Protein AF-A0A4V1M4Z1-F1 (afdb_monomer)

Solvent-accessible surface area (backbone atoms only — not comparable to full-atom values): 20330 Å² total; per-residue (Å²): 121,73,70,60,56,55,55,50,53,53,51,50,53,51,52,58,56,52,64,67,70,72,60,86,66,78,75,68,73,80,76,71,78,88,70,66,73,50,43,65,43,52,66,77,45,54,61,70,54,52,51,51,39,46,54,44,11,52,50,54,45,50,39,28,75,74,64,36,64,85,61,44,74,51,61,30,59,83,36,34,34,40,38,39,26,65,61,94,60,65,68,65,48,55,18,49,43,54,26,27,50,56,24,39,22,48,60,43,83,38,39,56,91,75,52,48,62,80,76,82,34,51,65,68,58,47,32,55,55,51,40,73,76,32,54,24,36,38,34,29,46,61,54,50,66,58,56,52,53,42,50,79,63,30,91,36,31,35,34,37,59,26,29,58,54,29,25,36,52,53,54,48,6,47,52,45,40,51,24,52,73,75,31,91,50,87,76,66,48,81,56,50,74,40,26,41,12,36,35,37,63,62,43,19,63,52,40,36,45,58,43,35,42,40,75,51,47,18,33,40,18,39,9,14,40,91,94,38,55,68,75,54,66,77,49,50,49,52,23,52,77,67,72,33,52,92,36,51,45,82,44,69,38,52,47,71,22,27,39,64,13,44,30,43,36,42,51,58,75,64,52,95,91,36,71,90,48,42,69,64,46,60,61,61,46,64,87,47,48,44,39,64,67,56,43,56,75,25,45,29,41,96,82,37,33,35,44,45,87,67,79,83,54,74,69,45,33,38,67,69,43,65,74,27,96,44,36,40,36,66,61,27,60,55,30,33,24,33,36,41,36,23,49,45,52,63,57,45,34,73,67,73,69,76,88,80,75,77,81,78,78,74,79,77,75,83,77,80,78,81,89,82,137

Sequence (373 aa):
MASQATSQAIRQAKSTVSRFTGQQQILRPLRRPSVPEHLLTLADLSPAQISSLLVSAITSKYLCKTYGNNAHRTGLSGSTIALLFSKRSTRTRVASESASMLLGAHPMFLGSGDIQMGVNESVLDTIKVVASMVDGIMARVGEHSEIEEMAKHSPVPVINALSKLYHPTQILADLLTLSETYSDSIPLPNLEGKKIAWVGDTNNITNELLVTCPRLGMKMSVAAPKGYDKVEEVVWNRVLEGGHADSVTLTNSPEEALHDADIVVTDTWISMGMEDEKAARLEAFKGYQITNSMVESAGAKPDWKFLHCLPRKPQEVDDEVFYGPRSLVFPEAENRKWTTVACFNQWFGSRTAPVLANREVSEHEPTQEPEVD

Secondary structure (DSSP, 8-state):
-HHHHHHHHHHHHHHHHHHHSS--------------SSBS-GGGS-HHHHHHHHHHHHHHHHHHHHH-GGGS--TTTT-EEEEEESS--SHHHHHHHHHHHHTT-EEEEEETTTS-BTTTB-HHHHHHHHTTT-SEEEEE-SSHHHHHHHHHH-SS-EEEEE-SS--HHHHHHHHHHHHHHH-SSSSPPP-TTPEEEEES---HHHHHHHHHGGGGT-EEEEE--TTS----HHHHHHHHHTT-GGGEEEES-HHHHHTT-SEEEE--SS-TT-GGGHHHHHHHTTT--B-HHHHHHTT--TT-EEEE-S---TTTB-HHHHTSTTB-HHHHHHHHHHHHHHHHHHHTTTS-----------PPPPPPPPP--

Organism: Tremella mesenterica (NCBI:txid5217)

Radius of gyration: 25.56 Å; Cα contacts (8 Å, |Δi|>4): 625; chains: 1; bounding box: 89×76×73 Å

Foldseek 3Di:
DVVVVVVVVVVVVVVVVVVVVPDPPPPPPPPQPDAPLAALACLRPAPVNLLLLLVQLVVQVCQCVPPNLVSDALLQAPFEEEEAEADDDDLLVVLQCVLCVSNNYHYDYHYPVRDCDPPNDDLLVVLVVVLVPGLYYEYAEEASVSQVSSCVRRPAYYYDCYYFAAHRLLVSLVVSLVQVVVDPDPPGDQCAAAEEFEFAACTRVVLSCLSPVLSSNYAYEYAYFVVRQDDDPVSVVSNVVSVRVVSYHGYNDSLQRLAQHQEYEYEDNQDPPNPVCVVVSLVRCVVREDDPCSNVVSHYDPLHAYEYSDDDDCRNYHPCRCVHPRYCHVSSSVSSNSSSSSVCCSNSSVPPDDPPPDPPPPPDDDDDDDDDD

InterPro domains:
  IPR002292 Ornithine/putrescine carbamoyltransferase [PR00102] (83-97)
  IPR002292 Ornithine/putrescine carbamoyltransferase [PR00102] (116-129)
  IPR002292 Ornithine/putrescine carbamoyltransferase [PR00102] (156-170)
  IPR002292 Ornithine/putrescine carbamoyltransferase [PR00102] (264-274)
  IPR002292 Ornithine/putrescine carbamoyltransferase [PR00102] (327-338)
  IPR002292 Ornithine/putrescine carbamoyltransferase [TIGR00658] (38-346)
  IPR006130 Aspartate/ornithine carbamoyltransferase [PR00100] (85-104)
  IPR006130 Aspartate/ornithine carbamoyltransferase [PR00100] (167-178)
  IPR006130 Aspartate/ornithine carbamoyltransferase [PR00100] (302-311)
  IPR006130 Aspartate/ornithine carbamoyltransferase [PR00100] (313-336)
  IPR006130 Aspartate/ornithine carbamoyltransferase [PS00097] (85-92)
  IPR006131 Aspartate/ornithine carbamoyltransferase, Asp/Orn-binding domain [PF00185] (192-343)
  IPR006132 Aspartate/ornithine carbamoyltransferase, carbamoyl-P binding [PF02729] (38-180)
  IPR036901 Aspartate/ornithine carbamoyltransferase superfamily [G3DSA:3.40.50.1370] (38-169)
  IPR036901 Aspartate/ornithine carbamoyltransferase superfamily [G3DSA:3.40.50.1370] (170-342)
  IPR036901 Aspartate/ornithine carbamoyltransferase superfamily [SSF53671] (36-349)

Mean predicted aligned error: 9.37 Å

pLDDT: mean 86.5, std 20.25, range [26.0, 98.88]

Structure (mmCIF, N/CA/C/O backbone):
data_AF-A0A4V1M4Z1-F1
#
_entry.id   AF-A0A4V1M4Z1-F1
#
loop_
_atom_site.group_PDB
_atom_site.id
_atom_site.type_symbol
_atom_site.label_atom_id
_atom_site.label_alt_id
_atom_site.label_comp_id
_atom_site.label_asym_id
_atom_site.label_entity_id
_atom_site.label_seq_id
_atom_site.pdbx_PDB_ins_code
_atom_site.Cartn_x
_atom_site.Cartn_y
_atom_site.Cartn_z
_atom_site.occupancy
_atom_site.B_iso_or_equiv
_atom_site.auth_seq_id
_atom_site.auth_comp_id
_atom_site.auth_asym_id
_atom_site.auth_atom_id
_atom_site.pdbx_PDB_model_num
ATOM 1 N N . MET A 1 1 ? 16.591 58.742 2.081 1.00 49.19 1 MET A N 1
ATOM 2 C CA . MET A 1 1 ? 16.755 57.698 3.120 1.00 49.19 1 MET A CA 1
ATOM 3 C C . MET A 1 1 ? 16.353 56.282 2.669 1.00 49.19 1 MET A C 1
ATOM 5 O O . MET A 1 1 ? 16.896 55.339 3.220 1.00 49.19 1 MET A O 1
ATOM 9 N N . ALA A 1 2 ? 15.517 56.084 1.635 1.00 47.84 2 ALA A N 1
ATOM 10 C CA . ALA A 1 2 ? 15.132 54.738 1.165 1.00 47.84 2 ALA A CA 1
ATOM 11 C C . ALA A 1 2 ? 16.183 53.988 0.295 1.00 47.84 2 ALA A C 1
ATOM 13 O O . ALA A 1 2 ? 16.190 52.758 0.265 1.00 47.84 2 ALA A O 1
ATOM 14 N N . SER A 1 3 ? 17.118 54.675 -0.383 1.00 49.06 3 SER A N 1
ATOM 15 C CA . SER A 1 3 ? 18.120 53.996 -1.242 1.00 49.06 3 SER A CA 1
ATOM 16 C C . SER A 1 3 ? 19.352 53.469 -0.486 1.00 49.06 3 SER A C 1
ATOM 18 O O . SER A 1 3 ? 19.983 52.502 -0.922 1.00 49.06 3 SER A O 1
ATOM 20 N N . GLN A 1 4 ? 19.669 54.039 0.683 1.00 45.88 4 GLN A N 1
ATOM 21 C CA . GLN A 1 4 ? 20.778 53.579 1.530 1.00 45.88 4 GLN A CA 1
ATOM 22 C C . GLN A 1 4 ? 20.431 52.288 2.287 1.00 45.88 4 GLN A C 1
ATOM 24 O O . GLN A 1 4 ? 21.260 51.381 2.323 1.00 45.88 4 GLN A O 1
ATOM 29 N N . ALA A 1 5 ? 19.194 52.145 2.777 1.00 47.53 5 ALA A N 1
ATOM 30 C CA . ALA A 1 5 ? 18.721 50.919 3.433 1.00 47.53 5 ALA A CA 1
ATOM 31 C C . ALA A 1 5 ? 18.708 49.708 2.476 1.00 47.53 5 ALA A C 1
ATOM 33 O O . ALA A 1 5 ? 19.136 48.612 2.834 1.00 47.53 5 ALA A O 1
ATOM 34 N N . THR A 1 6 ? 18.322 49.931 1.217 1.00 47.69 6 THR A N 1
ATOM 35 C CA . THR A 1 6 ? 18.289 48.889 0.175 1.00 47.69 6 THR A CA 1
ATOM 36 C C . THR A 1 6 ? 19.702 48.431 -0.222 1.00 47.69 6 THR A C 1
ATOM 38 O O . THR A 1 6 ? 19.952 47.243 -0.420 1.00 47.69 6 THR A O 1
ATOM 41 N N . SER A 1 7 ? 20.672 49.352 -0.249 1.00 45.88 7 SER A N 1
ATOM 42 C CA . SER A 1 7 ? 22.080 49.032 -0.542 1.00 45.88 7 SER A CA 1
ATOM 43 C C . SER A 1 7 ? 22.778 48.282 0.603 1.00 45.88 7 SER A C 1
ATOM 45 O O . SER A 1 7 ? 23.663 47.458 0.357 1.00 45.88 7 SER A O 1
ATOM 47 N N . GLN A 1 8 ? 22.367 48.523 1.853 1.00 47.78 8 GLN A N 1
ATOM 48 C CA . GLN A 1 8 ? 22.872 47.815 3.034 1.00 47.78 8 GLN A CA 1
ATOM 49 C C . GLN A 1 8 ? 22.336 46.376 3.118 1.00 47.78 8 GLN A C 1
ATOM 51 O O . GLN A 1 8 ? 23.114 45.457 3.382 1.00 47.78 8 GLN A O 1
ATOM 56 N N . ALA A 1 9 ? 21.059 46.161 2.782 1.00 49.19 9 ALA A N 1
ATOM 57 C CA . ALA A 1 9 ? 20.447 44.832 2.720 1.00 49.19 9 ALA A CA 1
ATOM 58 C C . ALA A 1 9 ? 21.070 43.945 1.621 1.00 49.19 9 ALA A C 1
ATOM 60 O O . ALA A 1 9 ? 21.370 42.774 1.854 1.00 49.19 9 ALA A O 1
ATOM 61 N N . ILE A 1 10 ? 21.370 44.515 0.446 1.00 47.28 10 ILE A N 1
ATOM 62 C CA . ILE A 1 10 ? 22.031 43.793 -0.657 1.00 47.28 10 ILE A CA 1
ATOM 63 C C . ILE A 1 10 ? 23.491 43.445 -0.310 1.00 47.28 10 ILE A C 1
ATOM 65 O O . ILE A 1 10 ? 23.972 42.367 -0.667 1.00 47.28 10 ILE A O 1
ATOM 69 N N . ARG A 1 11 ? 24.208 44.314 0.420 1.00 46.69 11 ARG A N 1
ATOM 70 C CA . ARG A 1 11 ? 25.565 44.013 0.920 1.00 46.69 11 ARG A CA 1
ATOM 71 C C . ARG A 1 11 ? 25.566 42.918 1.989 1.00 46.69 11 ARG A C 1
ATOM 73 O O . ARG A 1 11 ? 26.445 42.058 1.946 1.00 46.69 11 ARG A O 1
ATOM 80 N N . GLN A 1 12 ? 24.586 42.903 2.895 1.00 46.31 12 GLN A N 1
ATOM 81 C CA . GLN A 1 12 ? 24.432 41.822 3.875 1.00 46.31 12 GLN A CA 1
ATOM 82 C C . GLN A 1 12 ? 24.113 40.485 3.196 1.00 46.31 12 GLN A C 1
ATOM 84 O O . GLN A 1 12 ? 24.806 39.506 3.470 1.00 46.31 12 GLN A O 1
ATOM 89 N N . ALA A 1 13 ? 23.184 40.460 2.233 1.00 43.81 13 ALA A N 1
ATOM 90 C CA . ALA A 1 13 ? 22.846 39.258 1.466 1.00 43.81 13 ALA A CA 1
ATOM 91 C C . ALA A 1 13 ? 24.046 38.695 0.679 1.00 43.81 13 ALA A C 1
ATOM 93 O O . ALA A 1 13 ? 24.306 37.493 0.722 1.00 43.81 13 ALA A O 1
ATOM 94 N N . LYS A 1 14 ? 24.846 39.555 0.030 1.00 39.41 14 LYS A N 1
ATOM 95 C CA . LYS A 1 14 ? 26.070 39.131 -0.676 1.00 39.41 14 LYS A CA 1
ATOM 96 C C . LYS A 1 14 ? 27.156 38.605 0.270 1.00 39.41 14 LYS A C 1
ATOM 98 O O . LYS A 1 14 ? 27.856 37.663 -0.087 1.00 39.41 14 LYS A O 1
ATOM 103 N N . SER A 1 15 ? 27.279 39.156 1.482 1.00 38.56 15 SER A N 1
ATOM 104 C CA . SER A 1 15 ? 28.245 38.663 2.479 1.00 38.56 15 SER A CA 1
ATOM 105 C C . SER A 1 15 ? 27.838 37.319 3.094 1.00 38.56 15 SER A C 1
ATOM 107 O O . SER A 1 15 ? 28.706 36.499 3.385 1.00 38.56 15 SER A O 1
ATOM 109 N N . THR A 1 16 ? 26.533 37.057 3.228 1.00 37.91 16 THR A N 1
ATOM 110 C CA . THR A 1 16 ? 26.013 35.770 3.708 1.00 37.91 16 THR A CA 1
ATOM 111 C C . THR A 1 16 ? 26.217 34.684 2.655 1.00 37.91 16 THR A C 1
ATOM 113 O O . THR A 1 16 ? 26.706 33.610 2.986 1.00 37.91 16 THR A O 1
ATOM 116 N N . VAL A 1 17 ? 25.965 34.983 1.375 1.00 38.88 17 VAL A N 1
ATOM 117 C CA . VAL A 1 17 ? 26.234 34.055 0.261 1.00 38.88 17 VAL A CA 1
ATOM 118 C C . VAL A 1 17 ? 27.740 33.807 0.083 1.00 38.88 17 VAL A C 1
ATOM 120 O O . VAL A 1 17 ? 28.152 32.671 -0.132 1.00 38.88 17 VAL A O 1
ATOM 123 N N . SER A 1 18 ? 28.586 34.826 0.276 1.00 34.84 18 SER A N 1
ATOM 124 C CA . SER A 1 18 ? 30.047 34.682 0.175 1.00 34.84 18 SER A CA 1
ATOM 125 C C . SER A 1 18 ? 30.682 33.895 1.331 1.00 34.84 18 SER A C 1
ATOM 127 O O . SER A 1 18 ? 31.777 33.359 1.158 1.00 34.84 18 SER A O 1
ATOM 129 N N . ARG A 1 19 ? 30.029 33.795 2.500 1.00 34.94 19 ARG A N 1
ATOM 130 C CA . ARG A 1 19 ? 30.491 32.916 3.594 1.00 34.94 19 ARG A CA 1
ATOM 131 C C . ARG A 1 19 ? 30.227 31.436 3.312 1.00 34.94 19 ARG A C 1
ATOM 133 O O . ARG A 1 19 ? 30.932 30.601 3.864 1.00 34.94 19 ARG A O 1
ATOM 140 N N . PHE A 1 20 ? 29.290 31.115 2.418 1.00 35.59 20 PHE A N 1
ATOM 141 C CA . PHE A 1 20 ? 29.046 29.742 1.965 1.00 35.59 20 PHE A CA 1
ATOM 142 C C . PHE A 1 20 ? 29.986 29.289 0.838 1.00 35.59 20 PHE A C 1
ATOM 144 O O . PHE A 1 20 ? 30.127 28.093 0.613 1.00 35.59 20 PHE A O 1
ATOM 151 N N . THR A 1 21 ? 30.675 30.209 0.156 1.00 39.81 21 THR A N 1
ATOM 152 C CA . THR A 1 21 ? 31.592 29.880 -0.953 1.00 39.81 21 THR A CA 1
ATOM 153 C C . THR A 1 21 ? 33.069 29.801 -0.542 1.00 39.81 21 THR A C 1
ATOM 155 O O . THR A 1 21 ? 33.920 29.555 -1.390 1.00 39.81 21 THR A O 1
ATOM 158 N N . GLY A 1 22 ? 33.392 30.012 0.740 1.00 33.34 22 GLY A N 1
ATOM 159 C CA . GLY A 1 22 ? 34.771 30.085 1.251 1.00 33.34 22 GLY A CA 1
ATOM 160 C C . GLY A 1 22 ? 35.330 28.808 1.887 1.00 33.34 22 GLY A C 1
ATOM 161 O O . GLY A 1 22 ? 36.508 28.769 2.227 1.00 33.34 22 GLY A O 1
ATOM 162 N N . GLN A 1 23 ? 34.528 27.757 2.043 1.00 35.78 23 GLN A N 1
ATOM 163 C CA . GLN A 1 23 ? 35.014 26.439 2.444 1.00 35.78 23 GLN A CA 1
ATOM 164 C C . GLN A 1 23 ? 34.367 25.399 1.540 1.00 35.78 23 GLN A C 1
ATOM 166 O O . GLN A 1 23 ? 33.253 24.946 1.786 1.00 35.78 23 GLN A O 1
ATOM 171 N N . GLN A 1 24 ? 35.093 24.994 0.498 1.00 33.47 24 GLN A N 1
ATOM 172 C CA . GLN A 1 24 ? 34.891 23.700 -0.148 1.00 33.47 24 GLN A CA 1
ATOM 173 C C . GLN A 1 24 ? 35.248 22.590 0.857 1.00 33.47 24 GLN A C 1
ATOM 175 O O . GLN A 1 24 ? 36.214 21.852 0.686 1.00 33.47 24 GLN A O 1
ATOM 180 N N . GLN A 1 25 ? 34.475 22.450 1.935 1.00 32.31 25 GLN A N 1
ATOM 181 C CA . GLN A 1 25 ? 34.269 21.119 2.469 1.00 32.31 25 GLN A CA 1
ATOM 182 C C . GLN A 1 25 ? 33.433 20.416 1.416 1.00 32.31 25 GLN A C 1
ATOM 184 O O . GLN A 1 25 ? 32.281 20.774 1.180 1.00 32.31 25 GLN A O 1
ATOM 189 N N . ILE A 1 26 ? 34.068 19.473 0.727 1.00 36.00 26 ILE A N 1
ATOM 190 C CA . ILE A 1 26 ? 33.415 18.488 -0.121 1.00 36.00 26 ILE A CA 1
ATOM 191 C C . ILE A 1 26 ? 32.269 17.914 0.715 1.00 36.00 26 ILE A C 1
ATOM 193 O O . ILE A 1 26 ? 32.491 17.066 1.582 1.00 36.00 26 ILE A O 1
ATOM 197 N N . LEU A 1 27 ? 31.051 18.421 0.509 1.00 31.42 27 LEU A N 1
ATOM 198 C CA . LEU A 1 27 ? 29.844 17.803 1.023 1.00 31.42 27 LEU A CA 1
ATOM 199 C C . LEU A 1 27 ? 29.796 16.451 0.328 1.00 31.42 27 LEU A C 1
ATOM 201 O O . LEU A 1 27 ? 29.368 16.343 -0.820 1.00 31.42 27 LEU A O 1
ATOM 205 N N . ARG A 1 28 ? 30.322 15.418 0.998 1.00 26.00 28 ARG A N 1
ATOM 206 C CA . ARG A 1 28 ? 30.077 14.039 0.596 1.00 26.00 28 ARG A CA 1
ATOM 207 C C . ARG A 1 28 ? 28.561 13.936 0.433 1.00 26.00 28 ARG A C 1
ATOM 209 O O . ARG A 1 28 ? 27.862 14.285 1.389 1.00 26.00 28 ARG A O 1
ATOM 216 N N . PRO A 1 29 ? 28.037 13.518 -0.734 1.00 35.25 29 PRO A N 1
ATOM 217 C CA . PRO A 1 29 ? 26.612 13.264 -0.840 1.00 35.25 29 PRO A CA 1
ATOM 218 C C . PRO A 1 29 ? 26.269 12.310 0.300 1.00 35.25 29 PRO A C 1
ATOM 220 O O . PRO A 1 29 ? 26.937 11.282 0.450 1.00 35.25 29 PRO A O 1
ATOM 223 N N . LEU A 1 30 ? 25.313 12.695 1.155 1.00 37.81 30 LEU A N 1
ATOM 224 C CA . LEU A 1 30 ? 24.769 11.799 2.169 1.00 37.81 30 LEU A CA 1
ATOM 225 C C . LEU A 1 30 ? 24.443 10.501 1.432 1.00 37.81 30 LEU A C 1
ATOM 227 O O . LEU A 1 30 ? 23.597 10.500 0.534 1.00 37.81 30 LEU A O 1
ATOM 231 N N . ARG A 1 31 ? 25.202 9.434 1.711 1.00 43.03 31 ARG A N 1
ATOM 232 C CA . ARG A 1 31 ? 24.979 8.138 1.073 1.00 43.03 31 ARG A CA 1
ATOM 233 C C . ARG A 1 31 ? 23.542 7.763 1.406 1.00 43.03 31 ARG A C 1
ATOM 235 O O . ARG A 1 31 ? 23.229 7.565 2.578 1.00 43.03 31 ARG A O 1
ATOM 242 N N . ARG A 1 32 ? 22.673 7.716 0.390 1.00 54.78 32 ARG A N 1
ATOM 243 C CA . ARG A 1 32 ? 21.334 7.147 0.554 1.00 54.78 32 ARG A CA 1
ATOM 244 C C . ARG A 1 32 ? 21.514 5.750 1.160 1.00 54.78 32 ARG A C 1
ATOM 246 O O . ARG A 1 32 ? 22.434 5.049 0.720 1.00 54.78 32 ARG A O 1
ATOM 253 N N . PRO A 1 33 ? 20.705 5.353 2.156 1.00 56.31 33 PRO A N 1
ATOM 254 C CA . PRO A 1 33 ? 20.749 3.990 2.666 1.00 56.31 33 PRO A CA 1
ATOM 255 C C . PRO A 1 33 ? 20.658 3.016 1.487 1.00 56.31 33 PRO A C 1
ATOM 257 O O . PRO A 1 33 ? 19.812 3.200 0.611 1.00 56.31 33 PRO A O 1
ATOM 260 N N . SER A 1 34 ? 21.542 2.018 1.428 1.00 74.19 34 SER A N 1
ATOM 261 C CA . SER A 1 34 ? 21.487 0.992 0.384 1.00 74.19 34 SER A CA 1
ATOM 262 C C . SER A 1 34 ? 20.162 0.247 0.512 1.00 74.19 34 SER A C 1
ATOM 264 O O . SER A 1 34 ? 19.937 -0.403 1.528 1.00 74.19 34 SER A O 1
ATOM 266 N N . VAL A 1 35 ? 19.268 0.390 -0.463 1.00 79.88 35 VAL A N 1
ATOM 267 C CA . VAL A 1 35 ? 18.009 -0.368 -0.524 1.00 79.88 35 VAL A CA 1
ATOM 268 C C . VAL A 1 35 ? 18.244 -1.744 -1.152 1.00 79.88 35 VAL A C 1
ATOM 270 O O . VAL A 1 35 ? 19.225 -1.897 -1.885 1.00 79.88 35 VAL A O 1
ATOM 273 N N . PRO A 1 36 ? 17.369 -2.731 -0.893 1.00 87.81 36 PRO A N 1
ATOM 274 C CA . PRO A 1 36 ? 17.354 -3.970 -1.662 1.00 87.81 36 PRO A CA 1
ATOM 275 C C . PRO A 1 36 ? 17.187 -3.694 -3.163 1.00 87.81 36 PRO A C 1
ATOM 277 O O . PRO A 1 36 ? 16.607 -2.679 -3.558 1.00 87.81 36 PRO A O 1
ATOM 280 N N . GLU A 1 37 ? 17.672 -4.610 -4.003 1.00 92.31 37 GLU A N 1
ATOM 281 C CA . GLU A 1 37 ? 17.623 -4.471 -5.467 1.00 92.31 37 GLU A CA 1
ATOM 282 C C . GLU A 1 37 ? 16.189 -4.390 -6.017 1.00 92.31 37 GLU A C 1
ATOM 284 O O . GLU A 1 37 ? 15.928 -3.684 -6.991 1.00 92.31 37 GLU A O 1
ATOM 289 N N . HIS A 1 38 ? 15.246 -5.047 -5.342 1.00 97.25 38 HIS A N 1
ATOM 290 C CA . HIS A 1 38 ? 13.827 -5.087 -5.690 1.00 97.25 38 HIS A CA 1
ATOM 291 C C . HIS A 1 38 ? 12.976 -4.615 -4.505 1.00 97.25 38 HIS A C 1
ATOM 293 O O . HIS A 1 38 ? 13.425 -4.628 -3.359 1.00 97.25 38 HIS A O 1
ATOM 299 N N . LEU A 1 39 ? 11.733 -4.217 -4.773 1.00 98.25 39 LEU A N 1
ATOM 300 C CA . LEU A 1 39 ? 10.740 -3.900 -3.747 1.00 98.25 39 LEU A CA 1
ATOM 301 C C . LEU A 1 39 ? 9.598 -4.912 -3.822 1.00 98.25 39 LEU A C 1
ATOM 303 O O . LEU A 1 39 ? 8.685 -4.731 -4.624 1.00 98.25 39 LEU A O 1
ATOM 307 N N . LEU A 1 40 ? 9.639 -5.961 -2.997 1.00 98.38 40 LEU A N 1
ATOM 308 C CA . LEU A 1 40 ? 8.595 -6.995 -2.962 1.00 98.38 40 LEU A CA 1
ATOM 309 C C . LEU A 1 40 ? 7.579 -6.763 -1.840 1.00 98.38 40 LEU A C 1
ATOM 311 O O . LEU A 1 40 ? 6.376 -6.899 -2.065 1.00 98.38 40 LEU A O 1
ATOM 315 N N . THR A 1 41 ? 8.058 -6.340 -0.674 1.00 98.38 41 THR A N 1
ATOM 316 C CA . THR A 1 41 ? 7.264 -5.905 0.483 1.00 98.38 41 THR A CA 1
ATOM 317 C C . THR A 1 41 ? 8.043 -4.841 1.264 1.00 98.38 41 THR A C 1
ATOM 319 O O . THR A 1 41 ? 9.270 -4.753 1.179 1.00 98.38 41 THR A O 1
ATOM 322 N N . LEU A 1 42 ? 7.351 -4.010 2.044 1.00 97.62 42 LEU A N 1
ATOM 323 C CA . LEU A 1 42 ? 7.978 -3.081 2.984 1.00 97.62 42 LEU A CA 1
ATOM 324 C C . LEU A 1 42 ? 8.653 -3.802 4.158 1.00 97.62 42 LEU A C 1
ATOM 326 O O . LEU A 1 42 ? 9.506 -3.200 4.817 1.00 97.62 42 LEU A O 1
ATOM 330 N N . ALA A 1 43 ? 8.356 -5.088 4.385 1.00 95.62 43 ALA A N 1
ATOM 331 C CA . ALA A 1 43 ? 9.080 -5.924 5.344 1.00 95.62 43 ALA A CA 1
ATOM 332 C C . ALA A 1 43 ? 10.594 -5.964 5.057 1.00 95.62 43 ALA A C 1
ATOM 334 O O . ALA A 1 43 ? 11.396 -6.065 5.985 1.00 95.62 43 ALA A O 1
ATOM 335 N N . ASP A 1 44 ? 10.987 -5.817 3.788 1.00 95.25 44 ASP A N 1
ATOM 336 C CA . ASP A 1 44 ? 12.385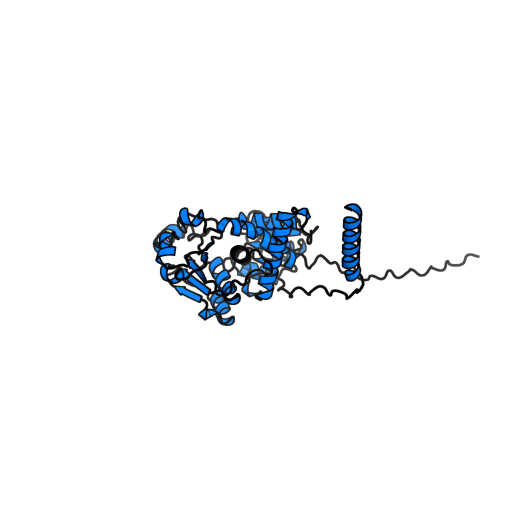 -5.872 3.343 1.00 95.25 44 ASP A CA 1
ATOM 337 C C . ASP A 1 44 ? 13.122 -4.528 3.506 1.00 95.25 44 ASP A C 1
ATOM 339 O O . ASP A 1 44 ? 14.332 -4.435 3.291 1.00 95.25 44 ASP A O 1
ATOM 343 N N . LEU A 1 45 ? 12.408 -3.467 3.898 1.00 95.62 45 LEU A N 1
ATOM 344 C CA . LEU A 1 45 ? 12.967 -2.141 4.155 1.00 95.62 45 LEU A CA 1
ATOM 345 C C . LEU A 1 45 ? 13.034 -1.872 5.651 1.00 95.62 45 LEU A C 1
ATOM 347 O O . LEU A 1 45 ? 12.066 -2.095 6.365 1.00 95.62 45 LEU A O 1
ATOM 351 N N . SER A 1 46 ? 14.138 -1.318 6.138 1.00 94.12 46 SER A N 1
ATOM 352 C CA . SER A 1 46 ? 14.223 -0.744 7.486 1.00 94.12 46 SER A CA 1
ATOM 353 C C . SER A 1 46 ? 13.275 0.457 7.664 1.00 94.12 46 SER A C 1
ATOM 355 O O . SER A 1 46 ? 12.999 1.170 6.691 1.00 94.12 46 SER A O 1
ATOM 357 N N . PRO A 1 47 ? 12.859 0.779 8.905 1.00 92.50 47 PRO A N 1
ATOM 358 C CA . PRO A 1 47 ? 12.085 1.990 9.194 1.00 92.50 47 PRO A CA 1
ATOM 359 C C . PRO A 1 47 ? 12.709 3.270 8.620 1.00 92.50 47 PRO A C 1
ATOM 361 O O . PRO A 1 47 ? 12.014 4.097 8.040 1.00 92.50 47 PRO A O 1
ATOM 364 N N . ALA A 1 48 ? 14.039 3.408 8.684 1.00 91.81 48 ALA A N 1
ATOM 365 C CA . ALA A 1 48 ? 14.747 4.559 8.122 1.00 91.81 48 ALA A CA 1
ATOM 366 C C . ALA A 1 48 ? 14.633 4.649 6.587 1.00 91.81 48 ALA A C 1
ATOM 368 O O . ALA A 1 48 ? 14.526 5.747 6.039 1.00 91.81 48 ALA A O 1
ATOM 369 N N . GLN A 1 49 ? 14.634 3.511 5.884 1.00 94.25 49 GLN A N 1
ATOM 370 C CA . GLN A 1 49 ? 14.427 3.472 4.432 1.00 94.25 49 GLN A CA 1
ATOM 371 C C . GLN A 1 49 ? 12.989 3.837 4.060 1.00 94.25 49 GLN A C 1
ATOM 373 O O . GLN A 1 49 ? 12.797 4.615 3.126 1.00 94.25 49 GLN A O 1
ATOM 378 N N . ILE A 1 50 ? 11.996 3.352 4.814 1.00 95.00 50 ILE A N 1
ATOM 379 C CA . ILE A 1 50 ? 10.589 3.742 4.635 1.00 95.00 50 ILE A CA 1
ATOM 380 C C . ILE A 1 50 ? 10.445 5.255 4.836 1.00 95.00 50 ILE A C 1
ATOM 382 O O . ILE A 1 50 ? 9.968 5.948 3.940 1.00 95.00 50 ILE A O 1
ATOM 386 N N . SER A 1 51 ? 10.959 5.800 5.942 1.00 92.31 51 SER A N 1
ATOM 387 C CA . SER A 1 51 ? 10.935 7.244 6.209 1.00 92.31 51 SER A CA 1
ATOM 388 C C . SER A 1 51 ? 11.616 8.054 5.104 1.00 92.31 51 SER A C 1
ATOM 390 O O . SER A 1 51 ? 11.105 9.094 4.694 1.00 92.31 51 SER A O 1
ATOM 392 N N . SER A 1 52 ? 12.736 7.568 4.557 1.00 92.12 52 SER A N 1
ATOM 393 C CA . SER A 1 52 ? 13.409 8.221 3.428 1.00 92.12 52 SER A CA 1
ATOM 394 C C . SER A 1 52 ? 12.545 8.257 2.161 1.00 92.12 52 SER A C 1
ATOM 396 O O . SER A 1 52 ? 12.593 9.250 1.430 1.00 92.12 52 SER A O 1
ATOM 398 N N . LEU A 1 53 ? 11.766 7.208 1.878 1.00 94.62 53 LEU A N 1
ATOM 399 C CA . LEU A 1 53 ? 10.829 7.192 0.749 1.00 94.62 53 LEU A CA 1
ATOM 400 C C . LEU A 1 53 ? 9.694 8.192 0.956 1.00 94.62 53 LEU A C 1
ATOM 402 O O . LEU A 1 53 ? 9.380 8.947 0.036 1.00 94.62 53 LEU A O 1
ATOM 406 N N . LEU A 1 54 ? 9.125 8.250 2.162 1.00 94.62 54 LEU A N 1
ATOM 407 C CA . LEU A 1 54 ? 8.053 9.192 2.488 1.00 94.62 54 LEU A CA 1
ATOM 408 C C . LEU A 1 54 ? 8.536 10.647 2.391 1.00 94.62 54 LEU A C 1
ATOM 410 O O . LEU A 1 54 ? 7.863 11.474 1.776 1.00 94.62 54 LEU A O 1
ATOM 414 N N . VAL A 1 55 ? 9.740 10.949 2.895 1.00 92.44 55 VAL A N 1
ATOM 415 C CA . VAL A 1 55 ? 10.375 12.273 2.746 1.00 92.44 55 VAL A CA 1
ATOM 416 C C . VAL A 1 55 ? 10.607 12.614 1.271 1.00 92.44 55 VAL A C 1
ATOM 418 O O . VAL A 1 55 ? 10.348 13.743 0.847 1.00 92.44 55 VAL A O 1
ATOM 421 N N . SER A 1 56 ? 11.057 11.653 0.458 1.00 93.00 56 SER A N 1
ATOM 422 C CA . SER A 1 56 ? 11.183 11.873 -0.985 1.00 93.00 56 SER A CA 1
ATOM 423 C C . SER A 1 56 ? 9.825 12.164 -1.628 1.00 93.00 56 SER A C 1
ATOM 425 O O . SER A 1 56 ? 9.734 13.075 -2.446 1.00 93.00 56 SER A O 1
ATOM 427 N N . ALA A 1 57 ? 8.776 11.427 -1.259 1.00 95.00 57 ALA A N 1
ATOM 428 C CA . ALA A 1 57 ? 7.443 11.571 -1.834 1.00 95.00 57 ALA A CA 1
ATOM 429 C C . ALA A 1 57 ? 6.823 12.940 -1.513 1.00 95.00 57 ALA A C 1
ATOM 431 O O . ALA A 1 57 ? 6.389 13.640 -2.432 1.00 95.00 57 ALA A O 1
ATOM 432 N N . ILE A 1 58 ? 6.846 13.363 -0.241 1.00 93.31 58 ILE A N 1
ATOM 433 C CA . ILE A 1 58 ? 6.322 14.676 0.170 1.00 93.31 58 ILE A CA 1
ATOM 434 C C . ILE A 1 58 ? 7.111 15.823 -0.468 1.00 93.31 58 ILE A C 1
ATOM 436 O O . ILE A 1 58 ? 6.522 16.802 -0.921 1.00 93.31 58 ILE A O 1
ATOM 440 N N . THR A 1 59 ? 8.435 15.680 -0.594 1.00 92.00 59 THR A N 1
ATOM 441 C CA . THR A 1 59 ? 9.281 16.683 -1.256 1.00 92.00 59 THR A CA 1
ATOM 442 C C . THR A 1 59 ? 8.895 16.826 -2.728 1.00 92.00 59 THR A C 1
ATOM 444 O O . THR A 1 59 ? 8.697 17.940 -3.212 1.00 92.00 59 THR A O 1
ATOM 447 N N . SER A 1 60 ? 8.730 15.706 -3.440 1.00 93.88 60 SER A N 1
ATOM 448 C CA . SER A 1 60 ? 8.279 15.700 -4.835 1.00 93.88 60 SER A CA 1
ATOM 449 C C . SER A 1 60 ? 6.894 16.332 -4.994 1.00 93.88 60 SER A C 1
ATOM 451 O O . SER A 1 60 ? 6.707 17.162 -5.889 1.00 93.88 60 SER A O 1
ATOM 453 N N . LYS A 1 61 ? 5.947 15.987 -4.111 1.00 95.06 61 LYS A N 1
ATOM 454 C CA . LYS A 1 61 ? 4.597 16.566 -4.078 1.00 95.06 61 LYS A CA 1
A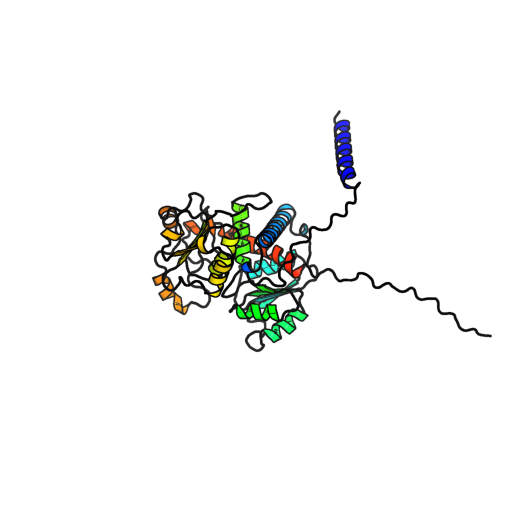TOM 455 C C . LYS A 1 61 ? 4.647 18.078 -3.880 1.00 95.06 61 LYS A C 1
ATOM 457 O O . LYS A 1 61 ? 4.087 18.812 -4.692 1.00 95.06 61 LYS A O 1
ATOM 462 N N . TYR A 1 62 ? 5.362 18.541 -2.855 1.00 92.94 62 TYR A N 1
ATOM 463 C CA . TYR A 1 62 ? 5.502 19.959 -2.527 1.00 92.94 62 TYR A CA 1
ATOM 464 C C . TYR A 1 62 ? 6.113 20.761 -3.681 1.00 92.94 62 TYR A C 1
ATOM 466 O O . TYR A 1 62 ? 5.567 21.798 -4.063 1.00 92.94 62 TYR A O 1
ATOM 474 N N . LEU A 1 63 ? 7.206 20.270 -4.281 1.00 93.06 63 LEU A N 1
ATOM 475 C CA . LEU A 1 63 ? 7.855 20.936 -5.413 1.00 93.06 63 LEU A CA 1
ATOM 476 C C . LEU A 1 63 ? 6.895 21.094 -6.595 1.00 93.06 63 LEU A C 1
ATOM 478 O O . LEU A 1 63 ? 6.767 22.190 -7.139 1.00 93.06 63 LEU A O 1
ATOM 482 N N . CYS A 1 64 ? 6.184 20.026 -6.961 1.00 94.50 64 CYS A N 1
ATOM 483 C CA . CYS A 1 64 ? 5.278 20.054 -8.107 1.00 94.50 64 CYS A CA 1
ATOM 484 C C . CYS A 1 64 ? 4.037 20.917 -7.857 1.00 94.50 64 CYS A C 1
ATOM 486 O O . CYS A 1 64 ? 3.595 21.625 -8.759 1.00 94.50 64 CYS A O 1
ATOM 488 N N . LYS A 1 65 ? 3.464 20.868 -6.648 1.00 94.19 65 LYS A N 1
ATOM 489 C CA . LYS A 1 65 ? 2.269 21.651 -6.295 1.00 94.19 65 LYS A CA 1
ATOM 490 C C . LYS A 1 65 ? 2.578 23.145 -6.154 1.00 94.19 65 LYS A C 1
ATOM 492 O O . LYS A 1 65 ? 1.725 23.956 -6.492 1.00 94.19 65 LYS A O 1
ATOM 497 N N . THR A 1 66 ? 3.785 23.503 -5.709 1.00 94.62 66 THR A N 1
ATOM 498 C CA . THR A 1 66 ? 4.184 24.904 -5.487 1.00 94.62 66 THR A CA 1
ATOM 499 C C . THR A 1 66 ? 4.751 25.564 -6.745 1.00 94.62 66 THR A C 1
ATOM 501 O O . THR A 1 66 ? 4.445 26.719 -7.028 1.00 94.62 66 THR A O 1
ATOM 504 N N . TYR A 1 67 ? 5.576 24.846 -7.511 1.00 94.44 67 TYR A N 1
ATOM 505 C CA . TYR A 1 67 ? 6.358 25.421 -8.614 1.00 94.44 67 TYR A CA 1
ATOM 506 C C . TYR A 1 67 ? 6.033 24.803 -9.985 1.00 94.44 67 TYR A C 1
ATOM 508 O O . TYR A 1 67 ? 6.662 25.144 -10.987 1.00 94.44 67 TYR A O 1
ATOM 516 N N . GLY A 1 68 ? 5.048 23.904 -10.045 1.00 92.88 68 GLY A N 1
ATOM 517 C CA . GLY A 1 68 ? 4.690 23.151 -11.244 1.00 92.88 68 GLY A CA 1
ATOM 518 C C . GLY A 1 68 ? 5.581 21.926 -11.475 1.00 92.88 68 GLY A C 1
ATOM 519 O O . GLY A 1 68 ? 6.665 21.789 -10.909 1.00 92.88 68 GLY A O 1
ATOM 520 N N . ASN A 1 69 ? 5.131 21.019 -12.346 1.00 88.81 69 ASN A N 1
ATOM 521 C CA . ASN A 1 69 ? 5.808 19.737 -12.597 1.00 88.81 69 ASN A CA 1
ATOM 522 C C . ASN A 1 69 ? 7.266 19.892 -13.073 1.00 88.81 69 ASN A C 1
ATOM 524 O O . ASN A 1 69 ? 8.103 19.060 -12.739 1.00 88.81 69 ASN A O 1
ATOM 528 N N . ASN A 1 70 ? 7.590 20.973 -13.794 1.00 84.75 70 ASN A N 1
ATOM 529 C CA . ASN A 1 70 ? 8.943 21.239 -14.302 1.00 84.75 70 ASN A CA 1
ATOM 530 C C . ASN A 1 70 ? 9.968 21.530 -13.192 1.00 84.75 70 ASN A C 1
ATOM 532 O O . ASN A 1 70 ? 11.168 21.521 -13.452 1.00 84.75 70 ASN A O 1
ATOM 536 N N . ALA A 1 71 ? 9.518 21.804 -11.964 1.00 80.94 71 ALA A N 1
ATOM 537 C CA . ALA A 1 71 ? 10.404 21.987 -10.820 1.00 80.94 71 ALA A CA 1
ATOM 538 C C . ALA A 1 71 ? 10.965 20.661 -10.280 1.00 80.94 71 ALA A C 1
ATOM 540 O O . ALA A 1 71 ? 11.912 20.661 -9.489 1.00 80.94 71 ALA A O 1
ATOM 541 N N . HIS A 1 72 ? 10.394 19.527 -10.691 1.00 82.56 72 HIS A N 1
ATOM 542 C CA . HIS A 1 72 ? 10.920 18.218 -10.346 1.00 82.56 72 HIS A CA 1
ATOM 543 C C . HIS A 1 72 ? 12.103 17.855 -11.252 1.00 82.56 72 HIS A C 1
ATOM 545 O O . HIS A 1 72 ? 12.079 18.086 -12.458 1.00 82.56 72 HIS A O 1
ATOM 551 N N . ARG A 1 73 ? 13.147 17.240 -10.687 1.00 72.44 73 ARG A N 1
ATOM 552 C CA . ARG A 1 73 ? 14.270 16.724 -11.485 1.00 72.44 73 ARG A CA 1
ATOM 553 C C . ARG A 1 73 ? 13.824 15.518 -12.317 1.00 72.44 73 ARG A C 1
ATOM 555 O O . ARG A 1 73 ? 13.210 14.599 -11.775 1.00 72.44 73 ARG A O 1
ATOM 562 N N . THR A 1 74 ? 14.192 15.487 -13.594 1.00 77.56 74 THR A N 1
ATOM 563 C CA . THR A 1 74 ? 13.942 14.366 -14.514 1.00 77.56 74 THR A CA 1
ATOM 564 C C . THR A 1 74 ? 15.019 13.287 -14.374 1.00 77.56 74 THR A C 1
ATOM 566 O O . THR A 1 74 ? 15.850 13.078 -15.254 1.00 77.56 74 THR A O 1
ATOM 569 N N . GLY A 1 75 ? 15.041 12.613 -13.218 1.00 82.38 75 GLY A N 1
ATOM 570 C CA . GLY A 1 75 ? 16.066 11.611 -12.887 1.00 82.38 75 GLY A CA 1
ATOM 571 C C . GLY A 1 75 ? 16.081 10.369 -13.788 1.00 82.38 75 GLY A C 1
ATOM 572 O O . GLY A 1 75 ? 17.052 9.617 -13.751 1.00 82.38 75 GLY A O 1
ATOM 573 N N . LEU A 1 76 ? 15.031 10.174 -14.591 1.00 92.75 76 LEU A N 1
ATOM 574 C CA . LEU A 1 76 ? 14.824 9.025 -15.474 1.00 92.75 76 LEU A CA 1
ATOM 575 C C . LEU A 1 76 ? 14.658 9.451 -16.939 1.00 92.75 76 LEU A C 1
ATOM 577 O O . LEU A 1 76 ? 14.000 8.764 -17.717 1.00 92.75 76 LEU A O 1
ATOM 581 N N . SER A 1 77 ? 15.199 10.615 -17.314 1.00 92.69 77 SER A N 1
ATOM 582 C CA . SER A 1 77 ? 15.111 11.116 -18.686 1.00 92.69 77 SER A CA 1
ATOM 583 C C . SER A 1 77 ? 15.674 10.100 -19.680 1.00 92.69 77 SER A C 1
ATOM 585 O O . SER A 1 77 ? 16.858 9.778 -19.630 1.00 92.69 77 SER A O 1
ATOM 587 N N . GLY A 1 78 ? 14.833 9.646 -20.610 1.00 90.50 78 GLY A N 1
ATOM 588 C CA . GLY A 1 78 ? 15.213 8.667 -21.633 1.00 90.50 78 GLY A CA 1
ATOM 589 C C . GLY A 1 78 ? 15.151 7.208 -21.175 1.00 90.50 78 GLY A C 1
ATOM 590 O O . GLY A 1 78 ? 15.335 6.324 -22.005 1.00 90.50 78 GLY A O 1
ATOM 591 N N . SER A 1 79 ? 14.849 6.948 -19.900 1.00 95.50 79 SER A N 1
ATOM 592 C CA . SER A 1 79 ? 14.610 5.593 -19.411 1.00 95.50 79 SER A CA 1
ATOM 593 C C . SER A 1 79 ? 13.253 5.063 -19.869 1.00 95.50 79 SER A C 1
ATOM 595 O O . SER A 1 79 ? 12.300 5.820 -20.077 1.00 95.50 79 SER A O 1
ATOM 597 N N . THR A 1 80 ? 13.137 3.746 -19.960 1.00 97.50 80 THR A N 1
ATOM 598 C CA . THR A 1 80 ? 11.891 3.029 -20.249 1.00 97.50 80 THR A CA 1
ATOM 599 C C . THR A 1 80 ? 11.497 2.165 -19.055 1.00 97.50 80 THR A C 1
ATOM 601 O O . THR A 1 80 ? 12.338 1.516 -18.436 1.00 97.50 80 THR A O 1
ATOM 604 N N . ILE A 1 81 ? 10.213 2.180 -18.692 1.00 98.31 81 ILE A N 1
ATOM 605 C CA . ILE A 1 81 ? 9.692 1.435 -17.537 1.00 98.31 81 ILE A CA 1
ATOM 606 C C . ILE A 1 81 ? 8.582 0.506 -18.014 1.00 98.31 81 ILE A C 1
ATOM 608 O O . ILE A 1 81 ? 7.556 0.977 -18.509 1.00 98.31 81 ILE A O 1
ATOM 612 N N . ALA A 1 82 ? 8.752 -0.800 -17.818 1.00 98.38 82 ALA A N 1
ATOM 613 C CA . ALA A 1 82 ? 7.691 -1.768 -18.071 1.00 98.38 82 ALA A CA 1
ATOM 614 C C . ALA A 1 82 ? 6.682 -1.774 -16.916 1.00 98.38 82 ALA A C 1
ATOM 616 O O . ALA A 1 82 ? 7.034 -1.981 -15.752 1.00 98.38 82 ALA A O 1
ATOM 617 N N . LEU A 1 83 ? 5.410 -1.578 -17.250 1.00 98.44 83 LEU A N 1
ATOM 618 C CA . LEU A 1 83 ? 4.275 -1.645 -16.338 1.00 98.44 83 LEU A CA 1
ATOM 619 C C . LEU A 1 83 ? 3.479 -2.921 -16.652 1.00 98.44 83 LEU A C 1
ATOM 621 O O . LEU A 1 83 ? 2.579 -2.897 -17.490 1.00 98.44 83 LEU A O 1
ATOM 625 N N . LEU A 1 84 ? 3.817 -4.032 -15.990 1.00 97.75 84 LEU A N 1
ATOM 626 C CA . LEU A 1 84 ? 3.215 -5.357 -16.210 1.00 97.75 84 LEU A CA 1
ATOM 627 C C . LEU A 1 84 ? 1.945 -5.531 -15.365 1.00 97.75 84 LEU A C 1
ATOM 629 O O . LEU A 1 84 ? 1.992 -5.425 -14.140 1.00 97.75 84 LEU A O 1
ATOM 633 N N . PHE A 1 85 ? 0.797 -5.805 -15.990 1.00 96.75 85 PHE A N 1
ATOM 634 C CA . PHE A 1 85 ? -0.492 -5.902 -15.292 1.00 96.75 85 PHE A CA 1
ATOM 635 C C . PHE A 1 85 ? -1.268 -7.163 -15.683 1.00 96.75 85 PHE A C 1
ATOM 637 O O . PHE A 1 85 ? -1.936 -7.206 -16.714 1.00 96.75 85 PHE A O 1
ATOM 644 N N . SER A 1 86 ? -1.275 -8.158 -14.791 1.00 91.50 86 SER A N 1
ATOM 645 C CA . SER A 1 86 ? -2.120 -9.359 -14.923 1.00 91.50 86 SER A CA 1
ATOM 646 C C . SER A 1 86 ? -3.616 -9.054 -14.740 1.00 91.50 86 SER A C 1
ATOM 648 O O . SER A 1 86 ? -4.475 -9.657 -15.384 1.00 91.50 86 SER A O 1
ATOM 650 N N . LYS A 1 87 ? -3.934 -8.077 -13.878 1.00 86.56 87 LYS A N 1
ATOM 651 C CA . LYS A 1 87 ? -5.296 -7.640 -13.535 1.00 86.56 87 LYS A CA 1
ATOM 652 C C . LYS A 1 87 ? -5.482 -6.149 -13.802 1.00 86.56 87 LYS A C 1
ATOM 654 O O . LYS A 1 87 ? -4.557 -5.349 -13.648 1.00 86.56 87 LYS A O 1
ATOM 659 N N . ARG A 1 88 ? -6.717 -5.757 -14.131 1.00 87.19 88 ARG A N 1
ATOM 660 C CA . ARG A 1 88 ? -7.089 -4.353 -14.374 1.00 87.19 88 ARG A CA 1
ATOM 661 C C . ARG A 1 88 ? -6.797 -3.477 -13.149 1.00 87.19 88 ARG A C 1
ATOM 663 O O . ARG A 1 88 ? -7.027 -3.874 -12.008 1.00 87.19 88 ARG A O 1
ATOM 670 N N . SER A 1 89 ? -6.326 -2.255 -13.396 1.00 92.19 89 SER A N 1
ATOM 671 C CA . SER A 1 89 ? -6.099 -1.242 -12.365 1.00 92.19 89 SER A CA 1
ATOM 672 C C . SER A 1 89 ? -6.275 0.158 -12.932 1.00 92.19 89 SER A C 1
ATOM 674 O O . SER A 1 89 ? -5.645 0.488 -13.931 1.00 92.19 89 SER A O 1
ATOM 676 N N . THR A 1 90 ? -7.065 1.000 -12.265 1.00 94.88 90 THR A N 1
ATOM 677 C CA . THR A 1 90 ? -7.115 2.437 -12.575 1.00 94.88 90 THR A CA 1
ATOM 678 C C . THR A 1 90 ? -6.031 3.182 -11.801 1.00 94.88 90 THR A C 1
ATOM 680 O O . THR A 1 90 ? -5.147 3.786 -12.396 1.00 94.88 90 THR A O 1
ATOM 683 N N . ARG A 1 91 ? -6.062 3.102 -10.464 1.00 97.62 91 ARG A N 1
ATOM 684 C CA . ARG A 1 91 ? -5.222 3.916 -9.568 1.00 97.62 91 ARG A CA 1
ATOM 685 C C . ARG A 1 91 ? -3.738 3.632 -9.744 1.00 97.62 91 ARG A C 1
ATOM 687 O O . ARG A 1 91 ? -2.981 4.552 -10.021 1.00 97.62 91 ARG A O 1
ATOM 694 N N . THR A 1 92 ? -3.337 2.361 -9.660 1.00 97.12 92 THR A N 1
ATOM 695 C CA . THR A 1 92 ? -1.930 1.978 -9.848 1.00 97.12 92 THR A CA 1
ATOM 696 C C . THR A 1 92 ? -1.436 2.378 -11.235 1.00 97.12 92 THR A C 1
ATOM 698 O O . THR A 1 92 ? -0.376 2.971 -11.340 1.00 97.12 92 THR A O 1
ATOM 701 N N . ARG A 1 93 ? -2.217 2.114 -12.294 1.00 97.81 93 ARG A N 1
ATOM 702 C CA . ARG A 1 93 ? -1.816 2.443 -13.669 1.00 97.81 93 ARG A CA 1
ATOM 703 C C . ARG A 1 93 ? -1.597 3.945 -13.843 1.00 97.81 93 ARG A C 1
ATOM 705 O O . ARG A 1 93 ? -0.524 4.355 -14.266 1.00 97.81 93 ARG A O 1
ATOM 712 N N . VAL A 1 94 ? -2.587 4.758 -13.471 1.00 98.31 94 VAL A N 1
ATOM 713 C CA . VAL A 1 94 ? -2.517 6.222 -13.610 1.00 98.31 94 VAL A CA 1
ATOM 714 C C . VAL A 1 94 ? -1.394 6.806 -12.746 1.00 98.31 94 VAL A C 1
ATOM 716 O O . VAL A 1 94 ? -0.668 7.694 -13.198 1.00 98.31 94 VAL A O 1
ATOM 719 N N . ALA A 1 95 ? -1.202 6.300 -11.524 1.00 98.50 95 ALA A N 1
ATOM 720 C CA . ALA A 1 95 ? -0.102 6.711 -10.654 1.00 98.50 95 ALA A CA 1
ATOM 721 C C . ALA A 1 95 ? 1.264 6.405 -11.289 1.00 98.50 95 ALA A C 1
ATOM 723 O O . ALA A 1 95 ? 2.093 7.305 -11.391 1.00 98.50 95 ALA A O 1
ATOM 724 N N . SER A 1 96 ? 1.475 5.181 -11.776 1.00 98.31 96 SER A N 1
ATOM 725 C CA . SER A 1 96 ? 2.742 4.745 -12.371 1.00 98.31 96 SER A CA 1
ATOM 726 C C . SER A 1 96 ? 3.052 5.421 -13.707 1.00 98.31 96 SER A C 1
ATOM 728 O O . SER A 1 96 ? 4.176 5.880 -13.906 1.00 98.31 96 SER A O 1
ATOM 730 N N . GLU A 1 97 ? 2.078 5.551 -14.613 1.00 98.38 97 GLU A N 1
ATOM 731 C CA . GLU A 1 97 ? 2.278 6.251 -15.891 1.00 98.38 97 GLU A CA 1
ATOM 732 C C . GLU A 1 97 ? 2.596 7.736 -15.652 1.00 98.38 97 GLU A C 1
ATOM 734 O O . GLU A 1 97 ? 3.576 8.262 -16.181 1.00 98.38 97 GLU A O 1
ATOM 739 N N . SER A 1 98 ? 1.829 8.412 -14.788 1.00 97.62 98 SER A N 1
ATOM 740 C CA . SER A 1 98 ? 2.065 9.833 -14.501 1.00 97.62 98 SER A CA 1
ATOM 741 C C . SER A 1 98 ? 3.351 10.089 -13.706 1.00 97.62 98 SER A C 1
ATOM 743 O O . SER A 1 98 ? 3.973 11.135 -13.897 1.00 97.62 98 SER A O 1
ATOM 745 N N . ALA A 1 99 ? 3.774 9.158 -12.844 1.00 97.62 99 ALA A N 1
ATOM 746 C CA . ALA A 1 99 ? 5.064 9.211 -12.159 1.00 97.62 99 ALA A CA 1
ATOM 747 C C . ALA A 1 99 ? 6.234 9.034 -13.137 1.00 97.62 99 ALA A C 1
ATOM 749 O O . ALA A 1 99 ? 7.192 9.801 -13.073 1.00 97.62 99 ALA A O 1
ATOM 750 N N . SER A 1 100 ? 6.131 8.082 -14.073 1.00 96.94 100 SER A N 1
ATOM 751 C CA . SER A 1 100 ? 7.138 7.865 -15.126 1.00 96.94 100 SER A CA 1
ATOM 752 C C . SER A 1 100 ? 7.351 9.138 -15.938 1.00 96.94 100 SER A C 1
ATOM 754 O O . SER A 1 100 ? 8.469 9.644 -16.022 1.00 96.94 100 SER A O 1
ATOM 756 N N . MET A 1 101 ? 6.252 9.713 -16.438 1.00 96.12 101 MET A N 1
ATOM 757 C CA . MET A 1 101 ? 6.289 10.936 -17.239 1.00 96.12 101 MET A CA 1
ATOM 758 C C . MET A 1 101 ? 6.852 12.127 -16.460 1.00 96.12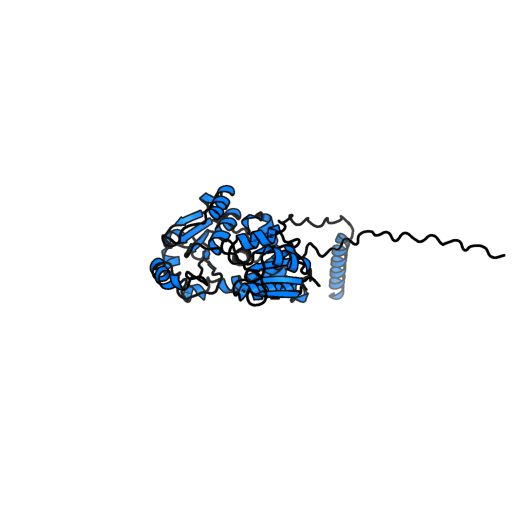 101 MET A C 1
ATOM 760 O O . MET A 1 101 ? 7.640 12.894 -17.007 1.00 96.12 101 MET A O 1
ATOM 764 N N . LEU A 1 102 ? 6.498 12.275 -15.177 1.00 95.81 102 LEU A N 1
ATOM 765 C CA . LEU A 1 102 ? 7.050 13.337 -14.329 1.00 95.81 102 LEU A CA 1
ATOM 766 C C . LEU A 1 102 ? 8.576 13.225 -14.180 1.00 95.81 102 LEU A C 1
ATOM 768 O O . LEU A 1 102 ? 9.266 14.238 -14.099 1.00 95.81 102 LEU A O 1
ATOM 772 N N . LEU A 1 103 ? 9.103 12.002 -14.145 1.00 94.94 103 LEU A N 1
ATOM 773 C CA . LEU A 1 103 ? 10.532 11.735 -14.004 1.00 94.94 103 LEU A CA 1
ATOM 774 C C . LEU A 1 103 ? 11.296 11.733 -15.336 1.00 94.94 103 LEU A C 1
ATOM 776 O O . LEU A 1 103 ? 12.520 11.595 -15.320 1.00 94.94 103 LEU A O 1
ATOM 780 N N . GLY A 1 104 ? 10.607 11.937 -16.462 1.00 94.44 104 GLY A N 1
ATOM 781 C CA . GLY A 1 104 ? 11.189 11.931 -17.807 1.00 94.44 104 GLY A CA 1
ATOM 782 C C . GLY A 1 104 ? 11.328 10.541 -18.440 1.00 94.44 104 GLY A C 1
ATOM 783 O O . GLY A 1 104 ? 11.929 10.432 -19.509 1.00 94.44 104 GLY A O 1
ATOM 784 N N . ALA A 1 105 ? 10.779 9.501 -17.808 1.00 96.38 105 ALA A N 1
ATOM 785 C CA . ALA A 1 105 ? 10.762 8.147 -18.348 1.00 96.38 105 ALA A CA 1
ATOM 786 C C . ALA A 1 105 ? 9.571 7.926 -19.286 1.00 96.38 105 ALA A C 1
ATOM 788 O O . ALA A 1 105 ? 8.519 8.556 -19.145 1.00 96.38 105 ALA A O 1
ATOM 789 N N . HIS A 1 106 ? 9.710 6.962 -20.191 1.00 97.75 106 HIS A N 1
ATOM 790 C CA . HIS A 1 106 ? 8.623 6.460 -21.019 1.00 97.75 106 HIS A CA 1
ATOM 791 C C . HIS A 1 106 ? 7.984 5.210 -20.378 1.00 97.75 106 HIS A C 1
ATOM 793 O O . HIS A 1 106 ? 8.647 4.171 -20.289 1.00 97.75 106 HIS A O 1
ATOM 799 N N . PRO A 1 107 ? 6.718 5.271 -19.918 1.00 97.94 107 PRO A N 1
ATOM 800 C CA . PRO A 1 107 ? 6.018 4.096 -19.411 1.00 97.94 107 PRO A CA 1
ATOM 801 C C . PRO A 1 107 ? 5.504 3.213 -20.555 1.00 97.94 107 PRO A C 1
ATOM 803 O O . PRO A 1 107 ? 4.823 3.692 -21.458 1.00 97.94 107 PRO A O 1
ATOM 806 N N . MET A 1 108 ? 5.755 1.909 -20.468 1.00 97.75 108 MET A N 1
ATOM 807 C CA . MET A 1 108 ? 5.211 0.894 -21.371 1.00 97.75 108 MET A CA 1
ATOM 808 C C . MET A 1 108 ? 4.176 0.055 -20.625 1.00 97.75 108 MET A C 1
ATOM 810 O O . MET A 1 108 ? 4.529 -0.785 -19.799 1.00 97.75 108 MET A O 1
ATOM 814 N N . PHE A 1 109 ? 2.891 0.294 -20.890 1.00 97.75 109 PHE A N 1
ATOM 815 C CA . PHE A 1 109 ? 1.817 -0.512 -20.309 1.00 97.75 109 PHE A CA 1
ATOM 816 C C . PHE A 1 109 ? 1.696 -1.854 -21.029 1.00 97.75 109 PHE A C 1
ATOM 818 O O . PHE A 1 109 ? 1.475 -1.893 -22.236 1.00 97.75 109 PHE A O 1
ATOM 825 N N . LEU A 1 110 ? 1.823 -2.938 -20.268 1.00 96.81 110 LEU A N 1
ATOM 826 C CA . LEU A 1 110 ? 1.820 -4.314 -20.750 1.00 96.81 110 LEU A CA 1
ATOM 827 C C . LEU A 1 110 ? 0.760 -5.101 -19.967 1.00 96.81 110 LEU A C 1
ATOM 829 O O . LEU A 1 110 ? 1.028 -5.655 -18.895 1.00 96.81 110 LEU A O 1
ATOM 833 N N . GLY A 1 111 ? -0.480 -5.083 -20.457 1.00 95.31 111 GLY A N 1
ATOM 834 C CA . GLY A 1 111 ? -1.590 -5.811 -19.853 1.00 95.31 111 GLY A CA 1
ATOM 835 C C . GLY A 1 111 ? -1.609 -7.291 -20.242 1.00 95.31 111 GLY A C 1
ATOM 836 O O . GLY A 1 111 ? -1.022 -7.699 -21.240 1.00 95.31 111 GLY A O 1
ATOM 837 N N . SER A 1 112 ? -2.358 -8.103 -19.495 1.00 91.00 112 SER A N 1
ATOM 838 C CA . SER A 1 112 ? -2.557 -9.534 -19.794 1.00 91.00 112 SER A CA 1
ATOM 839 C C . SER A 1 112 ? -3.193 -9.824 -21.158 1.00 91.00 112 SER A C 1
ATOM 841 O O . SER A 1 112 ? -3.060 -10.932 -21.660 1.00 91.00 112 SER A O 1
ATOM 843 N N . GLY A 1 113 ? -3.878 -8.849 -21.763 1.00 92.62 113 GLY A N 1
ATOM 844 C CA . GLY A 1 113 ? -4.383 -8.953 -23.137 1.00 92.62 113 GLY A CA 1
ATOM 845 C C . GLY A 1 113 ? -3.373 -8.550 -24.217 1.00 92.62 113 GLY A C 1
ATOM 846 O O . GLY A 1 113 ? -3.657 -8.752 -25.393 1.00 92.62 113 GLY A O 1
ATOM 847 N N . ASP A 1 114 ? -2.230 -7.979 -23.829 1.00 93.31 114 ASP A N 1
ATOM 848 C CA . ASP A 1 114 ? -1.253 -7.373 -24.741 1.00 93.31 114 ASP A CA 1
ATOM 849 C C . ASP A 1 114 ? 0.008 -8.239 -24.917 1.00 93.31 114 ASP A C 1
ATOM 851 O O . ASP A 1 114 ? 0.656 -8.183 -25.962 1.00 93.31 114 ASP A O 1
ATOM 855 N N . ILE A 1 115 ? 0.369 -9.041 -23.906 1.00 94.25 115 ILE A N 1
ATOM 856 C CA . ILE A 1 115 ? 1.599 -9.853 -23.881 1.00 94.25 115 ILE A CA 1
ATOM 857 C C . ILE A 1 115 ? 1.313 -11.348 -23.681 1.00 94.25 115 ILE A C 1
ATOM 859 O O . ILE A 1 115 ? 0.216 -11.742 -23.303 1.00 94.25 115 ILE A O 1
ATOM 863 N N . GLN A 1 116 ? 2.325 -12.190 -23.911 1.00 93.50 116 GLN A N 1
ATOM 864 C CA . GLN A 1 116 ? 2.200 -13.657 -23.897 1.00 93.50 116 GLN A CA 1
ATOM 865 C C . GLN A 1 116 ? 2.402 -14.307 -22.516 1.00 93.50 116 GLN A C 1
ATOM 867 O O . GLN A 1 116 ? 2.212 -15.519 -22.373 1.00 93.50 116 GLN A O 1
ATOM 872 N N . MET A 1 117 ? 2.779 -13.515 -21.509 1.00 92.00 117 MET A N 1
ATOM 873 C CA . MET A 1 117 ? 3.124 -13.981 -20.165 1.00 92.00 117 MET A CA 1
ATOM 874 C C . MET A 1 117 ? 1.980 -14.774 -19.522 1.00 92.00 117 MET A C 1
ATOM 876 O O . MET A 1 117 ? 0.869 -14.267 -19.373 1.00 92.00 117 MET A O 1
ATOM 880 N N . GLY A 1 118 ? 2.260 -16.014 -19.118 1.00 83.62 118 GLY A N 1
ATOM 881 C CA . GLY A 1 118 ? 1.297 -16.902 -18.459 1.00 83.62 118 GLY A CA 1
ATOM 882 C C . GLY A 1 118 ? 0.287 -17.570 -19.400 1.00 83.62 118 GLY A C 1
ATOM 883 O O . GLY A 1 118 ? -0.522 -18.369 -18.934 1.00 83.62 118 GLY A O 1
ATOM 884 N N . VAL A 1 119 ? 0.337 -17.279 -20.706 1.00 89.19 119 VAL A N 1
ATOM 885 C CA . VAL A 1 119 ? -0.503 -17.925 -21.730 1.00 89.19 119 VAL A CA 1
ATOM 886 C C . VAL A 1 119 ? 0.357 -18.753 -22.678 1.00 89.19 119 VAL A C 1
ATOM 888 O O . VAL A 1 119 ? 0.244 -19.975 -22.698 1.00 89.19 119 VAL A O 1
ATOM 891 N N . ASN A 1 120 ? 1.235 -18.094 -23.438 1.00 92.56 120 ASN A N 1
ATOM 892 C CA . ASN A 1 120 ? 2.106 -18.737 -24.426 1.00 92.56 120 ASN A CA 1
ATOM 893 C C . ASN A 1 120 ? 3.597 -18.621 -24.069 1.00 92.56 120 ASN A C 1
ATOM 895 O O . ASN A 1 120 ? 4.432 -19.189 -24.767 1.00 92.56 120 ASN A O 1
ATOM 899 N N . GLU A 1 121 ? 3.940 -17.892 -23.004 1.00 94.31 121 GLU A N 1
ATOM 900 C CA . GLU A 1 121 ? 5.315 -17.684 -22.550 1.00 94.31 121 GLU A CA 1
ATOM 901 C C . GLU A 1 121 ? 5.411 -17.773 -21.020 1.00 94.31 121 GLU A C 1
ATOM 903 O O . GLU A 1 121 ? 4.505 -17.350 -20.293 1.00 94.31 121 GLU A O 1
ATOM 908 N N . SER A 1 122 ? 6.507 -18.355 -20.525 1.00 94.31 122 SER A N 1
ATOM 909 C CA . SER A 1 122 ? 6.776 -18.470 -19.090 1.00 94.31 122 SER A CA 1
ATOM 910 C C . SER A 1 122 ? 7.152 -17.112 -18.482 1.00 94.31 122 SER A C 1
ATOM 912 O O . SER A 1 122 ? 7.688 -16.246 -19.171 1.00 94.31 122 SER A O 1
ATOM 914 N N . VAL A 1 123 ? 6.939 -16.929 -17.171 1.00 94.06 123 VAL A N 1
ATOM 915 C CA . VAL A 1 123 ? 7.384 -15.707 -16.463 1.00 94.06 123 VAL A CA 1
ATOM 916 C C . VAL A 1 123 ? 8.894 -15.506 -16.624 1.00 94.06 123 VAL A C 1
ATOM 918 O O . VAL A 1 123 ? 9.338 -14.391 -16.886 1.00 94.06 123 VAL A O 1
ATOM 921 N N . LEU A 1 124 ? 9.682 -16.581 -16.528 1.00 95.25 124 LEU A N 1
ATOM 922 C CA . LEU A 1 124 ? 11.133 -16.545 -16.700 1.00 95.25 124 LEU A CA 1
ATOM 923 C C . LEU A 1 124 ? 11.546 -15.990 -18.070 1.00 95.25 124 LEU A C 1
ATOM 925 O O . LEU A 1 124 ? 12.394 -15.097 -18.140 1.00 95.25 124 LEU A O 1
ATOM 929 N N . ASP A 1 125 ? 10.969 -16.518 -19.150 1.00 96.56 125 ASP A N 1
ATOM 930 C CA . ASP A 1 125 ? 11.336 -16.117 -20.510 1.00 96.56 125 ASP A CA 1
ATOM 931 C C . ASP A 1 125 ? 10.878 -14.687 -20.799 1.00 96.56 125 ASP A C 1
ATOM 933 O O . ASP A 1 125 ? 11.690 -13.870 -21.245 1.00 96.56 125 ASP A O 1
ATOM 937 N N . THR A 1 126 ? 9.639 -14.341 -20.424 1.00 96.25 126 THR A N 1
ATOM 938 C CA . THR A 1 126 ? 9.137 -12.965 -20.528 1.00 96.25 126 THR A CA 1
ATOM 939 C C . THR A 1 126 ? 10.068 -11.991 -19.807 1.00 96.25 126 THR A C 1
ATOM 941 O O . THR A 1 126 ? 10.412 -10.949 -20.361 1.00 96.25 126 THR A O 1
ATOM 944 N N . ILE A 1 127 ? 10.519 -12.309 -18.589 1.00 96.44 127 ILE A N 1
ATOM 945 C CA . ILE A 1 127 ? 11.384 -11.407 -17.820 1.00 96.44 127 ILE A CA 1
ATOM 946 C C . ILE A 1 127 ? 12.769 -11.282 -18.437 1.00 96.44 127 ILE A C 1
ATOM 948 O O . ILE A 1 127 ? 13.274 -10.166 -18.520 1.00 96.44 127 ILE A O 1
ATOM 952 N N . LYS A 1 128 ? 13.364 -12.368 -18.942 1.00 96.25 128 LYS A N 1
ATOM 953 C 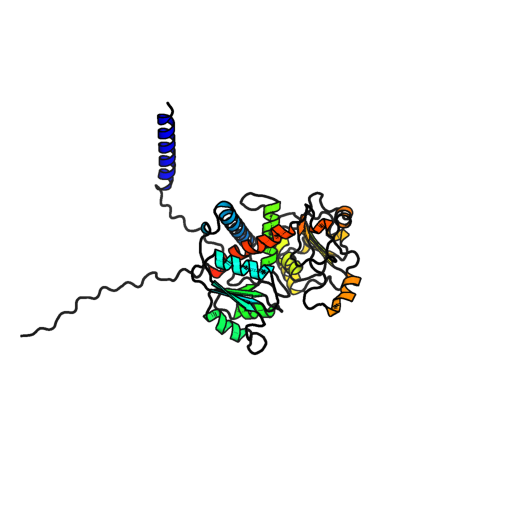CA . LYS A 1 128 ? 14.641 -12.284 -19.669 1.00 96.25 128 LYS A CA 1
ATOM 954 C C . LYS A 1 128 ? 14.552 -11.370 -20.891 1.00 96.25 128 LYS A C 1
ATOM 956 O O . LYS A 1 128 ? 15.489 -10.617 -21.145 1.00 96.25 128 LYS A O 1
ATOM 961 N N . VAL A 1 129 ? 13.440 -11.420 -21.626 1.00 97.31 129 VAL A N 1
ATOM 962 C CA . VAL A 1 129 ? 13.216 -10.566 -22.799 1.00 97.31 129 VAL A CA 1
ATOM 963 C C . VAL A 1 129 ? 12.948 -9.125 -22.373 1.00 97.31 129 VAL A C 1
ATOM 965 O O . VAL A 1 129 ? 13.704 -8.229 -22.745 1.00 97.31 129 VAL A O 1
ATOM 968 N N . VAL A 1 130 ? 11.917 -8.889 -21.558 1.00 97.12 130 VAL A N 1
ATOM 969 C CA . VAL A 1 130 ? 11.475 -7.541 -21.169 1.00 97.12 130 VAL A CA 1
ATOM 970 C C . VAL A 1 130 ? 12.579 -6.793 -20.431 1.00 97.12 130 VAL A C 1
ATOM 972 O O . V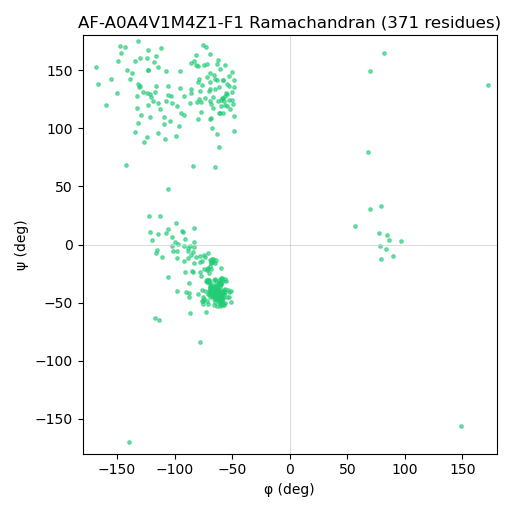AL A 1 130 ? 12.900 -5.668 -20.803 1.00 97.12 130 VAL A O 1
ATOM 975 N N . ALA A 1 131 ? 13.215 -7.413 -19.434 1.00 96.50 131 ALA A N 1
ATOM 976 C CA . ALA A 1 131 ? 14.254 -6.767 -18.634 1.00 96.50 131 ALA A CA 1
ATOM 977 C C . ALA A 1 131 ? 15.536 -6.447 -19.423 1.00 96.50 131 ALA A C 1
ATOM 979 O O . ALA A 1 131 ? 16.350 -5.658 -18.955 1.00 96.50 131 ALA A O 1
ATOM 980 N N . SER A 1 132 ? 15.728 -7.034 -20.611 1.00 96.44 132 SER A N 1
ATOM 981 C CA . SER A 1 132 ? 16.827 -6.659 -21.513 1.00 96.44 132 SER A CA 1
ATOM 982 C C . SER A 1 132 ? 16.562 -5.364 -22.292 1.00 96.44 132 SER A C 1
ATOM 984 O O . SER A 1 132 ? 17.488 -4.799 -22.872 1.00 96.44 132 SER A O 1
ATOM 986 N N . MET A 1 133 ? 15.308 -4.899 -22.313 1.00 97.69 133 MET A N 1
ATOM 987 C CA . MET A 1 133 ? 14.841 -3.775 -23.132 1.00 97.69 133 MET A CA 1
ATOM 988 C C . MET A 1 133 ? 14.364 -2.575 -22.309 1.00 97.69 133 MET A C 1
ATOM 990 O O . MET A 1 133 ? 14.058 -1.540 -22.897 1.00 97.69 133 MET A O 1
ATOM 994 N N . VAL A 1 134 ? 14.274 -2.708 -20.982 1.00 97.62 134 VAL A N 1
ATOM 995 C CA . VAL A 1 134 ? 13.784 -1.653 -20.083 1.00 97.62 134 VAL A CA 1
ATOM 996 C C . VAL A 1 134 ? 14.727 -1.412 -18.914 1.00 97.62 134 VAL A C 1
ATOM 998 O O . VAL A 1 134 ? 15.519 -2.277 -18.560 1.00 97.62 134 VAL A O 1
ATOM 1001 N N . ASP A 1 135 ? 14.612 -0.250 -18.277 1.00 96.56 135 ASP A N 1
ATOM 1002 C CA . ASP A 1 135 ? 15.459 0.155 -17.148 1.00 96.56 135 ASP A CA 1
ATOM 1003 C C . ASP A 1 135 ? 14.863 -0.217 -15.780 1.00 96.56 135 ASP A C 1
ATOM 1005 O O . ASP A 1 135 ? 15.546 -0.174 -14.753 1.00 96.56 135 ASP A O 1
ATOM 1009 N N . GLY A 1 136 ? 13.579 -0.576 -15.752 1.00 97.62 136 GLY A N 1
ATOM 1010 C CA . GLY A 1 136 ? 12.860 -0.933 -14.539 1.00 97.62 136 GLY A CA 1
ATOM 1011 C C . GLY A 1 136 ? 11.511 -1.576 -14.826 1.00 97.62 136 GLY A C 1
ATOM 1012 O O . GLY A 1 136 ? 10.883 -1.320 -15.856 1.00 97.62 136 GLY A O 1
ATOM 1013 N N . ILE A 1 137 ? 11.060 -2.411 -13.894 1.00 98.56 137 ILE A N 1
ATOM 1014 C CA . ILE A 1 137 ? 9.794 -3.136 -13.991 1.00 98.56 137 ILE A CA 1
ATOM 1015 C C . ILE A 1 137 ? 8.946 -2.813 -12.763 1.00 98.56 137 ILE A C 1
ATOM 1017 O O . ILE A 1 137 ? 9.394 -2.935 -11.625 1.00 98.56 137 ILE A O 1
ATOM 1021 N N . MET A 1 138 ? 7.690 -2.440 -12.980 1.00 98.62 138 MET A N 1
ATOM 1022 C CA . MET A 1 138 ? 6.668 -2.424 -11.939 1.00 98.62 138 MET A CA 1
ATOM 1023 C C . MET A 1 138 ? 5.558 -3.385 -12.343 1.00 98.62 138 MET A C 1
ATOM 1025 O O . MET A 1 138 ? 4.980 -3.247 -13.421 1.00 98.62 138 MET A O 1
ATOM 1029 N N . ALA A 1 139 ? 5.260 -4.357 -11.485 1.00 98.31 139 ALA A N 1
ATOM 1030 C CA . ALA A 1 139 ? 4.379 -5.459 -11.838 1.00 98.31 139 ALA A CA 1
ATOM 1031 C C . ALA A 1 139 ? 3.245 -5.647 -10.827 1.00 98.31 139 ALA A C 1
ATOM 1033 O O . ALA A 1 139 ? 3.456 -5.693 -9.616 1.00 98.31 139 ALA A O 1
ATOM 1034 N N . ARG A 1 140 ? 2.023 -5.753 -11.352 1.00 97.44 140 ARG A N 1
ATOM 1035 C CA . ARG A 1 140 ? 0.818 -6.180 -10.641 1.00 97.44 140 ARG A CA 1
ATOM 1036 C C . ARG A 1 140 ? 0.502 -7.614 -11.060 1.00 97.44 140 ARG A C 1
ATOM 1038 O O . ARG A 1 140 ? 0.016 -7.849 -12.171 1.00 97.44 140 ARG A O 1
ATOM 1045 N N . VAL A 1 141 ? 0.751 -8.554 -10.162 1.00 95.50 141 VAL A N 1
ATOM 1046 C CA . VAL A 1 141 ? 0.709 -10.001 -10.417 1.00 95.50 141 VAL A CA 1
ATOM 1047 C C . VAL A 1 141 ? -0.455 -10.678 -9.691 1.00 95.50 141 VAL A C 1
ATOM 1049 O O . VAL A 1 141 ? -1.140 -10.052 -8.872 1.00 95.50 141 VAL A O 1
ATOM 1052 N N . GLY A 1 142 ? -0.715 -11.940 -10.032 1.00 93.38 142 GLY A N 1
ATOM 1053 C CA . GLY A 1 142 ? -1.682 -12.771 -9.327 1.00 93.38 142 GLY A CA 1
ATOM 1054 C C . GLY A 1 142 ? -1.080 -13.275 -8.022 1.00 93.38 142 GLY A C 1
ATOM 1055 O O . GLY A 1 142 ? -1.289 -12.684 -6.962 1.00 93.38 142 GLY A O 1
ATOM 1056 N N . GLU A 1 143 ? -0.326 -14.363 -8.112 1.00 95.00 143 GLU A N 1
ATOM 1057 C CA . GLU A 1 143 ? 0.348 -14.988 -6.974 1.00 95.00 143 GLU A CA 1
ATOM 1058 C C . GLU A 1 143 ? 1.650 -14.252 -6.613 1.00 95.00 143 GLU A C 1
ATOM 1060 O O . GLU A 1 143 ? 2.266 -13.591 -7.449 1.00 95.00 143 GLU A O 1
ATOM 1065 N N . HIS A 1 144 ? 2.081 -14.335 -5.350 1.00 97.31 144 HIS A N 1
ATOM 1066 C CA . HIS A 1 144 ? 3.318 -13.669 -4.914 1.00 97.31 144 HIS A CA 1
ATOM 1067 C C . HIS A 1 144 ? 4.580 -14.327 -5.494 1.00 97.31 144 HIS A C 1
ATOM 1069 O O . HIS A 1 144 ? 5.540 -13.635 -5.819 1.00 97.31 144 HIS A O 1
ATOM 1075 N N . SER A 1 145 ? 4.545 -15.637 -5.737 1.00 96.62 145 SER A N 1
ATOM 1076 C CA . SER A 1 145 ? 5.648 -16.359 -6.377 1.00 96.62 145 SER A CA 1
ATOM 1077 C C . SER A 1 145 ? 5.981 -15.830 -7.774 1.00 96.62 145 SER A C 1
ATOM 1079 O O . SER A 1 145 ? 7.135 -15.885 -8.184 1.00 96.62 145 SER A O 1
ATOM 1081 N N . GLU A 1 146 ? 5.008 -15.261 -8.497 1.00 96.06 146 GLU A N 1
ATOM 1082 C CA . GLU A 1 146 ? 5.258 -14.631 -9.797 1.00 96.06 146 GLU A CA 1
ATOM 1083 C C . GLU A 1 146 ? 6.214 -13.443 -9.648 1.00 96.06 146 GLU A C 1
ATOM 1085 O O . GLU A 1 146 ? 7.182 -13.354 -10.396 1.00 96.06 146 GLU A O 1
ATOM 1090 N N . ILE A 1 147 ? 5.999 -12.551 -8.670 1.00 97.50 147 ILE A N 1
ATOM 1091 C CA . ILE A 1 147 ? 6.885 -11.391 -8.476 1.00 97.50 147 ILE A CA 1
ATOM 1092 C C . ILE A 1 147 ? 8.257 -11.799 -7.916 1.00 97.50 147 ILE A C 1
ATOM 1094 O O . ILE A 1 147 ? 9.262 -11.172 -8.252 1.00 97.50 147 ILE A O 1
ATOM 1098 N N . GLU A 1 148 ? 8.323 -12.868 -7.120 1.00 97.88 148 GLU A N 1
ATOM 1099 C CA . GLU A 1 148 ? 9.586 -13.446 -6.641 1.00 97.88 148 GLU A CA 1
ATOM 1100 C C . GLU A 1 148 ? 10.409 -14.047 -7.792 1.00 97.88 148 GLU A C 1
ATOM 1102 O O . GLU A 1 148 ? 11.607 -13.778 -7.896 1.00 97.88 148 GLU A O 1
ATOM 1107 N N . GLU A 1 149 ? 9.768 -14.795 -8.699 1.00 97.25 149 GLU A N 1
ATOM 1108 C CA . GLU A 1 149 ? 10.383 -15.332 -9.922 1.00 97.25 149 GLU A CA 1
ATOM 1109 C C . GLU A 1 149 ? 10.918 -14.190 -10.803 1.00 97.25 149 GLU A C 1
ATOM 1111 O O . GLU A 1 149 ? 12.059 -14.244 -11.271 1.00 97.25 149 GLU A O 1
ATOM 1116 N N . MET A 1 150 ? 10.134 -13.113 -10.974 1.00 97.31 150 MET A N 1
ATOM 1117 C CA . MET A 1 150 ? 10.569 -11.916 -11.703 1.00 97.31 150 MET A CA 1
ATOM 1118 C C . MET A 1 150 ? 11.817 -11.295 -11.071 1.00 97.31 150 MET A C 1
ATOM 1120 O O . MET A 1 150 ? 12.796 -11.048 -11.770 1.00 97.31 150 MET A O 1
ATOM 1124 N N . ALA A 1 151 ? 11.805 -11.053 -9.758 1.00 97.50 151 ALA A N 1
ATOM 1125 C CA . ALA A 1 151 ? 12.934 -10.454 -9.051 1.00 97.50 151 ALA A CA 1
ATOM 1126 C C . ALA A 1 151 ? 14.195 -11.325 -9.135 1.00 97.50 151 ALA A C 1
ATOM 1128 O O . ALA A 1 151 ? 15.272 -10.823 -9.429 1.00 97.50 151 ALA A O 1
ATOM 1129 N N . LYS A 1 152 ? 14.059 -12.644 -8.975 1.00 97.06 152 LYS A N 1
ATOM 1130 C CA . LYS A 1 152 ? 15.178 -13.593 -9.043 1.00 97.06 152 LYS A CA 1
ATOM 1131 C C . LYS A 1 152 ? 15.916 -13.580 -10.387 1.00 97.06 152 LYS A C 1
ATOM 1133 O O . LYS A 1 152 ? 17.113 -13.863 -10.427 1.00 97.06 152 LYS A O 1
ATOM 1138 N N . HIS A 1 153 ? 15.207 -13.317 -11.483 1.00 95.94 153 HIS A N 1
ATOM 1139 C CA . HIS A 1 153 ? 15.741 -13.449 -12.841 1.00 95.94 153 HIS A CA 1
ATOM 1140 C C . HIS A 1 153 ? 15.928 -12.122 -13.581 1.00 95.94 153 HIS A C 1
ATOM 1142 O O . HIS A 1 153 ? 16.565 -12.106 -14.637 1.00 95.94 153 HIS A O 1
ATOM 1148 N N . SER A 1 154 ? 15.399 -11.022 -13.049 1.00 96.19 154 SER A N 1
ATOM 1149 C CA . SER A 1 154 ? 15.486 -9.712 -13.680 1.00 96.19 154 SER A CA 1
ATOM 1150 C C . SER A 1 154 ? 16.844 -9.052 -13.412 1.00 96.19 154 SER A C 1
ATOM 1152 O O . SER A 1 154 ? 17.171 -8.792 -12.257 1.00 96.19 154 SER A O 1
ATOM 1154 N N . PRO A 1 155 ? 17.618 -8.679 -14.449 1.00 93.50 155 PRO A N 1
ATOM 1155 C CA . PRO A 1 155 ? 18.813 -7.856 -14.287 1.00 93.50 155 PRO A CA 1
ATOM 1156 C C . PRO A 1 155 ? 18.501 -6.398 -13.926 1.00 93.50 155 PRO A C 1
ATOM 1158 O O . PRO A 1 155 ? 19.441 -5.637 -13.694 1.00 93.50 155 PRO A O 1
ATOM 1161 N N . VAL A 1 156 ? 17.231 -5.973 -13.930 1.00 96.38 156 VAL A N 1
ATOM 1162 C CA . VAL A 1 156 ? 16.787 -4.617 -13.562 1.00 96.38 156 VAL A CA 1
ATOM 1163 C C . VAL A 1 156 ? 15.851 -4.640 -12.349 1.00 96.38 156 VAL A C 1
ATOM 1165 O O . VAL A 1 156 ? 15.213 -5.665 -12.089 1.00 96.38 156 VAL A O 1
ATOM 1168 N N . PRO A 1 157 ? 15.724 -3.526 -11.603 1.00 97.56 157 PRO A N 1
ATOM 1169 C CA . PRO A 1 157 ? 14.868 -3.472 -10.424 1.00 97.56 157 PRO A CA 1
ATOM 1170 C C . PRO A 1 157 ? 13.406 -3.810 -10.732 1.00 97.56 157 PRO A C 1
ATOM 1172 O O . PRO A 1 157 ? 12.852 -3.390 -11.751 1.00 97.56 157 PRO A O 1
ATOM 1175 N N . VAL A 1 158 ? 12.776 -4.531 -9.803 1.00 98.44 158 VAL A N 1
ATOM 1176 C CA . VAL A 1 158 ? 11.376 -4.973 -9.890 1.00 98.44 158 VAL A CA 1
ATOM 1177 C C . VAL A 1 158 ? 10.622 -4.420 -8.688 1.00 98.44 158 VAL A C 1
ATOM 1179 O O . VAL A 1 158 ? 11.067 -4.570 -7.551 1.00 98.44 158 VAL A O 1
ATOM 1182 N N . ILE A 1 159 ? 9.486 -3.772 -8.932 1.00 98.69 159 ILE A N 1
ATOM 1183 C CA . ILE A 1 159 ? 8.616 -3.210 -7.898 1.00 98.69 159 ILE A CA 1
ATOM 1184 C C . ILE A 1 159 ? 7.278 -3.949 -7.906 1.00 98.69 159 ILE A C 1
ATOM 1186 O O . ILE A 1 159 ? 6.551 -3.928 -8.902 1.00 98.69 159 ILE A O 1
ATOM 1190 N N . ASN A 1 160 ? 6.922 -4.540 -6.768 1.00 98.62 160 ASN A N 1
ATOM 1191 C CA . ASN A 1 160 ? 5.612 -5.123 -6.523 1.00 98.62 160 ASN A CA 1
ATOM 1192 C C . ASN A 1 160 ? 4.553 -4.016 -6.417 1.00 98.62 160 ASN A C 1
ATOM 1194 O O . ASN A 1 160 ? 4.464 -3.263 -5.444 1.00 98.62 160 ASN A O 1
ATOM 1198 N N . ALA A 1 161 ? 3.722 -3.924 -7.445 1.00 97.88 161 ALA A N 1
ATOM 1199 C CA . ALA A 1 161 ? 2.616 -2.988 -7.508 1.00 97.88 161 ALA A CA 1
ATOM 1200 C C . ALA A 1 161 ? 1.350 -3.511 -6.827 1.00 97.88 161 ALA A C 1
ATOM 1202 O O . ALA A 1 161 ? 0.485 -2.698 -6.515 1.00 97.88 161 ALA A O 1
ATOM 1203 N N . LEU A 1 162 ? 1.231 -4.835 -6.695 1.00 97.62 162 LEU A N 1
ATOM 1204 C CA . LEU A 1 162 ? 0.234 -5.615 -5.962 1.00 97.62 162 LEU A CA 1
ATOM 1205 C C . LEU A 1 162 ? 0.467 -7.092 -6.314 1.00 97.62 162 LEU A C 1
ATOM 1207 O O . LEU A 1 162 ? 0.610 -7.437 -7.487 1.00 97.62 162 LEU A O 1
ATOM 1211 N N . SER A 1 163 ? 0.398 -7.951 -5.305 1.00 97.00 163 SER A N 1
ATOM 1212 C CA . SER A 1 163 ? 0.287 -9.408 -5.424 1.00 97.00 163 SER A CA 1
ATOM 1213 C C . SER A 1 163 ? -0.830 -9.893 -4.496 1.00 97.00 163 SER A C 1
ATOM 1215 O O . SER A 1 163 ? -1.383 -9.101 -3.726 1.00 97.00 163 SER A O 1
ATOM 1217 N N . LYS A 1 164 ? -1.158 -11.184 -4.521 1.00 95.12 164 LYS A N 1
ATOM 1218 C CA . LYS A 1 164 ? -2.084 -11.785 -3.551 1.00 95.12 164 LYS A CA 1
ATOM 1219 C C . LYS A 1 164 ? -1.618 -11.657 -2.099 1.00 95.12 164 LYS A C 1
ATOM 1221 O O . LYS A 1 164 ? -2.464 -11.563 -1.220 1.00 95.12 164 LYS A O 1
ATOM 1226 N N . LEU A 1 165 ? -0.306 -11.635 -1.853 1.00 97.06 165 LEU A N 1
ATOM 1227 C CA . LEU A 1 165 ? 0.236 -11.591 -0.493 1.00 97.06 165 LEU A CA 1
ATOM 1228 C C . LEU A 1 165 ? 0.453 -10.162 0.017 1.00 97.06 165 LEU A C 1
ATOM 1230 O O . LEU A 1 165 ? 0.140 -9.885 1.167 1.00 97.06 165 LEU A O 1
ATOM 1234 N N . TYR A 1 166 ? 0.951 -9.269 -0.841 1.00 98.38 166 TYR A N 1
ATOM 1235 C CA . TYR A 1 166 ? 1.511 -7.968 -0.452 1.00 98.38 166 TYR A CA 1
ATOM 1236 C C . TYR A 1 166 ? 1.151 -6.841 -1.428 1.00 98.38 166 TYR A C 1
ATOM 1238 O O . TYR A 1 166 ? 1.014 -7.079 -2.637 1.00 98.38 166 TYR A O 1
ATOM 1246 N N . HIS A 1 167 ? 1.049 -5.611 -0.909 1.00 98.06 167 HIS A N 1
ATOM 1247 C CA . HIS A 1 167 ? 0.789 -4.380 -1.664 1.00 98.06 167 HIS A CA 1
ATOM 1248 C C . HIS A 1 167 ? 1.595 -3.177 -1.108 1.00 98.06 167 HIS A C 1
ATOM 1250 O O . HIS A 1 167 ? 1.017 -2.189 -0.640 1.00 98.06 167 HIS A O 1
ATOM 1256 N N . PRO A 1 168 ? 2.935 -3.165 -1.252 1.00 98.50 168 PRO A N 1
ATOM 1257 C CA . PRO A 1 168 ? 3.794 -2.180 -0.583 1.00 98.50 168 PRO A CA 1
ATOM 1258 C C . PRO A 1 168 ? 3.544 -0.739 -1.049 1.00 98.50 168 PRO A C 1
ATOM 1260 O O . PRO A 1 168 ? 3.594 0.204 -0.263 1.00 98.50 168 PRO A O 1
ATOM 1263 N N . THR A 1 169 ? 3.213 -0.547 -2.329 1.00 98.25 169 THR A N 1
ATOM 1264 C CA . THR A 1 169 ? 2.935 0.790 -2.883 1.00 98.25 169 THR A CA 1
ATOM 1265 C C . THR A 1 169 ? 1.614 1.406 -2.411 1.00 98.25 169 THR A C 1
ATOM 1267 O O . THR A 1 169 ? 1.465 2.622 -2.509 1.00 98.25 169 THR A O 1
ATOM 1270 N N . GLN A 1 170 ? 0.656 0.611 -1.915 1.00 98.69 170 GLN A N 1
ATOM 1271 C CA . GLN A 1 170 ? -0.540 1.153 -1.260 1.00 98.69 170 GLN A CA 1
ATOM 1272 C C . GLN A 1 170 ? -0.173 1.652 0.133 1.00 98.69 170 GLN A C 1
ATOM 1274 O O . GLN A 1 170 ? -0.389 2.821 0.421 1.00 98.69 170 GLN A O 1
ATOM 1279 N N . ILE A 1 171 ? 0.491 0.821 0.941 1.00 98.62 171 ILE A N 1
ATOM 1280 C CA . ILE A 1 171 ? 0.819 1.183 2.327 1.00 98.62 171 ILE A CA 1
ATOM 1281 C C . ILE A 1 171 ? 1.778 2.373 2.403 1.00 98.62 171 ILE A C 1
ATOM 1283 O O . ILE A 1 171 ? 1.655 3.201 3.299 1.00 98.62 171 ILE A O 1
ATOM 1287 N N . LEU A 1 172 ? 2.681 2.555 1.433 1.00 98.56 172 LEU A N 1
ATOM 1288 C CA . LEU A 1 172 ? 3.453 3.801 1.345 1.00 98.56 172 LEU A CA 1
ATOM 1289 C C . LEU A 1 172 ? 2.555 5.037 1.191 1.00 98.56 172 LEU A C 1
ATOM 1291 O O . LEU A 1 172 ? 2.838 6.070 1.799 1.00 98.56 172 LEU A O 1
ATOM 1295 N N . ALA A 1 173 ? 1.500 4.961 0.375 1.00 98.69 173 ALA A N 1
ATOM 1296 C CA . ALA A 1 173 ? 0.561 6.067 0.196 1.00 98.69 173 ALA A CA 1
ATOM 1297 C C . ALA A 1 173 ? -0.274 6.305 1.455 1.00 98.69 173 ALA A C 1
ATOM 1299 O O . ALA A 1 173 ? -0.473 7.463 1.822 1.00 98.69 173 ALA A O 1
ATOM 1300 N N . ASP A 1 174 ? -0.680 5.242 2.144 1.00 98.56 174 ASP A N 1
ATOM 1301 C CA . ASP A 1 174 ? -1.390 5.322 3.422 1.00 98.56 174 ASP A CA 1
ATOM 1302 C C . ASP A 1 174 ? -0.520 6.043 4.454 1.00 98.56 174 ASP A C 1
ATOM 1304 O O . ASP A 1 174 ? -0.932 7.052 5.024 1.00 98.56 174 ASP A O 1
ATOM 1308 N N . LEU A 1 175 ? 0.732 5.602 4.617 1.00 97.50 175 LEU A N 1
ATOM 1309 C CA . LEU A 1 175 ? 1.693 6.208 5.538 1.00 97.50 175 LEU A CA 1
ATOM 1310 C C . LEU A 1 175 ? 1.962 7.678 5.201 1.00 97.50 175 LEU A C 1
ATOM 1312 O O . LEU A 1 175 ? 1.952 8.507 6.105 1.00 97.50 175 LEU A O 1
ATOM 1316 N N . LEU A 1 176 ? 2.145 8.028 3.920 1.00 97.31 176 LEU A N 1
ATOM 1317 C CA . LEU A 1 176 ? 2.307 9.428 3.513 1.00 97.31 176 LEU A CA 1
ATOM 1318 C C . LEU A 1 176 ? 1.079 10.264 3.897 1.00 97.31 176 LEU A C 1
ATOM 1320 O O . LEU A 1 176 ? 1.222 11.358 4.433 1.00 97.31 176 LEU A O 1
ATOM 1324 N N . THR A 1 177 ? -0.119 9.734 3.662 1.00 97.75 177 THR A N 1
ATOM 1325 C CA . THR A 1 177 ? -1.388 10.418 3.950 1.00 97.75 177 THR A CA 1
ATOM 1326 C C . THR A 1 177 ? -1.589 10.637 5.444 1.00 97.75 177 THR A C 1
ATOM 1328 O O . THR A 1 177 ? -1.981 11.724 5.873 1.00 97.75 177 THR A O 1
ATOM 1331 N N . LEU A 1 178 ? -1.280 9.626 6.256 1.00 96.06 178 LEU A N 1
ATOM 1332 C CA . LEU A 1 178 ? -1.330 9.736 7.710 1.00 96.06 178 LEU A CA 1
ATOM 1333 C C . LEU A 1 178 ? -0.281 10.717 8.227 1.00 96.06 178 LEU A C 1
ATOM 1335 O O . LEU A 1 178 ? -0.596 11.558 9.066 1.00 96.06 178 LEU A O 1
ATOM 1339 N N . SER A 1 179 ? 0.942 10.666 7.698 1.00 93.19 179 SER A N 1
ATOM 1340 C CA . SER A 1 179 ? 1.989 11.621 8.050 1.00 93.19 179 SER A CA 1
ATOM 1341 C C . SER A 1 179 ? 1.572 13.066 7.754 1.00 93.19 179 SER A C 1
ATOM 1343 O O . SER A 1 179 ? 1.705 13.903 8.639 1.00 93.19 179 SER A O 1
ATOM 1345 N N . GLU A 1 180 ? 1.004 13.349 6.577 1.00 93.25 180 GLU A N 1
ATOM 1346 C CA . GLU A 1 180 ? 0.462 14.678 6.236 1.00 93.25 180 GLU A CA 1
ATOM 1347 C C . GLU A 1 180 ? -0.681 15.098 7.169 1.00 93.25 180 GLU A C 1
ATOM 1349 O O . GLU A 1 180 ? -0.808 16.262 7.524 1.00 93.25 180 GLU A O 1
ATOM 1354 N N . THR A 1 181 ? -1.506 14.148 7.612 1.00 92.12 181 THR A N 1
ATOM 1355 C CA . THR A 1 181 ? -2.646 14.445 8.490 1.00 92.12 181 THR A CA 1
ATOM 1356 C C . THR A 1 181 ? -2.215 14.861 9.898 1.00 92.12 181 THR A C 1
ATOM 1358 O O . THR A 1 181 ? -2.901 15.657 10.539 1.00 92.12 181 THR A O 1
ATOM 1361 N N . TYR A 1 182 ? -1.103 14.316 10.401 1.00 87.69 182 TYR A N 1
ATOM 1362 C CA . TYR A 1 182 ? -0.622 14.590 11.759 1.00 87.69 182 TYR A CA 1
ATOM 1363 C C . TYR A 1 182 ? 0.483 15.658 11.828 1.00 87.69 182 TYR A C 1
ATOM 1365 O O . TYR A 1 182 ? 0.792 16.120 12.926 1.00 87.69 182 TYR A O 1
ATOM 1373 N N . SER A 1 183 ? 1.083 16.066 10.704 1.00 76.81 183 SER A N 1
ATOM 1374 C CA . SER A 1 183 ? 2.003 17.210 10.630 1.00 76.81 183 SER A CA 1
ATOM 1375 C C . SER A 1 183 ? 2.263 17.637 9.185 1.00 76.81 183 SER A C 1
ATOM 1377 O O . SER A 1 183 ? 2.576 16.819 8.324 1.00 76.81 183 SER A O 1
ATOM 1379 N N . ASP A 1 184 ? 2.277 18.951 8.971 1.00 60.84 184 ASP A N 1
ATOM 1380 C CA . ASP A 1 184 ? 2.636 19.583 7.695 1.00 60.84 184 ASP A CA 1
ATOM 1381 C C . ASP A 1 184 ? 4.141 19.913 7.583 1.00 60.84 184 ASP A C 1
ATOM 1383 O O . ASP A 1 184 ? 4.583 20.567 6.637 1.00 60.84 184 ASP A O 1
ATOM 1387 N N . SER A 1 185 ? 4.951 19.515 8.572 1.00 60.88 185 SER A N 1
ATOM 1388 C CA . SER A 1 185 ? 6.382 19.840 8.657 1.00 60.88 185 SER A CA 1
ATOM 1389 C C . SER A 1 185 ? 7.282 18.637 8.369 1.00 60.88 185 SER A C 1
ATOM 1391 O O . SER A 1 185 ? 6.939 17.499 8.678 1.00 60.88 185 SER A O 1
ATOM 1393 N N . ILE A 1 186 ? 8.468 18.910 7.812 1.00 62.09 186 ILE A N 1
ATOM 1394 C CA . ILE A 1 186 ? 9.565 17.941 7.668 1.00 62.09 186 ILE A CA 1
ATOM 1395 C C . ILE A 1 186 ? 10.526 18.110 8.865 1.00 62.09 186 ILE A C 1
ATOM 1397 O O . ILE A 1 186 ? 10.899 19.248 9.161 1.00 62.09 186 ILE A O 1
ATOM 1401 N N . PRO A 1 187 ? 10.982 17.023 9.525 1.00 65.56 187 PRO A N 1
ATOM 1402 C CA . PRO A 1 187 ? 10.720 15.617 9.203 1.00 65.56 187 PRO A CA 1
ATOM 1403 C C . PRO A 1 187 ? 9.261 15.225 9.453 1.00 65.56 187 PRO A C 1
ATOM 1405 O O . PRO A 1 187 ? 8.625 15.761 10.356 1.00 65.56 187 PRO A O 1
ATOM 1408 N N . LEU A 1 188 ? 8.755 14.296 8.632 1.00 64.50 188 LEU A N 1
ATOM 1409 C CA . LEU A 1 188 ? 7.400 13.760 8.775 1.00 64.50 188 LEU A CA 1
ATOM 1410 C C . LEU A 1 188 ? 7.183 13.249 10.208 1.00 64.50 188 LEU A C 1
ATOM 1412 O O . LEU A 1 188 ? 8.131 12.733 10.814 1.00 64.50 188 LEU A O 1
ATOM 1416 N N . PRO A 1 189 ? 5.965 13.396 10.760 1.00 66.56 189 PRO A N 1
ATOM 1417 C CA . PRO A 1 189 ? 5.708 13.030 12.138 1.00 66.56 189 PRO A CA 1
ATOM 1418 C C . PRO A 1 189 ? 5.891 11.525 12.294 1.00 66.56 189 PRO A C 1
ATOM 1420 O O . PRO A 1 189 ? 5.525 10.735 11.419 1.00 66.56 189 PRO A O 1
ATOM 1423 N N . ASN A 1 190 ? 6.445 11.136 13.435 1.00 71.94 190 ASN A N 1
ATOM 1424 C CA . ASN A 1 190 ? 6.474 9.741 13.818 1.00 71.94 190 ASN A CA 1
ATOM 1425 C C . ASN A 1 190 ? 5.029 9.282 14.083 1.00 71.94 190 ASN A C 1
ATOM 1427 O O . ASN A 1 190 ? 4.301 9.934 14.832 1.00 71.94 190 ASN A O 1
ATOM 1431 N N . LEU A 1 191 ? 4.612 8.191 13.442 1.00 90.44 191 LEU A N 1
ATOM 1432 C CA . LEU A 1 191 ? 3.297 7.577 13.652 1.00 90.44 191 LEU A CA 1
ATOM 1433 C C . LEU A 1 191 ? 3.288 6.646 14.880 1.00 90.44 191 LEU A C 1
ATOM 1435 O O . LEU A 1 191 ? 2.269 6.026 15.175 1.00 90.44 191 LEU A O 1
ATOM 1439 N N . GLU A 1 192 ? 4.405 6.555 15.603 1.00 92.06 192 GLU A N 1
ATOM 1440 C CA . GLU A 1 192 ? 4.548 5.780 16.832 1.00 92.06 192 GLU A CA 1
ATOM 1441 C C . GLU A 1 192 ? 3.416 6.044 17.836 1.00 92.06 192 GLU A C 1
ATOM 1443 O O . GLU A 1 192 ? 2.992 7.176 18.081 1.00 92.06 192 GLU A O 1
ATOM 1448 N N . GLY A 1 193 ? 2.901 4.961 18.413 1.00 93.69 193 GLY A N 1
ATOM 1449 C CA . GLY A 1 193 ? 1.800 4.976 19.369 1.00 93.69 193 GLY A CA 1
ATOM 1450 C C . GLY A 1 193 ? 0.406 5.127 18.754 1.00 93.69 193 GLY A C 1
ATOM 1451 O O . GLY A 1 193 ? -0.573 4.882 19.462 1.00 93.69 193 GLY A O 1
ATOM 1452 N N . LYS A 1 194 ? 0.279 5.476 17.464 1.00 96.88 194 LYS A N 1
ATOM 1453 C CA . LYS A 1 194 ? -1.018 5.497 16.770 1.00 96.88 194 LYS A CA 1
ATOM 1454 C C . LYS A 1 194 ? -1.555 4.082 16.578 1.00 96.88 194 LYS A C 1
ATOM 1456 O O . LYS A 1 194 ? -0.792 3.172 16.251 1.00 96.88 194 LYS A O 1
ATOM 1461 N N . LYS A 1 195 ? -2.865 3.899 16.762 1.00 98.38 195 LYS A N 1
ATOM 1462 C CA . LYS A 1 195 ? -3.548 2.615 16.549 1.00 98.38 195 LYS A CA 1
ATOM 1463 C C . LYS A 1 195 ? -4.310 2.598 15.221 1.00 98.38 195 LYS A C 1
ATOM 1465 O O . LYS A 1 195 ? -5.216 3.408 15.027 1.00 98.38 195 LYS A O 1
ATOM 1470 N N . ILE A 1 196 ? -3.975 1.641 14.355 1.00 98.62 196 ILE A N 1
ATOM 1471 C CA . ILE A 1 196 ? -4.757 1.270 13.170 1.00 98.62 196 ILE A CA 1
ATOM 1472 C C . ILE A 1 196 ? -5.727 0.147 13.543 1.00 98.62 196 ILE A C 1
ATOM 1474 O O . ILE A 1 196 ? -5.308 -0.893 14.050 1.00 98.62 196 ILE A O 1
ATOM 1478 N N . ALA A 1 197 ? -7.007 0.337 13.241 1.00 98.81 197 ALA A N 1
ATOM 1479 C CA . ALA A 1 197 ? -8.037 -0.687 13.300 1.00 98.81 197 ALA A CA 1
ATOM 1480 C C . ALA A 1 197 ? -8.470 -1.077 11.883 1.00 98.81 197 ALA A C 1
ATOM 1482 O O . ALA A 1 197 ? -9.120 -0.300 11.185 1.00 98.81 197 ALA A O 1
ATOM 1483 N N . TRP A 1 198 ? -8.105 -2.288 11.468 1.00 98.81 198 TRP A N 1
ATOM 1484 C CA . TRP A 1 198 ? -8.629 -2.931 10.271 1.00 98.81 198 TRP A CA 1
ATOM 1485 C C . TRP A 1 198 ? -9.935 -3.652 10.597 1.00 98.81 198 TRP A C 1
ATOM 1487 O O . TRP A 1 198 ? -9.976 -4.447 11.536 1.00 98.81 198 TRP A O 1
ATOM 1497 N N . VAL A 1 199 ? -10.974 -3.420 9.800 1.00 98.62 199 VAL A N 1
ATOM 1498 C CA . VAL A 1 199 ? -12.256 -4.131 9.895 1.00 98.62 199 VAL A CA 1
ATOM 1499 C C . VAL A 1 199 ? -12.627 -4.647 8.511 1.00 98.62 199 VAL A C 1
ATOM 1501 O O . VAL A 1 199 ? -12.920 -3.860 7.614 1.00 98.62 199 VAL A O 1
ATOM 1504 N N . GLY A 1 200 ? -12.614 -5.962 8.312 1.00 96.94 200 GLY A N 1
ATOM 1505 C CA . GLY A 1 200 ? -12.911 -6.570 7.016 1.00 96.94 200 GLY A CA 1
ATOM 1506 C C . GLY A 1 200 ? -12.162 -7.878 6.787 1.00 96.94 200 GLY A C 1
ATOM 1507 O O . GLY A 1 200 ? -11.774 -8.553 7.731 1.00 96.94 200 GLY A O 1
ATOM 1508 N N . ASP A 1 201 ? -11.971 -8.238 5.520 1.00 94.19 201 ASP A N 1
ATOM 1509 C CA . ASP A 1 201 ? -11.298 -9.479 5.117 1.00 94.19 201 ASP A CA 1
ATOM 1510 C C . ASP A 1 201 ? -9.794 -9.390 5.398 1.00 94.19 201 ASP A C 1
ATOM 1512 O O . ASP A 1 201 ? -9.213 -8.320 5.221 1.00 94.19 201 ASP A O 1
ATOM 1516 N N . THR A 1 202 ? -9.136 -10.480 5.793 1.00 94.06 202 THR A N 1
ATOM 1517 C CA . THR A 1 202 ? -7.666 -10.502 5.816 1.00 94.06 202 THR A CA 1
ATOM 1518 C C . THR A 1 202 ? -7.143 -10.678 4.395 1.00 94.06 202 THR A C 1
ATOM 1520 O O . THR A 1 202 ? -7.352 -11.719 3.773 1.00 94.06 202 THR A O 1
ATOM 1523 N N . ASN A 1 203 ? -6.465 -9.663 3.862 1.00 94.94 203 ASN A N 1
ATOM 1524 C CA . ASN A 1 203 ? -6.002 -9.661 2.476 1.00 94.94 203 ASN A CA 1
ATOM 1525 C C . ASN A 1 203 ? -4.591 -9.061 2.333 1.00 94.94 203 ASN A C 1
ATOM 1527 O O . ASN A 1 203 ? -3.891 -8.821 3.315 1.00 94.94 203 ASN A O 1
ATOM 1531 N N . ASN A 1 204 ? -4.153 -8.811 1.098 1.00 95.94 204 ASN A N 1
ATOM 1532 C CA . ASN A 1 204 ? -2.836 -8.231 0.816 1.00 95.94 204 ASN A CA 1
ATOM 1533 C C . ASN A 1 204 ? -2.586 -6.855 1.456 1.00 95.94 204 ASN A C 1
ATOM 1535 O O . ASN A 1 204 ? -1.435 -6.536 1.750 1.00 95.94 204 ASN A O 1
ATOM 1539 N N . ILE A 1 205 ? -3.626 -6.049 1.677 1.00 97.75 205 ILE A N 1
ATOM 1540 C CA . ILE A 1 205 ? -3.520 -4.764 2.372 1.00 97.75 205 ILE A CA 1
ATOM 1541 C C . ILE A 1 205 ? -3.257 -5.016 3.855 1.00 97.75 205 ILE A C 1
ATOM 1543 O O . ILE A 1 205 ? -2.286 -4.496 4.400 1.00 97.75 205 ILE A O 1
ATOM 1547 N N . THR A 1 206 ? -4.064 -5.867 4.495 1.00 97.44 206 THR A N 1
ATOM 1548 C CA . THR A 1 206 ? -3.888 -6.232 5.908 1.00 97.44 206 THR A CA 1
ATOM 1549 C C . THR A 1 206 ? -2.522 -6.868 6.154 1.00 97.44 206 THR A C 1
ATOM 1551 O O . THR A 1 206 ? -1.839 -6.513 7.112 1.00 97.44 206 THR A O 1
ATOM 1554 N N . ASN A 1 207 ? -2.094 -7.767 5.266 1.00 98.12 207 ASN A N 1
ATOM 1555 C CA . ASN A 1 207 ? -0.792 -8.424 5.336 1.00 98.12 207 ASN A CA 1
ATOM 1556 C C . ASN A 1 207 ? 0.355 -7.414 5.269 1.00 98.12 207 ASN A C 1
ATOM 1558 O O . ASN A 1 207 ? 1.280 -7.477 6.077 1.00 98.12 207 ASN A O 1
ATOM 1562 N N . GLU A 1 208 ? 0.288 -6.458 4.340 1.00 98.50 208 GLU A N 1
ATOM 1563 C CA . GLU A 1 208 ? 1.310 -5.421 4.223 1.00 98.50 208 GLU A CA 1
ATOM 1564 C C . GLU A 1 208 ? 1.311 -4.481 5.441 1.00 98.50 208 GLU A C 1
ATOM 1566 O O . GLU A 1 208 ? 2.380 -4.125 5.937 1.00 98.50 208 GLU A O 1
ATOM 1571 N N . LEU A 1 209 ? 0.137 -4.120 5.975 1.00 98.44 209 LEU A N 1
ATOM 1572 C CA . LEU A 1 209 ? 0.024 -3.347 7.218 1.00 98.44 209 LEU A CA 1
ATOM 1573 C C . LEU A 1 209 ? 0.679 -4.085 8.398 1.00 98.44 209 LEU A C 1
ATOM 1575 O O . LEU A 1 209 ? 1.455 -3.479 9.139 1.00 98.44 209 LEU A O 1
ATOM 1579 N N . LEU A 1 210 ? 0.423 -5.391 8.545 1.00 98.38 210 LEU A N 1
ATOM 1580 C CA . LEU A 1 210 ? 0.973 -6.235 9.616 1.00 98.38 210 LEU A CA 1
ATOM 1581 C C . LEU A 1 210 ? 2.502 -6.279 9.602 1.00 98.38 210 LEU A C 1
ATOM 1583 O O . LEU A 1 210 ? 3.125 -6.141 10.654 1.00 98.38 210 LEU A O 1
ATOM 1587 N N . VAL A 1 211 ? 3.119 -6.407 8.426 1.00 97.94 211 VAL A N 1
ATOM 1588 C CA . VAL A 1 211 ? 4.589 -6.449 8.306 1.00 97.94 211 VAL A CA 1
ATOM 1589 C C . VAL A 1 211 ? 5.247 -5.066 8.291 1.00 97.94 211 VAL A C 1
ATOM 1591 O O . VAL A 1 211 ? 6.475 -4.977 8.239 1.00 97.94 211 VAL A O 1
ATOM 1594 N N . THR A 1 212 ? 4.463 -3.982 8.347 1.00 97.62 212 THR A N 1
ATOM 1595 C CA . THR A 1 212 ? 4.966 -2.604 8.229 1.00 97.62 212 THR A CA 1
ATOM 1596 C C . THR A 1 212 ? 4.723 -1.780 9.486 1.00 97.62 212 THR A C 1
ATOM 1598 O O . THR A 1 212 ? 5.676 -1.332 10.121 1.00 97.62 212 THR A O 1
ATOM 1601 N N . CYS A 1 213 ? 3.462 -1.553 9.852 1.00 97.00 213 CYS A N 1
ATOM 1602 C CA . CYS A 1 213 ? 3.070 -0.554 10.845 1.00 97.00 213 CYS A CA 1
ATOM 1603 C C . CYS A 1 213 ? 3.650 -0.812 12.249 1.00 97.00 213 CYS A C 1
ATOM 1605 O O . CYS A 1 213 ? 4.172 0.137 12.840 1.00 97.00 213 CYS A O 1
ATOM 1607 N N . PRO A 1 214 ? 3.682 -2.056 12.771 1.00 96.62 214 PRO A N 1
ATOM 1608 C CA . PRO A 1 214 ? 4.300 -2.329 14.069 1.00 96.62 214 PRO A CA 1
ATOM 1609 C C . PRO A 1 214 ? 5.792 -1.971 14.141 1.00 96.62 214 PRO A C 1
ATOM 1611 O O . PRO A 1 214 ? 6.268 -1.463 15.154 1.00 96.62 214 PRO A O 1
ATOM 1614 N N . ARG A 1 215 ? 6.526 -2.131 13.032 1.00 94.94 215 ARG A N 1
ATOM 1615 C CA . ARG A 1 215 ? 7.954 -1.770 12.928 1.00 94.94 215 ARG A CA 1
ATOM 1616 C C . ARG A 1 215 ? 8.189 -0.260 12.958 1.00 94.94 215 ARG A C 1
ATOM 1618 O O . ARG A 1 215 ? 9.307 0.184 13.206 1.00 94.94 215 ARG A O 1
ATOM 1625 N N . LEU A 1 216 ? 7.144 0.522 12.690 1.00 94.12 216 LEU A N 1
ATOM 1626 C CA . LEU A 1 216 ? 7.119 1.980 12.811 1.00 94.12 216 LEU A CA 1
ATOM 1627 C C . LEU A 1 216 ? 6.582 2.434 14.183 1.00 94.12 216 LEU A C 1
ATOM 1629 O O . LEU A 1 216 ? 6.270 3.608 14.360 1.00 94.12 216 LEU A O 1
ATOM 1633 N N . GLY A 1 217 ? 6.443 1.515 15.147 1.00 94.56 217 GLY A N 1
ATOM 1634 C CA . GLY A 1 217 ? 5.949 1.801 16.495 1.00 94.56 217 GLY A CA 1
ATOM 1635 C C . GLY A 1 217 ? 4.431 1.981 16.588 1.00 94.56 217 GLY A C 1
ATOM 1636 O O . GLY A 1 217 ? 3.933 2.437 17.618 1.00 94.56 217 GLY A O 1
ATOM 1637 N N . MET A 1 218 ? 3.681 1.666 15.530 1.00 97.50 218 MET A N 1
ATOM 1638 C CA . MET A 1 218 ? 2.218 1.736 15.540 1.00 97.50 218 MET A CA 1
ATOM 1639 C C . MET A 1 218 ? 1.617 0.488 16.191 1.00 97.50 218 MET A C 1
ATOM 1641 O O . MET A 1 218 ? 2.195 -0.596 16.152 1.00 97.50 218 MET A O 1
ATOM 1645 N N . LYS A 1 219 ? 0.407 0.624 16.729 1.00 98.25 219 LYS A N 1
ATOM 1646 C CA . LYS A 1 219 ? -0.419 -0.511 17.153 1.00 98.25 219 LYS A CA 1
ATOM 1647 C C . LYS A 1 219 ? -1.391 -0.889 16.047 1.00 98.25 219 LYS A C 1
ATOM 1649 O O . LYS A 1 219 ? -1.853 -0.030 15.296 1.00 98.25 219 LYS A O 1
ATOM 1654 N N . MET A 1 220 ? -1.732 -2.164 15.978 1.00 97.94 220 MET A N 1
ATOM 1655 C CA . MET A 1 220 ? -2.632 -2.722 14.979 1.00 97.94 220 MET A CA 1
ATOM 1656 C C . MET A 1 220 ? -3.682 -3.594 15.652 1.00 97.94 220 MET A C 1
ATOM 1658 O O . MET A 1 220 ? -3.371 -4.402 16.521 1.00 97.94 220 MET A O 1
ATOM 1662 N N . SER A 1 221 ? -4.923 -3.481 15.207 1.00 98.62 221 SER A N 1
ATOM 1663 C CA . SER A 1 221 ? -5.971 -4.452 15.501 1.00 98.62 221 SER A CA 1
ATOM 1664 C C . SER A 1 221 ? -6.677 -4.847 14.218 1.00 98.62 221 SER A C 1
ATOM 1666 O O . SER A 1 221 ? -7.003 -3.980 13.411 1.00 98.62 221 SER A O 1
ATOM 1668 N N . VAL A 1 222 ? -6.919 -6.138 14.039 1.00 98.62 222 VAL A N 1
ATOM 1669 C CA . VAL A 1 222 ? -7.539 -6.708 12.844 1.00 98.62 222 VAL A CA 1
ATOM 1670 C C . VAL A 1 222 ? -8.795 -7.449 13.272 1.00 98.62 222 VAL A C 1
ATOM 1672 O O . VAL A 1 222 ? -8.707 -8.486 13.926 1.00 98.62 222 VAL A O 1
ATOM 1675 N N . ALA A 1 223 ? -9.954 -6.902 12.910 1.00 98.50 223 ALA A N 1
ATOM 1676 C CA . ALA A 1 223 ? -11.241 -7.565 13.027 1.00 98.50 223 ALA A CA 1
ATOM 1677 C C . ALA A 1 223 ? -11.641 -8.171 11.685 1.00 98.50 223 ALA A C 1
ATOM 1679 O O . ALA A 1 223 ? -11.867 -7.446 10.715 1.00 98.50 223 ALA A O 1
ATOM 1680 N N . ALA A 1 224 ? -11.805 -9.488 11.663 1.00 98.00 224 ALA A N 1
ATOM 1681 C CA . ALA A 1 224 ? -12.309 -10.217 10.507 1.00 98.00 224 ALA A CA 1
ATOM 1682 C C . ALA A 1 224 ? -13.328 -11.285 10.938 1.00 98.00 224 ALA A C 1
ATOM 1684 O O . ALA A 1 224 ? -13.206 -11.820 12.047 1.00 98.00 224 ALA A O 1
ATOM 1685 N N . PRO A 1 225 ? -14.356 -11.596 10.127 1.00 96.94 225 PRO A N 1
ATOM 1686 C CA . PRO A 1 225 ? -15.295 -12.666 10.456 1.00 96.94 225 PRO A CA 1
ATOM 1687 C C . PRO A 1 225 ? -14.590 -14.019 10.578 1.00 96.94 225 PRO A C 1
ATOM 1689 O O . PRO A 1 225 ? -13.609 -14.277 9.883 1.00 96.94 225 PRO A O 1
ATOM 1692 N N . LYS A 1 226 ? -15.122 -14.922 11.411 1.00 95.50 226 LYS A N 1
ATOM 1693 C CA . LYS A 1 226 ? -14.589 -16.291 11.522 1.00 95.50 226 LYS A CA 1
ATOM 1694 C C . LYS A 1 226 ? -14.552 -16.975 10.155 1.00 95.50 226 LYS A C 1
ATOM 1696 O O . LYS A 1 226 ? -15.560 -17.001 9.450 1.00 95.50 226 LYS A O 1
ATOM 1701 N N . GLY A 1 227 ? -13.407 -17.559 9.812 1.00 93.56 227 GLY A N 1
ATOM 1702 C CA . GLY A 1 227 ? -13.161 -18.175 8.505 1.00 93.56 227 GLY A CA 1
ATOM 1703 C C . GLY A 1 227 ? -12.581 -17.212 7.463 1.00 93.56 227 GLY A C 1
ATOM 1704 O O . GLY A 1 227 ? -12.123 -17.675 6.422 1.00 93.56 227 GLY A O 1
ATOM 1705 N N . TYR A 1 228 ? -12.546 -15.913 7.766 1.00 93.75 228 TYR A N 1
ATOM 1706 C CA . TYR A 1 228 ? -11.906 -14.843 6.989 1.00 93.75 228 TYR A CA 1
ATOM 1707 C C . TYR A 1 228 ? -10.835 -14.106 7.815 1.00 93.75 228 TYR A C 1
ATOM 1709 O O . TYR A 1 228 ? -10.358 -13.049 7.426 1.00 93.75 228 TYR A O 1
ATOM 1717 N N . ASP A 1 229 ? -10.488 -14.652 8.981 1.00 93.44 229 ASP A N 1
ATOM 1718 C CA . ASP A 1 229 ? -9.597 -14.099 10.003 1.00 93.44 229 ASP A CA 1
ATOM 1719 C C . ASP A 1 229 ? -8.199 -14.725 10.002 1.00 93.44 229 ASP A C 1
ATOM 1721 O O . ASP A 1 229 ? -7.373 -14.459 10.879 1.00 93.44 229 ASP A O 1
ATOM 1725 N N . LYS A 1 230 ? -7.915 -15.571 9.009 1.00 91.50 230 LYS A N 1
ATOM 1726 C CA . LYS A 1 230 ? -6.644 -16.277 8.910 1.00 91.50 230 LYS A CA 1
ATOM 1727 C C . LYS A 1 230 ? -5.563 -15.360 8.341 1.00 91.50 230 LYS A C 1
ATOM 1729 O O . LYS A 1 230 ? -5.495 -15.130 7.138 1.00 91.50 230 LYS A O 1
ATOM 1734 N N . VAL A 1 231 ? -4.641 -14.943 9.204 1.00 93.50 231 VAL A N 1
ATOM 1735 C CA . VAL A 1 231 ? -3.367 -14.358 8.773 1.00 93.50 231 VAL A CA 1
ATOM 1736 C C . VAL A 1 231 ? -2.493 -15.452 8.157 1.00 93.50 231 VAL A C 1
ATOM 1738 O O . VAL A 1 231 ? -2.337 -16.536 8.725 1.00 93.50 231 VAL A O 1
ATOM 1741 N N . GLU A 1 232 ? -1.923 -15.173 6.988 1.00 93.31 232 GLU A N 1
ATOM 1742 C CA . GLU A 1 232 ? -1.007 -16.092 6.311 1.00 93.31 232 GLU A CA 1
ATOM 1743 C C . GLU A 1 232 ? 0.235 -16.364 7.175 1.00 93.31 232 GLU A C 1
ATOM 1745 O O . GLU A 1 232 ? 0.837 -15.443 7.729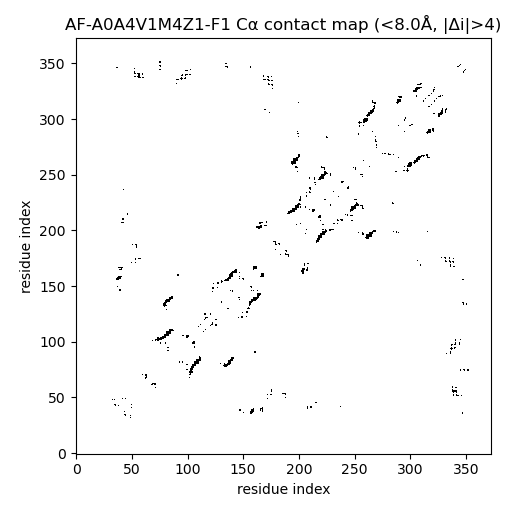 1.00 93.31 232 GLU A O 1
ATOM 1750 N N . GLU A 1 233 ? 0.662 -17.625 7.271 1.00 96.38 233 GLU A N 1
ATOM 1751 C CA . GLU A 1 233 ? 1.758 -18.035 8.167 1.00 96.38 233 GLU A CA 1
ATOM 1752 C C . GLU A 1 233 ? 3.063 -17.286 7.861 1.00 96.38 233 GLU A C 1
ATOM 1754 O O . GLU A 1 233 ? 3.743 -16.811 8.767 1.00 96.38 233 GLU A O 1
ATOM 1759 N N . VAL A 1 234 ? 3.372 -17.090 6.576 1.00 96.38 234 VAL A N 1
ATOM 1760 C CA . VAL A 1 234 ?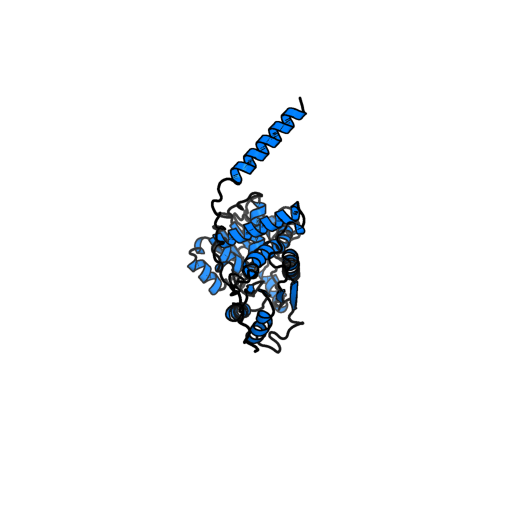 4.548 -16.325 6.130 1.00 96.38 234 VAL A CA 1
ATOM 1761 C C . VAL A 1 234 ? 4.518 -14.862 6.594 1.00 96.38 234 VAL A C 1
ATOM 1763 O O . VAL A 1 234 ? 5.563 -14.292 6.898 1.00 96.38 234 VAL A O 1
ATOM 1766 N N . VAL A 1 235 ? 3.330 -14.260 6.691 1.00 97.69 235 VAL A N 1
ATOM 1767 C CA . VAL A 1 235 ? 3.132 -12.883 7.170 1.00 97.69 235 VAL A CA 1
ATOM 1768 C C . VAL A 1 235 ? 3.309 -12.849 8.682 1.00 97.69 235 VAL A C 1
ATOM 1770 O O . VAL A 1 235 ? 4.047 -12.013 9.203 1.00 97.69 235 VAL A O 1
ATOM 1773 N N . TRP A 1 236 ? 2.680 -13.787 9.394 1.00 97.62 236 TRP A N 1
ATOM 1774 C CA . TRP A 1 236 ? 2.774 -13.854 10.849 1.00 97.62 236 TRP A CA 1
ATOM 1775 C C . TRP A 1 236 ? 4.200 -14.141 11.330 1.00 97.62 236 TRP A C 1
ATOM 1777 O O . TRP A 1 236 ? 4.668 -13.509 12.275 1.00 97.62 236 TRP A O 1
ATOM 1787 N N . ASN A 1 237 ? 4.940 -15.002 10.627 1.00 97.69 237 ASN A N 1
ATOM 1788 C CA . ASN A 1 237 ? 6.351 -15.259 10.917 1.00 97.69 237 ASN A CA 1
ATOM 1789 C C . ASN A 1 237 ? 7.193 -13.980 10.822 1.00 97.69 237 ASN A C 1
ATOM 1791 O O . ASN A 1 237 ? 7.986 -13.717 11.722 1.00 97.69 237 ASN A O 1
ATOM 1795 N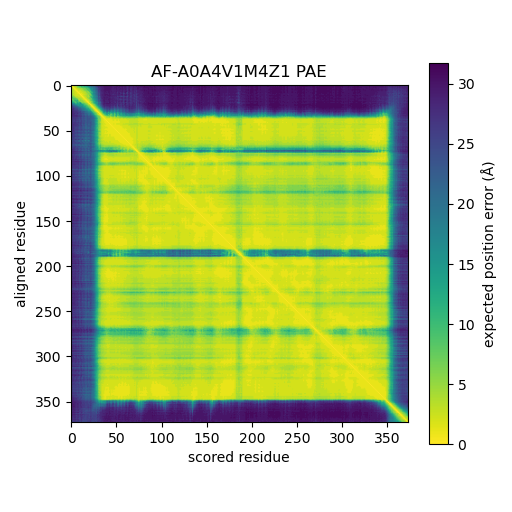 N . ARG A 1 238 ? 6.958 -13.116 9.823 1.00 96.50 238 ARG A N 1
ATOM 1796 C CA . ARG A 1 238 ? 7.639 -11.809 9.728 1.00 96.50 238 ARG A CA 1
ATOM 1797 C C . ARG A 1 238 ? 7.309 -10.886 10.909 1.00 96.50 238 ARG A C 1
ATOM 1799 O O . ARG A 1 238 ? 8.185 -10.157 11.373 1.00 96.50 238 ARG A O 1
ATOM 1806 N N . VAL A 1 239 ? 6.075 -10.918 11.421 1.00 97.25 239 VAL A N 1
ATOM 1807 C CA . VAL A 1 239 ? 5.678 -10.157 12.626 1.00 97.25 239 VAL A CA 1
ATOM 1808 C C . VAL A 1 239 ? 6.407 -10.676 13.872 1.00 97.25 239 VAL A C 1
ATOM 1810 O O . VAL A 1 239 ? 6.908 -9.878 14.670 1.00 97.25 239 VAL A O 1
ATOM 1813 N N . LEU A 1 240 ? 6.496 -12.002 14.024 1.00 97.25 240 LEU A N 1
ATOM 1814 C CA . LEU A 1 240 ? 7.191 -12.660 15.134 1.00 97.25 240 LEU A CA 1
ATOM 1815 C C . LEU A 1 240 ? 8.701 -12.401 15.103 1.00 97.25 240 LEU A C 1
ATOM 1817 O O . LEU A 1 240 ? 9.274 -12.021 16.121 1.00 97.25 240 LEU A O 1
ATOM 1821 N N . GLU A 1 241 ? 9.335 -12.547 13.940 1.00 95.00 241 GLU A N 1
ATOM 1822 C CA . GLU A 1 241 ? 10.765 -12.283 13.730 1.00 95.00 241 GLU A CA 1
ATOM 1823 C C . GLU A 1 241 ? 11.136 -10.827 14.038 1.00 95.00 241 GLU A C 1
ATOM 1825 O O . GLU A 1 241 ? 12.221 -10.556 14.553 1.00 95.00 241 GLU A O 1
ATOM 1830 N N . GLY A 1 242 ? 10.224 -9.887 13.769 1.00 91.19 242 GLY A N 1
ATOM 1831 C CA . GLY A 1 242 ? 10.382 -8.482 14.142 1.00 91.19 242 GLY A CA 1
ATOM 1832 C C . GLY A 1 242 ? 10.196 -8.195 15.637 1.00 91.19 242 GLY A C 1
ATOM 1833 O O . GLY A 1 242 ? 10.505 -7.093 16.077 1.00 91.19 242 GLY A O 1
ATOM 1834 N N . GLY A 1 243 ? 9.698 -9.152 16.428 1.00 95.25 243 GLY A N 1
ATOM 1835 C CA . GLY A 1 243 ? 9.392 -8.946 17.847 1.00 95.25 243 GLY A CA 1
ATOM 1836 C C . GLY A 1 243 ? 8.192 -8.024 18.077 1.00 95.25 243 GLY A C 1
ATOM 1837 O O . GLY A 1 243 ? 8.153 -7.295 19.065 1.00 95.25 243 GLY A O 1
ATOM 1838 N N . HIS A 1 244 ? 7.224 -8.020 17.155 1.00 96.00 244 HIS A N 1
ATOM 1839 C CA . HIS A 1 244 ? 6.123 -7.052 17.147 1.00 96.00 244 HIS A CA 1
ATOM 1840 C C . HIS A 1 244 ? 4.735 -7.655 17.402 1.00 96.00 244 HIS A C 1
ATOM 1842 O O . HIS A 1 244 ? 3.734 -6.950 17.273 1.00 96.00 244 HIS A O 1
ATOM 1848 N N . ALA A 1 245 ? 4.657 -8.931 17.789 1.00 96.50 245 ALA A N 1
ATOM 1849 C CA . ALA A 1 245 ? 3.384 -9.605 18.055 1.00 96.50 245 ALA A CA 1
ATOM 1850 C C . ALA A 1 245 ? 2.536 -8.880 19.116 1.00 96.50 245 ALA A C 1
ATOM 1852 O O . ALA A 1 245 ? 1.337 -8.717 18.921 1.00 96.50 245 ALA A O 1
ATOM 1853 N N . ASP A 1 246 ? 3.161 -8.334 20.164 1.00 97.06 246 ASP A N 1
ATOM 1854 C CA . ASP A 1 246 ? 2.468 -7.603 21.239 1.00 97.06 246 ASP A CA 1
ATOM 1855 C C . ASP A 1 246 ? 1.841 -6.272 20.779 1.00 97.06 246 ASP A C 1
ATOM 1857 O O . ASP A 1 246 ? 1.052 -5.660 21.499 1.00 97.06 246 ASP A O 1
ATOM 1861 N N . SER A 1 247 ? 2.193 -5.794 19.580 1.00 97.38 247 SER A N 1
ATOM 1862 C CA . SER A 1 247 ? 1.598 -4.599 18.967 1.00 97.38 247 SER A CA 1
ATOM 1863 C C . SER A 1 247 ? 0.393 -4.922 18.080 1.00 97.38 247 SER A C 1
ATOM 1865 O O . SER A 1 247 ? -0.192 -3.997 17.513 1.00 97.38 247 SER A O 1
ATOM 1867 N N . VAL A 1 248 ? 0.029 -6.204 17.942 1.00 98.31 248 VAL A N 1
ATOM 1868 C CA . VAL A 1 248 ? -1.049 -6.681 17.072 1.00 98.31 248 VAL A CA 1
ATOM 1869 C C . VAL A 1 248 ? -2.123 -7.408 17.880 1.00 98.31 248 VAL A C 1
ATOM 1871 O O . VAL A 1 248 ? -1.852 -8.382 18.576 1.00 98.31 248 VAL A O 1
ATOM 1874 N N . THR A 1 249 ? -3.374 -6.990 17.716 1.00 98.44 249 THR A N 1
ATOM 1875 C CA . THR A 1 249 ? -4.558 -7.709 18.203 1.00 98.44 249 THR A CA 1
ATOM 1876 C C . THR A 1 249 ? -5.302 -8.327 17.022 1.00 98.44 249 THR A C 1
ATOM 1878 O O . THR A 1 249 ? -5.710 -7.611 16.111 1.00 98.44 249 THR A O 1
ATOM 1881 N N . LEU A 1 250 ? -5.513 -9.643 17.029 1.00 98.19 250 LEU A N 1
ATOM 1882 C CA . LEU A 1 250 ? -6.387 -10.329 16.071 1.00 98.19 250 LEU A CA 1
ATOM 1883 C C . LEU A 1 250 ? -7.702 -10.672 16.775 1.00 98.19 250 LEU A C 1
ATOM 1885 O O . LEU A 1 250 ? -7.678 -11.260 17.854 1.00 98.19 250 LEU A O 1
ATOM 1889 N N . THR A 1 251 ? -8.835 -10.294 16.191 1.00 98.44 251 THR A N 1
ATOM 1890 C CA . THR A 1 251 ? -10.160 -10.491 16.793 1.00 98.44 251 THR A CA 1
ATOM 1891 C C . THR A 1 251 ? -11.228 -10.758 15.730 1.00 98.44 251 THR A C 1
ATOM 1893 O O . THR A 1 251 ? -11.043 -10.506 14.539 1.00 98.44 251 THR A O 1
ATOM 1896 N N . ASN A 1 252 ? -12.381 -11.260 16.169 1.00 98.38 252 ASN A N 1
ATOM 1897 C CA . ASN A 1 252 ? -13.596 -11.336 15.363 1.00 98.38 252 ASN A CA 1
ATOM 1898 C C . ASN A 1 252 ? -14.649 -10.287 15.777 1.00 98.38 252 ASN A C 1
ATOM 1900 O O . ASN A 1 252 ? -15.799 -10.412 15.376 1.00 98.38 252 ASN A O 1
ATOM 1904 N N . SER A 1 253 ? -14.303 -9.282 16.589 1.00 98.25 253 SER A N 1
ATOM 1905 C CA . SER A 1 253 ? -15.210 -8.184 16.959 1.00 98.25 253 SER A CA 1
ATOM 1906 C C . SER A 1 253 ? -14.725 -6.862 16.356 1.00 98.25 253 SER A C 1
ATOM 1908 O O . SER A 1 253 ? -13.645 -6.387 16.724 1.00 98.25 253 SER A O 1
ATOM 1910 N N . PRO A 1 254 ? -15.506 -6.239 15.451 1.00 98.44 254 PRO A N 1
ATOM 1911 C CA . PRO A 1 254 ? -15.258 -4.870 15.010 1.00 98.44 254 PRO A CA 1
ATOM 1912 C C . PRO A 1 254 ? -15.138 -3.897 16.184 1.00 98.44 254 PRO A C 1
ATOM 1914 O O . PRO A 1 254 ? -14.248 -3.053 16.183 1.00 98.44 254 PRO A O 1
ATOM 1917 N N . GLU A 1 255 ? -15.976 -4.044 17.211 1.00 98.06 255 GLU A N 1
ATOM 1918 C CA . GLU A 1 255 ? -15.973 -3.180 18.392 1.00 98.06 255 GLU A CA 1
ATOM 1919 C C . GLU A 1 255 ? -14.642 -3.257 19.154 1.00 98.06 255 GLU A C 1
ATOM 1921 O O . GLU A 1 255 ? -14.057 -2.225 19.479 1.00 98.06 255 GLU A O 1
ATOM 1926 N N . GLU A 1 256 ? -14.115 -4.465 19.381 1.00 98.50 256 GLU A N 1
ATOM 1927 C CA . GLU A 1 256 ? -12.815 -4.657 20.038 1.00 98.50 256 GLU A CA 1
ATOM 1928 C C . GLU A 1 256 ? -11.662 -4.052 19.220 1.00 98.50 256 GLU A C 1
ATOM 1930 O O . GLU A 1 256 ? -10.769 -3.400 19.772 1.00 98.50 256 GLU A O 1
ATOM 1935 N N . ALA A 1 257 ? -11.678 -4.226 17.894 1.00 98.62 257 ALA A N 1
ATOM 1936 C CA . ALA A 1 257 ? -10.655 -3.628 17.043 1.00 98.62 257 ALA A CA 1
ATOM 1937 C C . ALA A 1 257 ? -10.724 -2.093 17.068 1.00 98.62 257 ALA A C 1
ATOM 1939 O O . ALA A 1 257 ? -9.696 -1.432 17.222 1.00 98.62 257 ALA A O 1
ATOM 1940 N N . LEU A 1 258 ? -11.922 -1.518 16.970 1.00 98.81 258 LEU A N 1
ATOM 1941 C CA . LEU A 1 258 ? -12.132 -0.072 16.864 1.00 98.81 258 LEU A CA 1
ATOM 1942 C C . LEU A 1 258 ? -11.861 0.697 18.169 1.00 98.81 258 LEU A C 1
ATOM 1944 O O . LEU A 1 258 ? -11.574 1.893 18.107 1.00 98.81 258 LEU A O 1
ATOM 1948 N N . HIS A 1 259 ? -11.887 0.041 19.331 1.00 98.75 259 HIS A N 1
ATOM 1949 C CA . HIS A 1 259 ? -11.608 0.684 20.620 1.00 98.75 259 HIS A CA 1
ATOM 1950 C C . HIS A 1 259 ? -10.251 1.411 20.634 1.00 98.75 259 HIS A C 1
ATOM 1952 O O . HIS A 1 259 ? -9.227 0.831 20.274 1.00 98.75 259 HIS A O 1
ATOM 1958 N N . ASP A 1 260 ? -10.208 2.676 21.059 1.00 98.44 260 ASP A N 1
ATOM 1959 C CA . ASP A 1 260 ? -9.018 3.548 21.050 1.00 98.44 260 ASP A CA 1
ATOM 1960 C C . ASP A 1 260 ? -8.340 3.745 19.674 1.00 98.44 260 ASP A C 1
ATOM 1962 O O . ASP A 1 260 ? -7.192 4.202 19.611 1.00 98.44 260 ASP A O 1
ATOM 1966 N N . ALA A 1 261 ? -8.998 3.412 18.559 1.00 98.62 261 ALA A N 1
ATOM 1967 C CA . ALA A 1 261 ? -8.413 3.580 17.230 1.00 98.62 261 ALA A CA 1
ATOM 1968 C C . ALA A 1 261 ? -8.174 5.064 16.894 1.00 98.62 261 ALA A C 1
ATOM 1970 O O . ALA A 1 261 ? -9.053 5.907 17.080 1.00 98.62 261 ALA A O 1
ATOM 1971 N N . ASP A 1 262 ? -6.986 5.376 16.363 1.00 98.44 262 ASP A N 1
ATOM 1972 C CA . ASP A 1 262 ? -6.689 6.664 15.720 1.00 98.44 262 ASP A CA 1
ATOM 1973 C C . ASP A 1 262 ? -7.070 6.622 14.229 1.00 98.44 262 ASP A C 1
ATOM 1975 O O . ASP A 1 262 ? -7.460 7.636 13.648 1.00 98.44 262 ASP 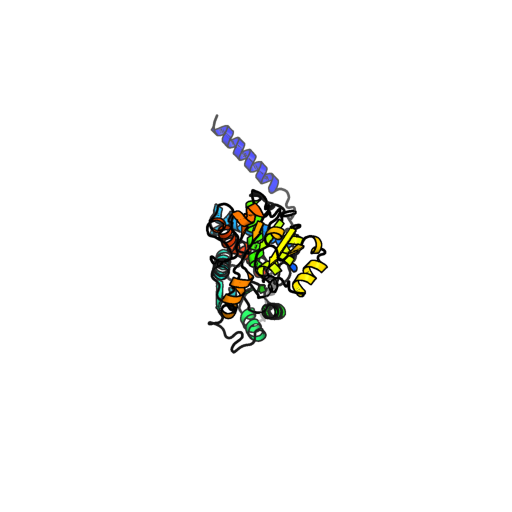A O 1
ATOM 1979 N N . ILE A 1 263 ? -6.938 5.450 13.600 1.00 98.75 263 ILE A N 1
ATOM 1980 C CA . ILE A 1 263 ? -7.173 5.234 12.172 1.00 98.75 263 ILE A CA 1
ATOM 1981 C C . ILE A 1 263 ? -8.050 3.998 11.985 1.00 98.75 263 ILE A C 1
ATOM 1983 O O . ILE A 1 263 ? -7.719 2.924 12.479 1.00 98.75 263 ILE A O 1
ATOM 1987 N N . VAL A 1 264 ? -9.135 4.144 11.233 1.00 98.81 264 VAL A N 1
ATOM 1988 C CA . VAL A 1 264 ? -10.034 3.069 10.810 1.00 98.81 264 VAL A CA 1
ATOM 1989 C C . VAL A 1 264 ? -9.782 2.773 9.339 1.00 98.81 264 VAL A C 1
ATOM 1991 O O . VAL A 1 264 ? -9.778 3.682 8.507 1.00 98.81 264 VAL A O 1
ATOM 1994 N N . VAL A 1 265 ? -9.569 1.501 9.019 1.00 98.81 265 VAL A N 1
ATOM 1995 C CA . VAL A 1 265 ? -9.256 1.033 7.667 1.00 98.81 265 VAL A CA 1
ATOM 1996 C C . VAL A 1 265 ? -10.172 -0.129 7.314 1.00 98.81 265 VAL A C 1
ATOM 1998 O O . VAL A 1 265 ? -10.386 -1.039 8.115 1.00 98.81 265 VAL A O 1
ATOM 2001 N N . THR A 1 266 ? -10.704 -0.109 6.098 1.00 98.56 266 THR A N 1
ATOM 2002 C CA . THR A 1 266 ? -11.424 -1.243 5.514 1.00 98.56 266 THR A CA 1
ATOM 2003 C C . THR A 1 266 ? -11.119 -1.338 4.020 1.00 98.56 266 THR A C 1
ATOM 2005 O O . THR A 1 266 ? -10.502 -0.446 3.431 1.00 98.56 266 THR A O 1
ATOM 2008 N N . ASP A 1 267 ? -11.547 -2.433 3.410 1.00 97.31 267 ASP A N 1
ATOM 2009 C CA . ASP A 1 267 ? -11.453 -2.696 1.980 1.00 97.31 267 ASP A CA 1
ATOM 2010 C C . ASP A 1 267 ? -12.656 -3.543 1.549 1.00 97.31 267 ASP A C 1
ATOM 2012 O O . ASP A 1 267 ? -13.429 -4.053 2.366 1.00 97.31 267 ASP A O 1
ATOM 2016 N N . THR A 1 268 ? -12.816 -3.704 0.243 1.00 93.62 268 THR A N 1
ATOM 2017 C CA . THR A 1 268 ? -13.891 -4.475 -0.345 1.00 93.62 268 THR A CA 1
ATOM 2018 C C . THR A 1 268 ? -13.884 -5.917 0.156 1.00 93.62 268 THR A C 1
ATOM 2020 O O . THR A 1 268 ? -12.910 -6.657 0.023 1.00 93.62 268 THR A O 1
ATOM 2023 N N . TRP A 1 269 ? -15.027 -6.358 0.678 1.00 91.38 269 TRP A N 1
ATOM 2024 C CA . TRP A 1 269 ? -15.187 -7.736 1.152 1.00 91.38 269 TRP A CA 1
ATOM 2025 C C . TRP A 1 269 ? -15.175 -8.750 0.010 1.00 91.38 269 TRP A C 1
ATOM 2027 O O . TRP A 1 269 ? -14.961 -9.936 0.230 1.00 91.38 269 TRP A O 1
ATOM 2037 N N . ILE A 1 270 ? -15.457 -8.296 -1.215 1.00 86.44 270 ILE A N 1
ATOM 2038 C CA . ILE A 1 270 ? -15.563 -9.129 -2.413 1.00 86.44 270 ILE A CA 1
ATOM 2039 C C . ILE A 1 270 ? -14.587 -8.573 -3.444 1.00 86.44 270 ILE A C 1
ATOM 2041 O O . ILE A 1 270 ? -14.924 -7.658 -4.208 1.00 86.44 270 ILE A O 1
ATOM 2045 N N . SER A 1 271 ? -13.376 -9.123 -3.446 1.00 81.50 271 SER A N 1
ATOM 2046 C CA . SER A 1 271 ? -12.323 -8.760 -4.392 1.00 81.50 271 SER A CA 1
ATOM 2047 C C . SER A 1 271 ? -12.640 -9.216 -5.821 1.00 81.50 271 SER A C 1
ATOM 2049 O O . SER A 1 271 ? -13.506 -10.057 -6.055 1.00 81.50 271 SER A O 1
ATOM 2051 N N . MET A 1 272 ? -11.926 -8.652 -6.801 1.00 72.94 272 MET A N 1
ATOM 2052 C CA . MET A 1 272 ? -12.029 -9.099 -8.197 1.00 72.94 272 MET A CA 1
ATOM 2053 C C . MET A 1 272 ? -11.580 -10.560 -8.327 1.00 72.94 272 MET A C 1
ATOM 2055 O O . MET A 1 272 ? -10.431 -10.874 -7.993 1.00 72.94 272 MET A O 1
ATOM 2059 N N . GLY A 1 273 ? -12.450 -11.414 -8.865 1.00 75.81 273 GLY A N 1
ATOM 2060 C CA . GLY A 1 273 ? -12.240 -12.862 -8.963 1.00 75.81 273 GLY A CA 1
ATOM 2061 C C . GLY A 1 273 ? -12.882 -13.675 -7.834 1.00 75.81 273 GLY A C 1
ATOM 2062 O O . GLY A 1 273 ? -12.682 -14.883 -7.795 1.00 75.81 273 GLY A O 1
ATOM 2063 N N . MET A 1 274 ? -13.613 -13.036 -6.912 1.00 81.38 274 MET A N 1
ATOM 2064 C CA . MET A 1 274 ? -14.364 -13.690 -5.825 1.00 81.38 274 MET A CA 1
ATOM 2065 C C . MET A 1 274 ? -15.884 -13.543 -6.003 1.00 81.38 274 MET A C 1
ATOM 2067 O O . MET A 1 274 ? -16.645 -13.550 -5.035 1.00 81.38 274 MET A O 1
ATOM 2071 N N . GLU A 1 275 ? -16.354 -13.344 -7.235 1.00 83.19 275 GLU A N 1
ATOM 2072 C CA . GLU A 1 275 ? -17.767 -13.092 -7.526 1.00 83.19 275 GLU A CA 1
ATOM 2073 C C . GLU A 1 275 ? -18.670 -14.263 -7.100 1.00 83.19 275 GLU A C 1
ATOM 2075 O O . GLU A 1 275 ? -19.780 -14.022 -6.616 1.00 83.19 275 GLU A O 1
ATOM 2080 N N . ASP A 1 276 ? -18.169 -15.497 -7.186 1.00 87.88 276 ASP A N 1
ATOM 2081 C CA . ASP A 1 276 ? -18.889 -16.717 -6.797 1.00 87.88 276 ASP A CA 1
ATOM 2082 C C . ASP A 1 276 ? -19.088 -16.833 -5.272 1.00 87.88 276 ASP A C 1
ATOM 2084 O O . ASP A 1 276 ? -20.057 -17.431 -4.804 1.00 87.88 276 ASP A O 1
ATOM 2088 N N . GLU A 1 277 ? -18.228 -16.191 -4.474 1.00 87.94 277 GLU A N 1
ATOM 2089 C CA . GLU A 1 277 ? -18.301 -16.186 -3.003 1.00 87.94 277 GLU A CA 1
ATOM 2090 C C . GLU A 1 277 ? -19.190 -15.061 -2.450 1.00 87.94 277 GLU A C 1
ATOM 2092 O O . GLU A 1 277 ? -19.395 -14.954 -1.237 1.00 87.94 277 GLU A O 1
ATOM 2097 N N . LYS A 1 278 ? -19.735 -14.204 -3.323 1.00 90.31 278 LYS A N 1
ATOM 2098 C CA . LYS A 1 278 ? -20.433 -12.972 -2.934 1.00 90.31 278 LYS A CA 1
ATOM 2099 C C . LYS A 1 278 ? -21.510 -13.196 -1.875 1.00 90.31 278 LYS A C 1
ATOM 2101 O O . LYS A 1 278 ? -21.542 -12.470 -0.888 1.00 90.31 278 LYS A O 1
ATOM 2106 N N . ALA A 1 279 ? -22.399 -14.168 -2.073 1.00 91.88 279 ALA A N 1
ATOM 2107 C CA . ALA A 1 279 ? -23.514 -14.396 -1.153 1.00 91.88 279 ALA A CA 1
ATOM 2108 C C . ALA A 1 279 ? -23.034 -14.845 0.239 1.00 91.88 279 ALA A C 1
ATOM 2110 O O . ALA A 1 279 ? -23.501 -14.316 1.245 1.00 91.88 279 ALA A O 1
ATOM 2111 N N . ALA A 1 280 ? -22.065 -15.765 0.292 1.00 93.38 280 ALA A N 1
ATOM 2112 C CA . ALA A 1 280 ? -21.499 -16.263 1.544 1.00 93.38 280 ALA A CA 1
ATOM 2113 C C . ALA A 1 280 ? -20.755 -15.160 2.314 1.00 93.38 280 ALA A C 1
ATOM 2115 O O . ALA A 1 280 ? -20.909 -15.044 3.529 1.00 93.38 280 ALA A O 1
ATOM 2116 N N . ARG A 1 281 ? -20.007 -14.306 1.604 1.00 94.00 281 ARG A N 1
ATOM 2117 C CA . ARG A 1 281 ? -19.308 -13.155 2.191 1.00 94.00 281 ARG A CA 1
ATOM 2118 C C . ARG A 1 281 ? -20.281 -12.120 2.747 1.00 94.00 281 ARG A C 1
ATOM 2120 O O . ARG A 1 281 ? -20.118 -11.685 3.875 1.00 94.00 281 ARG A O 1
ATOM 2127 N N . LEU A 1 282 ? -21.339 -11.762 2.019 1.00 93.94 282 LEU A N 1
ATOM 2128 C CA . LEU A 1 282 ? -22.331 -10.808 2.538 1.00 93.94 282 LEU A CA 1
ATOM 2129 C C . LEU A 1 282 ? -23.003 -11.291 3.828 1.00 93.94 282 LEU A C 1
ATOM 2131 O O . LEU A 1 282 ? -23.317 -10.472 4.687 1.00 93.94 282 LEU A O 1
ATOM 2135 N N . GLU A 1 283 ? -23.215 -12.600 3.969 1.00 95.94 283 GLU A N 1
ATOM 2136 C CA . GLU A 1 283 ? -23.755 -13.177 5.198 1.00 95.94 283 GLU A CA 1
ATOM 2137 C C . GLU A 1 283 ? -22.734 -13.142 6.342 1.00 95.94 283 GLU A C 1
ATOM 2139 O O . GLU A 1 283 ? -23.052 -12.674 7.432 1.00 95.94 283 GLU A O 1
ATOM 2144 N N . ALA A 1 284 ? -21.500 -13.590 6.089 1.00 95.94 284 ALA A N 1
ATOM 2145 C CA . ALA A 1 284 ? -20.449 -13.650 7.104 1.00 95.94 284 ALA A CA 1
ATOM 2146 C C . ALA A 1 284 ? -20.020 -12.264 7.616 1.00 95.94 284 ALA A C 1
ATOM 2148 O O . ALA A 1 284 ? -19.635 -12.131 8.773 1.00 95.94 284 ALA A O 1
ATOM 2149 N N . PHE A 1 285 ? -20.112 -11.233 6.774 1.00 96.81 285 PHE A N 1
ATOM 2150 C CA . PHE A 1 285 ? -19.691 -9.865 7.086 1.00 96.81 285 PHE A CA 1
ATOM 2151 C C . PHE A 1 285 ? -20.825 -8.989 7.649 1.00 96.81 285 PHE A C 1
ATOM 2153 O O . PHE A 1 285 ? -20.674 -7.772 7.791 1.00 96.81 285 PHE A O 1
ATOM 2160 N N . LYS A 1 286 ? -21.980 -9.566 8.003 1.00 96.06 286 LYS A N 1
ATOM 2161 C CA . LYS A 1 286 ? -23.015 -8.819 8.733 1.00 96.06 286 LYS A CA 1
ATOM 2162 C C . LYS A 1 286 ? -22.431 -8.240 10.023 1.00 96.06 286 LYS A C 1
ATOM 2164 O O . LYS A 1 286 ? -21.841 -8.960 10.819 1.00 96.06 286 LYS A O 1
ATOM 2169 N N . GLY A 1 287 ? -22.617 -6.936 10.222 1.00 96.44 287 GLY A N 1
ATOM 2170 C CA . GLY A 1 287 ? -22.048 -6.211 11.361 1.00 96.44 287 GLY A CA 1
ATOM 2171 C C . GLY A 1 287 ? -20.624 -5.688 11.150 1.00 96.44 287 GLY A C 1
ATOM 2172 O O . GLY A 1 287 ? -20.086 -5.104 12.075 1.00 96.44 287 GLY A O 1
ATOM 2173 N N . TYR A 1 288 ? -20.027 -5.835 9.960 1.00 98.31 288 TYR A N 1
ATOM 2174 C CA . TYR A 1 288 ? -18.690 -5.300 9.647 1.00 98.31 288 TYR A CA 1
ATOM 2175 C C . TYR A 1 288 ? -18.715 -4.009 8.816 1.00 98.31 288 TYR A C 1
ATOM 2177 O O . TYR A 1 288 ? -17.658 -3.470 8.495 1.00 98.31 288 TYR A O 1
ATOM 2185 N N . GLN A 1 289 ? -19.895 -3.509 8.430 1.00 98.38 289 GLN A N 1
ATOM 2186 C CA . GLN A 1 289 ? -20.001 -2.253 7.682 1.00 98.38 289 GLN A CA 1
ATOM 2187 C C . GLN A 1 289 ? -19.602 -1.081 8.575 1.00 98.38 289 GLN A C 1
ATOM 2189 O O . GLN A 1 289 ? -20.251 -0.821 9.589 1.00 98.38 289 GLN A O 1
ATOM 2194 N N . ILE A 1 290 ? -18.585 -0.333 8.159 1.00 98.69 290 ILE A N 1
ATOM 2195 C CA . ILE A 1 290 ? -18.150 0.861 8.873 1.00 98.69 290 ILE A CA 1
ATOM 2196 C C . ILE A 1 290 ? -19.208 1.963 8.741 1.00 98.69 290 ILE A C 1
ATOM 2198 O O . ILE A 1 290 ? -19.558 2.388 7.639 1.00 98.69 290 ILE A O 1
ATOM 2202 N N . THR A 1 291 ? -19.682 2.439 9.891 1.00 98.69 291 THR A N 1
ATOM 2203 C CA . THR A 1 291 ? -20.586 3.588 10.039 1.00 98.69 291 THR A CA 1
ATOM 2204 C C . THR A 1 291 ? -20.078 4.484 11.168 1.00 98.69 291 THR A C 1
ATOM 2206 O O . THR A 1 291 ? -19.363 4.009 12.056 1.00 98.69 291 THR A O 1
ATOM 2209 N N . ASN A 1 292 ? -20.462 5.766 11.190 1.00 98.38 292 ASN A N 1
ATOM 2210 C CA . ASN A 1 292 ? -20.081 6.662 12.294 1.00 98.38 292 ASN A CA 1
ATOM 2211 C C . ASN A 1 292 ? -20.551 6.103 13.648 1.00 98.38 292 ASN A C 1
ATOM 2213 O O . ASN A 1 292 ? -19.779 6.073 14.603 1.00 98.38 292 ASN A O 1
ATOM 2217 N N . SER A 1 293 ? -21.785 5.587 13.703 1.00 98.06 293 SER A N 1
ATOM 2218 C CA . SER A 1 293 ? -22.356 5.008 14.922 1.00 98.06 293 SER A CA 1
ATOM 2219 C C . SER A 1 293 ? -21.541 3.822 15.437 1.00 98.06 293 SER A C 1
ATOM 2221 O O . SER A 1 293 ? -21.267 3.771 16.633 1.00 98.06 293 SER A O 1
ATOM 2223 N N . MET A 1 294 ? -21.108 2.904 14.566 1.00 98.19 294 MET A N 1
ATOM 2224 C CA . MET A 1 294 ? -20.269 1.768 14.968 1.00 98.19 294 MET A CA 1
ATOM 2225 C C . MET A 1 294 ? -18.942 2.238 15.571 1.00 98.19 294 MET A C 1
ATOM 2227 O O . MET A 1 294 ? -18.573 1.805 16.660 1.00 98.19 294 MET A O 1
ATOM 2231 N N . VAL A 1 295 ? -18.241 3.137 14.875 1.00 98.50 295 VAL A N 1
ATOM 2232 C CA . VAL A 1 295 ? -16.910 3.608 15.283 1.00 98.50 295 VAL A CA 1
ATOM 2233 C C . VAL A 1 295 ? -16.972 4.383 16.604 1.00 98.50 295 VAL A C 1
ATOM 2235 O O . VAL A 1 295 ? -16.141 4.174 17.486 1.00 98.50 295 VAL A O 1
ATOM 2238 N N . GLU A 1 296 ? -17.983 5.236 16.776 1.00 97.44 296 GLU A N 1
ATOM 2239 C CA . GLU A 1 296 ? -18.185 6.010 18.005 1.00 97.44 296 GLU A CA 1
ATOM 2240 C C . GLU A 1 296 ? -18.611 5.120 19.181 1.00 97.44 296 GLU A C 1
ATOM 2242 O O . GLU A 1 296 ? -18.065 5.247 20.276 1.00 97.44 296 GLU A O 1
ATOM 2247 N N . SER A 1 297 ? -19.526 4.171 18.956 1.00 97.88 297 SER A N 1
ATOM 2248 C CA . SER A 1 297 ? -19.994 3.245 20.002 1.00 97.88 297 SER A CA 1
ATOM 2249 C C . SER A 1 297 ? -18.893 2.298 20.482 1.00 97.88 297 SER A C 1
ATOM 2251 O O . SER A 1 297 ? -18.891 1.900 21.644 1.00 97.88 297 SER A O 1
ATOM 2253 N N . ALA A 1 298 ? -17.951 1.954 19.600 1.00 98.31 298 ALA A N 1
ATOM 2254 C CA . ALA A 1 298 ? -16.794 1.129 19.923 1.00 98.31 298 ALA A CA 1
ATOM 2255 C C . ALA A 1 298 ? -15.716 1.866 20.739 1.00 98.31 298 ALA A C 1
ATOM 2257 O O . ALA A 1 298 ? -14.779 1.236 21.224 1.00 98.31 298 ALA A O 1
ATOM 2258 N N . GLY A 1 299 ? -15.829 3.188 20.906 1.00 98.31 299 GLY A N 1
ATOM 2259 C CA . GLY A 1 299 ? -14.863 3.980 21.665 1.00 98.31 299 GLY A CA 1
ATOM 2260 C C . GLY A 1 299 ? -13.584 4.303 20.891 1.00 98.31 299 GLY A C 1
ATOM 2261 O O . GLY A 1 299 ? -12.514 4.389 21.492 1.00 98.31 299 GLY A O 1
ATOM 2262 N N . ALA A 1 300 ? -13.658 4.480 19.567 1.00 98.69 300 ALA A N 1
ATOM 2263 C CA . ALA A 1 300 ? -12.550 5.071 18.815 1.00 98.69 300 ALA A CA 1
ATOM 2264 C C . ALA A 1 300 ? -12.271 6.514 19.280 1.00 98.69 300 ALA A C 1
ATOM 2266 O O . ALA A 1 300 ? -13.134 7.188 19.855 1.00 98.69 300 ALA A O 1
ATOM 2267 N N . LYS A 1 301 ? -11.064 7.028 19.018 1.00 98.06 301 LYS A N 1
ATOM 2268 C CA . LYS A 1 301 ? -10.693 8.384 19.454 1.00 98.06 301 LYS A CA 1
ATOM 2269 C C . LYS A 1 301 ? -11.533 9.453 18.743 1.00 98.06 301 LYS A C 1
ATOM 2271 O O . LYS A 1 301 ? -11.824 9.290 17.564 1.00 98.06 301 LYS A O 1
ATOM 2276 N N . PRO A 1 302 ? -11.876 10.588 19.386 1.00 96.31 302 PRO A N 1
ATOM 2277 C CA . PRO A 1 302 ? -12.768 11.596 18.794 1.00 96.31 302 PRO A CA 1
ATOM 2278 C C . PRO A 1 302 ? -12.333 12.144 17.420 1.00 96.31 302 PRO A C 1
ATOM 2280 O O . PRO A 1 302 ? -13.178 12.503 16.594 1.00 96.31 302 PRO A O 1
ATOM 2283 N N . ASP A 1 303 ? -11.022 12.207 17.173 1.00 93.94 303 ASP A N 1
ATOM 2284 C CA . ASP A 1 303 ? -10.384 12.722 15.958 1.00 93.94 303 ASP A CA 1
ATOM 2285 C C . ASP A 1 303 ? -9.969 11.627 14.958 1.00 93.94 303 ASP A C 1
ATOM 2287 O O . ASP A 1 303 ? -9.155 11.898 14.066 1.00 93.94 303 ASP A O 1
ATOM 2291 N N . TRP A 1 304 ? -10.539 10.420 15.086 1.00 97.94 304 TRP A N 1
ATOM 2292 C CA . TRP A 1 304 ? -10.233 9.272 14.235 1.00 97.94 304 TRP A CA 1
ATOM 2293 C C . TRP A 1 304 ? -10.298 9.600 12.736 1.00 97.94 304 TRP A C 1
ATOM 2295 O O . TRP A 1 304 ? -11.063 10.462 12.284 1.00 97.94 304 TRP A O 1
ATOM 2305 N N . LYS A 1 305 ? -9.467 8.908 11.953 1.00 98.50 305 LYS A N 1
ATOM 2306 C CA . LYS A 1 305 ? -9.362 9.060 10.495 1.00 98.50 305 LYS A CA 1
ATOM 2307 C C . LYS A 1 305 ? -9.801 7.798 9.778 1.00 98.50 305 LYS A C 1
ATOM 2309 O O . LYS A 1 305 ? -9.673 6.710 10.325 1.00 98.50 305 LYS A O 1
ATOM 2314 N N . PHE A 1 306 ? -10.284 7.945 8.551 1.00 98.88 306 PHE A N 1
ATOM 2315 C CA . PHE A 1 306 ? -10.743 6.831 7.728 1.00 98.88 306 PHE A CA 1
ATOM 2316 C C . PHE A 1 306 ? -9.906 6.687 6.452 1.00 98.88 306 PHE A C 1
ATOM 2318 O O . PHE A 1 306 ? -9.711 7.673 5.736 1.00 98.88 306 PHE A O 1
ATOM 2325 N N . LEU A 1 307 ? -9.455 5.465 6.158 1.00 98.81 307 LEU A N 1
ATOM 2326 C CA . LEU A 1 307 ? -8.759 5.091 4.920 1.00 98.81 307 LEU A CA 1
ATOM 2327 C C . LEU A 1 307 ? -9.486 3.953 4.199 1.00 98.81 307 LEU A C 1
ATOM 2329 O O . LEU A 1 307 ? -10.107 3.093 4.828 1.00 98.81 307 LEU A O 1
ATOM 2333 N N . HIS A 1 308 ? -9.372 3.942 2.870 1.00 98.69 308 HIS A N 1
ATOM 2334 C CA . HIS A 1 308 ? -9.920 2.897 2.010 1.00 98.69 308 HIS A CA 1
ATOM 2335 C C . HIS A 1 308 ? -9.196 2.902 0.654 1.00 98.69 308 HIS A C 1
ATOM 2337 O O . HIS A 1 308 ? -9.343 3.835 -0.138 1.00 98.69 308 HIS A O 1
ATOM 2343 N N . CYS A 1 309 ? -8.553 1.787 0.295 1.00 97.12 309 CYS A N 1
ATOM 2344 C CA . CYS A 1 309 ? -7.645 1.698 -0.863 1.00 97.12 309 CYS A CA 1
ATOM 2345 C C . CYS A 1 309 ? -8.305 1.823 -2.255 1.00 97.12 309 CYS A C 1
ATOM 2347 O O . CYS A 1 309 ? -7.635 2.087 -3.263 1.00 97.12 309 CYS A O 1
ATOM 2349 N N . LEU A 1 310 ? -9.634 1.663 -2.307 1.00 97.25 310 LEU A N 1
ATOM 2350 C CA . LEU A 1 310 ? -10.504 1.720 -3.489 1.00 97.25 310 LEU A CA 1
ATOM 2351 C C . LEU A 1 310 ? -10.298 0.521 -4.448 1.00 97.25 310 LEU A C 1
ATOM 2353 O O . LEU A 1 310 ? -9.180 0.061 -4.688 1.00 97.25 310 LEU A O 1
ATOM 2357 N N . PRO A 1 311 ? -11.344 0.084 -5.175 1.00 95.06 311 PRO A N 1
ATOM 2358 C CA . PRO A 1 311 ? -12.642 0.728 -5.342 1.00 95.06 311 PRO A CA 1
ATOM 2359 C C . PRO A 1 311 ? -13.601 0.347 -4.215 1.00 95.06 311 PRO A C 1
ATOM 2361 O O . PRO A 1 311 ? -13.734 -0.825 -3.890 1.00 95.06 311 PRO A O 1
ATOM 2364 N N . ARG A 1 312 ? -14.281 1.351 -3.664 1.00 95.50 312 ARG A N 1
ATOM 2365 C CA . ARG A 1 312 ? -15.266 1.180 -2.600 1.00 95.50 312 ARG A CA 1
ATOM 2366 C C . ARG A 1 312 ? -16.590 0.686 -3.166 1.00 95.50 312 ARG A C 1
ATOM 2368 O O . ARG A 1 312 ? -17.026 1.141 -4.227 1.00 95.50 312 ARG A O 1
ATOM 2375 N N . LYS A 1 313 ? -17.247 -0.191 -2.422 1.00 94.12 313 LYS A N 1
ATOM 2376 C CA . LYS A 1 313 ? -18.641 -0.591 -2.571 1.00 94.12 313 LYS A CA 1
ATOM 2377 C C . LYS A 1 313 ? -19.434 -0.180 -1.317 1.00 94.12 313 LYS A C 1
ATOM 2379 O O . LYS A 1 313 ? -18.851 0.122 -0.277 1.00 94.12 313 LYS A O 1
ATOM 2384 N N . PRO A 1 314 ? -20.775 -0.122 -1.395 1.00 95.56 314 PRO A N 1
ATOM 2385 C CA . PRO A 1 314 ? -21.594 0.299 -0.259 1.00 95.56 314 PRO A CA 1
ATOM 2386 C C . PRO A 1 314 ? -21.575 -0.666 0.930 1.00 95.56 314 PRO A C 1
ATOM 2388 O O . PRO A 1 314 ? -22.098 -0.323 1.979 1.00 95.56 314 PRO A O 1
ATOM 2391 N N . GLN A 1 315 ? -21.058 -1.885 0.764 1.00 95.50 315 GLN A N 1
ATOM 2392 C CA . GLN A 1 315 ? -21.135 -2.928 1.783 1.00 95.50 315 GLN A CA 1
ATOM 2393 C C . GLN A 1 315 ? -20.161 -2.677 2.933 1.00 95.50 315 GLN A C 1
ATOM 2395 O O . GLN A 1 315 ? -20.556 -2.765 4.086 1.00 95.50 315 GLN A O 1
ATOM 2400 N N . GLU A 1 316 ? -18.919 -2.326 2.617 1.00 97.06 316 GLU A N 1
ATOM 2401 C CA . GLU A 1 316 ? -17.835 -2.175 3.589 1.00 97.06 316 GLU A CA 1
ATOM 2402 C C . GLU A 1 316 ? -17.891 -0.875 4.396 1.00 97.06 316 GLU A C 1
ATOM 2404 O O . GLU A 1 316 ? -17.439 -0.837 5.538 1.00 97.06 316 GLU A O 1
ATOM 2409 N N . VAL A 1 317 ? -18.478 0.185 3.839 1.00 98.56 317 VAL A N 1
ATOM 2410 C CA . VAL A 1 317 ? -18.587 1.494 4.493 1.00 98.56 317 VAL A CA 1
ATOM 2411 C C . VAL A 1 317 ? -19.771 2.274 3.934 1.00 98.56 317 VAL A C 1
ATOM 2413 O O . VAL A 1 317 ? -20.044 2.209 2.730 1.00 98.56 317 VAL A O 1
ATOM 2416 N N . ASP A 1 318 ? -20.473 3.018 4.787 1.00 98.38 318 ASP A N 1
ATOM 2417 C CA . ASP A 1 318 ? -21.556 3.914 4.373 1.00 98.38 318 ASP A CA 1
ATOM 2418 C C . ASP A 1 318 ? -21.047 5.217 3.717 1.00 98.38 318 ASP A C 1
ATOM 2420 O O . ASP A 1 318 ? -19.850 5.504 3.654 1.00 98.38 318 ASP A O 1
ATOM 2424 N N . ASP A 1 319 ? -21.965 6.001 3.152 1.00 98.69 319 ASP A N 1
ATOM 2425 C CA . ASP A 1 319 ? -21.613 7.268 2.502 1.00 98.69 319 ASP A CA 1
ATOM 2426 C C . ASP A 1 319 ? -21.188 8.346 3.509 1.00 98.69 319 ASP A C 1
ATOM 2428 O O . ASP A 1 319 ? -20.356 9.193 3.177 1.00 98.69 319 ASP A O 1
ATOM 2432 N N . GLU A 1 320 ? -21.728 8.316 4.729 1.00 98.50 320 GLU A N 1
ATOM 2433 C CA . GLU A 1 320 ? -21.451 9.324 5.754 1.00 98.50 320 GLU A CA 1
ATOM 2434 C C . GLU A 1 320 ? -20.006 9.265 6.244 1.00 98.50 320 GLU A C 1
ATOM 2436 O O . GLU A 1 320 ? -19.384 10.307 6.454 1.00 98.50 320 GLU A O 1
ATOM 2441 N N . VAL A 1 321 ? -19.449 8.064 6.400 1.00 98.62 321 VAL A N 1
ATOM 2442 C CA . VAL A 1 321 ? -18.031 7.878 6.705 1.00 98.62 321 VAL A CA 1
ATOM 2443 C C . VAL A 1 321 ? -17.196 8.126 5.458 1.00 98.62 321 VAL A C 1
ATOM 2445 O O . VAL A 1 321 ? -16.231 8.888 5.513 1.00 98.62 321 VAL A O 1
ATOM 2448 N N . PHE A 1 322 ? -17.566 7.528 4.322 1.00 98.75 322 PHE A N 1
ATOM 2449 C CA . PHE A 1 322 ? -16.733 7.549 3.119 1.00 98.75 322 PHE A CA 1
ATOM 2450 C C . PHE A 1 322 ? -16.535 8.955 2.539 1.00 98.75 322 PHE A C 1
ATOM 2452 O O . PHE A 1 322 ? -15.427 9.299 2.121 1.00 98.75 322 PHE A O 1
ATOM 2459 N N . TYR A 1 323 ? -17.588 9.775 2.520 1.00 98.62 323 TYR A N 1
ATOM 2460 C CA . TYR A 1 323 ? -17.544 11.166 2.056 1.00 98.62 323 TYR A CA 1
ATOM 2461 C C . TYR A 1 323 ? -17.458 12.181 3.204 1.00 98.62 323 TYR A C 1
ATOM 2463 O O . TYR A 1 323 ? -17.455 13.389 2.963 1.00 98.62 323 TYR A O 1
ATOM 2471 N N . GLY A 1 324 ? -17.397 11.703 4.448 1.00 98.19 324 GLY A N 1
ATOM 2472 C CA . GLY A 1 324 ? -17.352 12.537 5.638 1.00 98.19 324 GLY A CA 1
ATOM 2473 C C . GLY A 1 324 ? -16.010 13.246 5.850 1.00 98.19 324 GLY A C 1
ATOM 2474 O O . GLY A 1 324 ? -14.999 12.915 5.231 1.00 98.19 324 GLY A O 1
ATOM 2475 N N . PRO A 1 325 ? -15.953 14.193 6.801 1.00 97.44 325 PRO A N 1
ATOM 2476 C CA . PRO A 1 325 ? -14.766 15.015 7.057 1.00 97.44 325 PRO A CA 1
ATOM 2477 C C . PRO A 1 325 ? -13.577 14.245 7.659 1.00 97.44 325 PRO A C 1
ATOM 2479 O O . PRO A 1 325 ? -12.469 14.773 7.721 1.00 97.44 325 PRO A O 1
ATOM 2482 N N . ARG A 1 326 ? -13.796 13.012 8.134 1.00 97.62 326 ARG A N 1
ATOM 2483 C CA . ARG A 1 326 ? -12.745 12.121 8.657 1.00 97.62 326 ARG A CA 1
ATOM 2484 C C . ARG A 1 326 ? -12.103 11.262 7.566 1.00 97.62 326 ARG A C 1
ATOM 2486 O O . ARG A 1 326 ? -11.079 10.630 7.822 1.00 97.62 326 ARG A O 1
ATOM 2493 N N . SER A 1 327 ? -12.699 11.241 6.374 1.00 98.75 327 SER A N 1
ATOM 2494 C CA . SER A 1 327 ? -12.234 10.460 5.235 1.00 98.75 327 SER A CA 1
ATOM 2495 C C . SER A 1 327 ? -10.986 11.061 4.612 1.00 98.75 327 SER A C 1
ATOM 2497 O O . SER A 1 327 ? -10.959 12.226 4.214 1.00 98.75 327 SER A O 1
ATOM 2499 N N . LEU A 1 328 ? -9.959 10.228 4.489 1.00 98.75 328 LEU A N 1
ATOM 2500 C CA . LEU A 1 328 ? -8.712 10.541 3.804 1.00 98.75 328 LEU A CA 1
ATOM 2501 C C . LEU A 1 328 ? -8.598 9.805 2.462 1.00 98.75 328 LEU A C 1
ATOM 2503 O O . LEU A 1 328 ? -7.552 9.868 1.827 1.00 98.75 328 LEU A O 1
ATOM 2507 N N . VAL A 1 329 ? -9.672 9.166 1.986 1.00 98.75 329 VAL A N 1
ATOM 2508 C CA . VAL A 1 329 ? -9.667 8.274 0.811 1.00 98.75 329 VAL A CA 1
ATOM 2509 C C . VAL A 1 329 ? -9.149 8.944 -0.468 1.00 98.75 329 VAL A C 1
ATOM 2511 O O . VAL A 1 329 ? -8.413 8.342 -1.250 1.00 98.75 329 VAL A O 1
ATOM 2514 N N . PHE A 1 330 ? -9.520 10.201 -0.723 1.00 98.69 330 PHE A N 1
ATOM 2515 C CA . PHE A 1 330 ? -9.062 10.908 -1.925 1.00 98.69 330 PHE A CA 1
ATOM 2516 C C . PHE A 1 330 ? -7.631 11.457 -1.801 1.00 98.69 330 PHE A C 1
ATOM 2518 O O . PHE A 1 330 ? -6.866 11.280 -2.754 1.00 98.69 330 PHE A O 1
ATOM 2525 N N . PRO A 1 331 ? -7.221 12.061 -0.665 1.00 98.38 331 PRO A N 1
ATOM 2526 C CA . PRO A 1 331 ? -5.807 12.319 -0.384 1.00 98.38 331 PRO A CA 1
ATOM 2527 C C . PRO A 1 331 ? -4.922 11.067 -0.505 1.00 98.38 331 PRO A C 1
ATOM 2529 O O . PRO A 1 331 ? -3.887 11.113 -1.172 1.00 98.38 331 PRO A O 1
ATOM 2532 N N . GLU A 1 332 ? -5.372 9.938 0.048 1.00 98.69 332 GLU A N 1
ATOM 2533 C CA . GLU A 1 332 ? -4.736 8.619 -0.052 1.00 98.69 332 GLU A CA 1
ATOM 2534 C C . GLU A 1 332 ? -4.550 8.201 -1.513 1.00 98.69 332 GLU A C 1
ATOM 2536 O O . GLU A 1 332 ? -3.437 7.886 -1.950 1.00 98.69 332 GLU A O 1
ATOM 2541 N N . ALA A 1 333 ? -5.615 8.296 -2.314 1.00 98.75 333 ALA A N 1
ATOM 2542 C CA . ALA A 1 333 ? -5.567 7.984 -3.736 1.00 98.75 333 ALA A CA 1
ATOM 2543 C C . ALA A 1 333 ? -4.598 8.889 -4.523 1.00 98.75 333 ALA A C 1
ATOM 2545 O O . ALA A 1 333 ? -3.903 8.394 -5.413 1.00 98.75 333 ALA A O 1
ATOM 2546 N N . GLU A 1 334 ? -4.510 10.190 -4.212 1.00 98.69 334 GLU A N 1
ATOM 2547 C CA . GLU A 1 334 ? -3.516 11.085 -4.826 1.00 98.69 334 GLU A CA 1
ATOM 2548 C C . GLU A 1 334 ? -2.088 10.664 -4.445 1.00 98.69 334 GLU A C 1
ATOM 2550 O O . GLU A 1 334 ? -1.195 10.603 -5.299 1.00 98.69 334 GLU A O 1
ATOM 2555 N N . ASN A 1 335 ? -1.870 10.331 -3.172 1.00 98.62 335 ASN A N 1
ATOM 2556 C CA . ASN A 1 335 ? -0.560 9.983 -2.628 1.00 98.62 335 ASN A CA 1
ATOM 2557 C C . ASN A 1 335 ? 0.034 8.696 -3.210 1.00 98.62 335 ASN A C 1
ATOM 2559 O O . ASN A 1 335 ? 1.258 8.529 -3.187 1.00 98.62 335 ASN A O 1
ATOM 2563 N N . ARG A 1 336 ? -0.777 7.856 -3.867 1.00 98.81 336 ARG A N 1
ATOM 2564 C CA . ARG A 1 336 ? -0.304 6.762 -4.734 1.00 98.81 336 ARG A CA 1
ATOM 2565 C C . ARG A 1 336 ? 0.672 7.254 -5.804 1.00 98.81 336 ARG A C 1
ATOM 2567 O O . ARG A 1 336 ? 1.666 6.584 -6.077 1.00 98.81 336 ARG A O 1
ATOM 2574 N N . LYS A 1 337 ? 0.434 8.428 -6.404 1.00 98.56 337 LYS A N 1
ATOM 2575 C CA . LYS A 1 337 ? 1.340 9.011 -7.409 1.00 98.56 337 LYS A CA 1
ATOM 2576 C C . LYS A 1 337 ? 2.679 9.387 -6.784 1.00 98.56 337 LYS A C 1
ATOM 2578 O O . LYS A 1 337 ? 3.723 9.004 -7.297 1.00 98.56 337 LYS A O 1
ATOM 2583 N N . TRP A 1 338 ? 2.658 10.142 -5.690 1.00 98.25 338 TRP A N 1
ATOM 2584 C CA . TRP A 1 338 ? 3.867 10.729 -5.104 1.00 98.25 338 TRP A CA 1
ATOM 2585 C C . TRP A 1 338 ? 4.788 9.689 -4.474 1.00 98.25 338 TRP A C 1
ATOM 2587 O O . TRP A 1 338 ? 6.008 9.770 -4.609 1.00 98.25 338 TRP A O 1
ATOM 2597 N N . THR A 1 339 ? 4.212 8.661 -3.863 1.00 98.50 339 THR A N 1
ATOM 2598 C CA . THR A 1 339 ? 4.979 7.514 -3.369 1.00 98.50 339 THR A CA 1
ATOM 2599 C C . THR A 1 339 ? 5.539 6.674 -4.510 1.00 98.50 339 THR A C 1
ATOM 2601 O O . THR A 1 339 ? 6.698 6.277 -4.447 1.00 98.50 339 THR A O 1
ATOM 2604 N N . THR A 1 340 ? 4.802 6.515 -5.615 1.00 98.56 340 THR A N 1
ATOM 2605 C CA . THR A 1 340 ? 5.341 5.880 -6.831 1.00 98.56 340 THR A CA 1
ATOM 2606 C C . THR A 1 340 ? 6.503 6.681 -7.431 1.00 98.56 340 THR A C 1
ATOM 2608 O O . THR A 1 340 ? 7.510 6.092 -7.813 1.00 98.56 340 THR A O 1
ATOM 2611 N N . VAL A 1 341 ? 6.430 8.019 -7.446 1.00 97.50 341 VAL A N 1
ATOM 2612 C CA . VAL A 1 341 ? 7.553 8.893 -7.845 1.00 97.50 341 VAL A CA 1
ATOM 2613 C C . VAL A 1 341 ? 8.784 8.641 -6.969 1.00 97.50 341 VAL A C 1
ATOM 2615 O O . VAL A 1 341 ? 9.893 8.510 -7.490 1.00 97.50 341 VAL A O 1
ATOM 2618 N N . ALA A 1 342 ? 8.608 8.542 -5.649 1.00 96.31 342 ALA A N 1
ATOM 2619 C CA . ALA A 1 342 ? 9.703 8.234 -4.730 1.00 96.31 342 ALA A CA 1
ATOM 2620 C C . ALA A 1 342 ? 10.304 6.845 -4.990 1.00 96.31 342 ALA A C 1
ATOM 2622 O O . ALA A 1 342 ? 11.526 6.721 -5.088 1.00 96.31 342 ALA A O 1
ATOM 2623 N N . CYS A 1 343 ? 9.466 5.823 -5.179 1.00 97.25 343 CYS A N 1
ATOM 2624 C CA . CYS A 1 343 ? 9.916 4.480 -5.534 1.00 97.25 343 CYS A CA 1
ATOM 2625 C C . CYS A 1 343 ? 10.703 4.478 -6.854 1.00 97.25 343 CYS A C 1
ATOM 2627 O O . CYS A 1 343 ? 11.810 3.952 -6.913 1.00 97.25 343 CYS A O 1
ATOM 2629 N N . PHE A 1 344 ? 10.199 5.118 -7.907 1.00 96.88 344 PHE A N 1
ATOM 2630 C CA . PHE A 1 344 ? 10.883 5.137 -9.203 1.00 96.88 344 PHE A CA 1
ATOM 2631 C C . PHE A 1 344 ? 12.225 5.872 -9.133 1.00 96.88 344 PHE A C 1
ATOM 2633 O O . PHE A 1 344 ? 13.227 5.372 -9.638 1.00 96.88 344 PHE A O 1
ATOM 2640 N N . ASN A 1 345 ? 12.294 7.003 -8.427 1.00 93.44 345 ASN A N 1
ATOM 2641 C CA . ASN A 1 345 ? 13.565 7.687 -8.176 1.00 93.44 345 ASN A CA 1
ATOM 2642 C C . ASN A 1 345 ? 14.571 6.824 -7.406 1.00 93.44 345 ASN A C 1
ATOM 2644 O O . ASN A 1 345 ? 15.776 6.943 -7.629 1.00 93.44 345 ASN A O 1
ATOM 2648 N N . GLN A 1 346 ? 14.096 6.016 -6.458 1.00 93.69 346 GLN A N 1
ATOM 2649 C CA . GLN A 1 346 ? 14.955 5.199 -5.611 1.00 93.69 346 GLN A CA 1
ATOM 2650 C C . GLN A 1 346 ? 15.481 3.967 -6.352 1.00 93.69 346 GLN A C 1
ATOM 2652 O O . GLN A 1 346 ? 16.684 3.708 -6.316 1.00 93.69 346 GLN A O 1
ATOM 2657 N N . TRP A 1 347 ? 14.601 3.227 -7.026 1.00 94.81 347 TRP A N 1
ATOM 2658 C CA . TRP A 1 347 ? 14.962 1.971 -7.681 1.00 94.81 347 TRP A CA 1
ATOM 2659 C C . TRP A 1 347 ? 15.473 2.176 -9.105 1.00 94.81 347 TRP A C 1
ATOM 2661 O O . TRP A 1 347 ? 16.519 1.639 -9.444 1.00 94.81 347 TRP A O 1
ATOM 2671 N N . PHE A 1 348 ? 14.819 3.001 -9.922 1.00 93.62 348 PHE A N 1
ATOM 2672 C CA . PHE A 1 348 ? 15.190 3.158 -11.335 1.00 93.62 348 PHE A CA 1
ATOM 2673 C C . PHE A 1 348 ? 16.210 4.288 -11.558 1.00 93.62 348 PHE A C 1
ATOM 2675 O O . PHE A 1 348 ? 16.982 4.257 -12.512 1.00 93.62 348 PHE A O 1
ATOM 2682 N N . GLY A 1 349 ? 16.276 5.271 -10.651 1.00 83.25 349 GLY A N 1
ATOM 2683 C CA . GLY A 1 349 ? 17.142 6.452 -10.797 1.00 83.25 349 GLY A CA 1
ATOM 2684 C C . GLY A 1 349 ? 18.617 6.228 -10.471 1.00 83.25 349 GLY A C 1
ATOM 2685 O O . GLY A 1 349 ? 19.439 7.104 -10.718 1.00 83.25 349 GLY A O 1
ATOM 2686 N N . SER A 1 350 ? 18.973 5.076 -9.902 1.00 62.69 350 SER A N 1
ATOM 2687 C CA . SER A 1 350 ? 20.347 4.758 -9.495 1.00 62.69 350 SER A CA 1
ATOM 2688 C C . SER A 1 350 ? 21.236 4.261 -10.645 1.00 62.69 350 SER A C 1
ATOM 2690 O O . SER A 1 350 ? 22.453 4.197 -10.476 1.00 62.69 350 SER A O 1
ATOM 2692 N N . ARG A 1 351 ? 20.659 3.950 -11.818 1.00 53.28 351 ARG A N 1
ATOM 2693 C CA . ARG A 1 351 ? 21.377 3.379 -12.974 1.00 53.28 351 ARG A CA 1
ATOM 2694 C C . ARG A 1 351 ? 21.720 4.375 -14.089 1.00 53.28 351 ARG A C 1
ATOM 2696 O O . ARG A 1 351 ? 22.476 4.026 -14.987 1.00 53.28 351 ARG A O 1
ATOM 2703 N N . THR A 1 352 ? 21.262 5.628 -14.018 1.00 41.66 352 THR A N 1
ATOM 2704 C CA . THR A 1 352 ? 21.502 6.647 -15.064 1.00 41.66 352 THR A CA 1
ATOM 2705 C C . THR A 1 352 ? 22.856 7.363 -14.972 1.00 41.66 352 THR A C 1
ATOM 2707 O O . THR A 1 352 ? 23.072 8.358 -15.660 1.00 41.66 352 THR A O 1
ATOM 2710 N N . ALA A 1 353 ? 23.810 6.854 -14.187 1.00 32.78 353 ALA A N 1
ATOM 2711 C CA . ALA A 1 353 ? 25.213 7.234 -14.332 1.00 32.78 353 ALA A CA 1
ATOM 2712 C C . ALA A 1 353 ? 25.947 6.156 -15.146 1.00 32.78 353 ALA A C 1
ATOM 2714 O O . ALA A 1 353 ? 26.440 5.190 -14.559 1.00 32.78 353 ALA A O 1
ATOM 2715 N N . PRO A 1 354 ? 26.065 6.291 -16.482 1.00 33.47 354 PRO A N 1
ATOM 2716 C CA . PRO A 1 354 ? 27.081 5.541 -17.184 1.00 33.47 354 PRO A CA 1
ATOM 2717 C C . PRO A 1 354 ? 28.435 5.926 -16.594 1.00 33.47 354 PRO A C 1
ATOM 2719 O O . PRO A 1 354 ? 28.806 7.101 -16.526 1.00 33.47 354 PRO A O 1
ATOM 2722 N N . VAL A 1 355 ? 29.181 4.907 -16.179 1.00 36.53 355 VAL A N 1
ATOM 2723 C CA . VAL A 1 355 ? 30.625 4.971 -15.991 1.00 36.53 355 VAL A CA 1
ATOM 2724 C C . VAL A 1 355 ? 31.239 5.290 -17.357 1.00 36.53 355 VAL A C 1
ATOM 2726 O O . VAL A 1 355 ? 31.643 4.411 -18.106 1.00 36.53 355 VAL A O 1
ATOM 2729 N N . LEU A 1 356 ? 31.279 6.572 -17.701 1.00 33.41 356 LEU A N 1
ATOM 2730 C CA . LEU A 1 356 ? 32.256 7.142 -18.622 1.00 33.41 356 LEU A CA 1
ATOM 2731 C C . LEU A 1 356 ? 33.259 7.950 -17.794 1.00 33.41 356 LEU A C 1
ATOM 2733 O O . LEU A 1 356 ? 33.553 9.104 -18.081 1.00 33.41 356 LEU A O 1
ATOM 2737 N N . ALA A 1 357 ? 33.754 7.346 -16.714 1.00 37.28 357 ALA A N 1
ATOM 2738 C CA . ALA A 1 357 ? 34.967 7.802 -16.064 1.00 37.28 357 ALA A CA 1
ATOM 2739 C C . ALA A 1 357 ? 36.128 7.017 -16.684 1.00 37.28 357 ALA A C 1
ATOM 2741 O O . ALA A 1 357 ? 36.245 5.811 -16.485 1.00 37.28 357 ALA A O 1
ATOM 2742 N N . ASN A 1 358 ? 36.956 7.736 -17.439 1.00 37.22 358 ASN A N 1
ATOM 2743 C CA . ASN A 1 358 ? 38.293 7.360 -17.896 1.00 37.22 358 ASN A CA 1
ATOM 2744 C C . ASN A 1 358 ? 38.372 6.214 -18.918 1.00 37.22 358 ASN A C 1
ATOM 2746 O O . ASN A 1 358 ? 38.802 5.104 -18.619 1.00 37.22 358 ASN A O 1
ATOM 2750 N N . ARG A 1 359 ? 38.107 6.536 -20.187 1.00 34.03 359 ARG A N 1
ATOM 2751 C CA . ARG A 1 359 ? 39.044 6.109 -21.232 1.00 34.03 359 ARG A CA 1
ATOM 2752 C C . ARG A 1 359 ? 39.959 7.293 -21.492 1.00 34.03 359 ARG A C 1
ATOM 2754 O O . ARG A 1 359 ? 39.539 8.265 -22.112 1.00 34.03 359 ARG A O 1
ATOM 2761 N N . GLU A 1 360 ? 41.165 7.230 -20.938 1.00 35.41 360 GLU A N 1
ATOM 2762 C CA . GLU A 1 360 ? 42.268 8.063 -21.399 1.00 35.41 360 GLU A CA 1
ATOM 2763 C C . GLU A 1 360 ? 42.375 7.865 -22.910 1.00 35.41 360 GLU A C 1
ATOM 2765 O O . GLU A 1 360 ? 42.575 6.754 -23.403 1.00 35.41 360 GLU A O 1
ATOM 2770 N N . VAL A 1 361 ? 42.147 8.942 -23.652 1.00 36.88 361 VAL A N 1
ATOM 2771 C CA . VAL A 1 361 ? 42.561 9.016 -25.044 1.00 36.88 361 VAL A CA 1
ATOM 2772 C C . VAL A 1 361 ? 44.082 9.036 -24.978 1.00 36.88 361 VAL A C 1
ATOM 2774 O O . VAL A 1 361 ? 44.661 10.058 -24.626 1.00 36.88 361 VAL A O 1
ATOM 2777 N N . SER A 1 362 ? 44.726 7.893 -25.223 1.00 37.38 362 SER A N 1
ATOM 2778 C CA . SER A 1 362 ? 46.167 7.873 -25.448 1.00 37.38 362 SER A CA 1
ATOM 2779 C C . SER A 1 362 ? 46.428 8.736 -26.678 1.00 37.38 362 SER A C 1
ATOM 2781 O O . SER A 1 362 ? 45.975 8.398 -27.777 1.00 37.38 362 SER A O 1
ATOM 2783 N N . GLU A 1 363 ? 47.099 9.866 -26.479 1.00 38.78 363 GLU A N 1
ATOM 2784 C CA . GLU A 1 363 ? 47.636 10.684 -27.557 1.00 38.78 363 GLU A CA 1
ATOM 2785 C C . GLU A 1 363 ? 48.410 9.766 -28.511 1.00 38.78 363 GLU A C 1
ATOM 2787 O O . GLU A 1 363 ? 49.311 9.033 -28.105 1.00 38.78 363 GLU A O 1
ATOM 2792 N N . HIS A 1 364 ? 47.985 9.733 -29.775 1.00 37.41 364 HIS A N 1
ATOM 2793 C CA . HIS A 1 364 ? 48.759 9.112 -30.839 1.00 37.41 364 HIS A CA 1
ATOM 2794 C C . HIS A 1 364 ? 50.112 9.822 -30.919 1.00 37.41 364 HIS A C 1
ATOM 2796 O O . HIS A 1 364 ? 50.167 11.023 -31.189 1.00 37.41 364 HIS A O 1
ATOM 2802 N N . GLU A 1 365 ? 51.192 9.069 -30.708 1.00 40.84 365 GLU A N 1
ATOM 2803 C CA . GLU A 1 365 ? 52.527 9.466 -31.143 1.00 40.84 365 GLU A CA 1
ATOM 2804 C C . GLU A 1 365 ? 52.497 9.766 -32.652 1.00 40.84 365 GLU A C 1
ATOM 2806 O O . GLU A 1 365 ? 51.861 9.028 -33.415 1.00 40.84 365 GLU A O 1
ATOM 2811 N N . PRO A 1 366 ? 53.170 10.831 -33.118 1.00 38.66 366 PRO A N 1
ATOM 2812 C CA . PRO A 1 366 ? 53.281 11.095 -34.541 1.00 38.66 366 PRO A CA 1
ATOM 2813 C C . PRO A 1 366 ? 54.114 9.986 -35.190 1.00 38.66 366 PRO A C 1
ATOM 2815 O O . PRO A 1 366 ? 55.291 9.800 -34.883 1.00 38.66 366 PRO A O 1
ATOM 2818 N N . THR A 1 367 ? 53.486 9.251 -36.106 1.00 40.53 367 THR A N 1
ATOM 2819 C CA . THR A 1 367 ? 54.152 8.332 -37.029 1.00 40.53 367 THR A CA 1
ATOM 2820 C C . THR A 1 367 ? 55.246 9.074 -37.788 1.00 40.53 367 THR A C 1
ATOM 2822 O O . THR A 1 367 ? 54.957 10.031 -38.506 1.00 40.53 367 THR A O 1
ATOM 2825 N N . GLN A 1 368 ? 56.491 8.622 -37.633 1.00 41.91 368 GLN A N 1
ATOM 2826 C CA . GLN A 1 368 ? 57.591 8.994 -38.516 1.00 41.91 368 GLN A CA 1
ATOM 2827 C C . GLN A 1 368 ? 57.250 8.554 -39.946 1.00 41.91 368 GLN A C 1
ATOM 2829 O O . GLN A 1 368 ? 56.936 7.386 -40.184 1.00 41.91 368 GLN A O 1
ATOM 2834 N N . GLU A 1 369 ? 57.281 9.501 -40.881 1.00 46.28 369 GLU A N 1
ATOM 2835 C CA . GLU A 1 369 ? 57.250 9.219 -42.317 1.00 46.28 369 GLU A CA 1
ATOM 2836 C C . GLU A 1 369 ? 58.505 8.423 -42.717 1.00 46.28 369 GLU A C 1
ATOM 2838 O O . GLU A 1 369 ? 59.590 8.707 -42.200 1.00 46.28 369 GLU A O 1
ATOM 2843 N N . PRO A 1 370 ? 58.403 7.440 -43.629 1.00 50.12 370 PRO A N 1
ATOM 2844 C CA . PRO A 1 370 ? 59.580 6.821 -44.210 1.00 50.12 370 PRO A CA 1
ATOM 2845 C C . PRO A 1 370 ? 60.195 7.755 -45.263 1.00 50.12 370 PRO A C 1
ATOM 2847 O O . PRO A 1 370 ? 59.483 8.351 -46.072 1.00 50.12 370 PRO A O 1
ATOM 2850 N N . GLU A 1 371 ? 61.524 7.854 -45.235 1.00 45.56 371 GLU A N 1
ATOM 2851 C CA . GLU A 1 371 ? 62.365 8.552 -46.212 1.00 45.56 371 GLU A CA 1
ATOM 2852 C C . GLU A 1 371 ? 62.016 8.193 -47.664 1.00 45.56 371 GLU A C 1
ATOM 2854 O O . GLU A 1 371 ? 61.797 7.023 -47.995 1.00 45.56 371 GLU A O 1
ATOM 2859 N N . VAL A 1 372 ? 62.061 9.200 -48.543 1.00 50.44 372 VAL A N 1
ATOM 2860 C CA . VAL A 1 372 ? 62.227 9.011 -49.987 1.00 50.44 372 VAL A CA 1
ATOM 2861 C C . VAL A 1 372 ? 63.316 9.969 -50.487 1.00 50.44 372 VAL A C 1
ATOM 2863 O O . VAL A 1 372 ? 63.135 11.185 -50.424 1.00 50.44 372 VAL A O 1
ATOM 2866 N N . ASP A 1 373 ? 64.379 9.333 -50.993 1.00 45.50 373 ASP A N 1
ATOM 2867 C CA . ASP A 1 373 ? 65.570 9.775 -51.750 1.00 45.50 373 ASP A CA 1
ATOM 2868 C C . ASP A 1 373 ? 66.685 10.596 -51.073 1.00 45.50 373 ASP A C 1
ATOM 2870 O O . ASP A 1 373 ? 66.516 11.806 -50.795 1.00 45.50 373 ASP A O 1
#

Nearest PDB structures (foldseek):
  1duv-assembly1_I  TM=9.216E-01  e=8.412E-29  Escherichia coli
  2otc-assembly1_A  TM=9.194E-01  e=3.507E-28  Escherichia coli BL21(DE3)
  4jhx-assembly1_B  TM=8.865E-01  e=2.902E-27  Vibrio vulnificus CMCP6
  7tmd-assembly1_B  TM=8.983E-01  e=7.105E-26  Klebsiella pneumoniae subsp. pneumoniae HS11286
  4jhx-assembly1_C  TM=8.878E-01  e=1.001E-25  Vibrio vulnificus CMCP6